Protein AF-0000000071012711 (afdb_homodimer)

pLDDT: mean 97.61, std 2.28, range [84.75, 98.94]

Radius of gyration: 25.26 Å; Cα contacts (8 Å, |Δi|>4): 1251; chains: 2; bounding box: 57×66×53 Å

Solvent-accessible surface area (backbone atoms only — not comparable to full-atom values):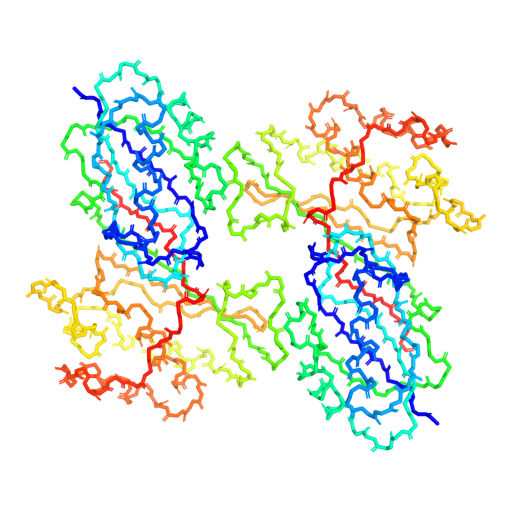 24617 Å² total; per-residue (Å²): 108,48,36,34,38,34,31,31,28,30,39,18,69,85,23,64,11,28,59,66,53,94,83,52,54,17,53,45,46,47,53,34,51,10,38,24,73,60,71,71,46,88,57,70,73,43,44,47,69,78,47,52,48,26,26,29,25,68,27,40,36,23,28,35,65,38,73,70,92,68,55,41,67,58,47,35,52,41,30,42,65,47,27,59,88,52,41,50,20,45,72,43,46,39,80,49,61,83,84,63,39,42,43,80,49,35,61,28,37,31,36,38,35,32,34,36,51,38,72,49,64,66,32,76,47,56,60,57,31,38,74,32,56,61,73,64,39,58,66,50,23,36,56,30,34,58,65,61,53,39,75,42,55,42,37,18,35,32,43,93,81,45,80,69,91,61,53,65,38,47,34,74,40,54,46,61,46,75,59,89,55,30,36,37,38,36,36,29,22,55,58,78,58,49,57,25,68,35,22,50,51,20,37,33,49,36,22,16,59,64,76,32,49,48,62,52,53,43,48,30,45,72,60,52,32,46,87,54,48,80,38,68,38,72,38,28,14,34,28,36,57,33,65,37,61,76,133,109,50,36,33,37,33,30,31,28,28,38,18,69,86,23,63,14,29,59,66,55,94,81,52,54,16,52,44,44,47,52,35,51,10,38,24,74,60,71,72,45,89,57,71,73,42,44,49,68,76,47,52,49,26,25,28,26,70,27,40,36,24,27,39,64,39,73,69,91,68,56,40,66,58,48,35,51,40,29,42,65,48,28,60,87,51,40,49,19,46,72,44,46,39,79,49,62,83,83,63,37,41,42,80,49,36,61,27,37,31,35,38,36,33,34,36,52,39,71,48,65,66,32,77,48,57,60,57,31,38,75,33,56,61,73,63,38,58,66,49,22,34,56,31,33,59,65,61,53,38,76,41,54,42,38,18,35,32,44,91,82,44,80,70,92,60,53,65,38,46,34,74,41,55,45,62,47,74,59,89,55,30,37,38,37,36,37,30,20,54,58,77,58,48,56,25,68,34,22,50,50,21,36,33,50,36,22,16,59,63,76,31,50,48,63,53,53,45,48,30,45,72,59,52,32,46,88,55,48,81,37,68,39,72,38,28,13,35,27,37,56,34,66,38,61,77,133

Structure (mmCIF, N/CA/C/O backbone):
data_AF-0000000071012711-model_v1
#
loop_
_entity.id
_entity.type
_entity.pdbx_description
1 polymer 'tRNA pseudouridine synthase A'
#
loop_
_atom_site.group_PDB
_atom_site.id
_atom_site.type_symbol
_atom_site.label_atom_id
_atom_site.label_alt_id
_atom_site.label_comp_id
_atom_site.label_asym_id
_atom_site.label_entity_id
_atom_site.label_seq_id
_atom_site.pdbx_PDB_ins_code
_atom_site.Cartn_x
_atom_site.Cartn_y
_atom_site.Cartn_z
_atom_site.occupancy
_atom_site.B_iso_or_equiv
_atom_site.auth_seq_id
_atom_site.auth_comp_id
_atom_site.auth_asym_id
_atom_site.auth_atom_id
_atom_site.pdbx_PDB_model_num
ATOM 1 N N . MET A 1 1 ? -19.141 -33.594 -6.684 1 94 1 MET A N 1
ATOM 2 C CA . MET A 1 1 ? -18.359 -32.469 -6.191 1 94 1 MET A CA 1
ATOM 3 C C . MET A 1 1 ? -18.328 -31.344 -7.207 1 94 1 MET A C 1
ATOM 5 O O . MET A 1 1 ? -18.312 -31.578 -8.414 1 94 1 MET A O 1
ATOM 9 N N . THR A 1 2 ? -18.609 -30.219 -6.785 1 98.12 2 THR A N 1
ATOM 10 C CA . THR A 1 2 ? -18.547 -29.031 -7.629 1 98.12 2 THR A CA 1
ATOM 11 C C . THR A 1 2 ? -17.172 -28.375 -7.535 1 98.12 2 THR A C 1
ATOM 13 O O . THR A 1 2 ? -16.641 -28.188 -6.438 1 98.12 2 THR A O 1
ATOM 16 N N . ARG A 1 3 ? -16.578 -28.141 -8.742 1 98.69 3 ARG A N 1
ATOM 17 C CA . ARG A 1 3 ? -15.297 -27.453 -8.75 1 98.69 3 ARG A CA 1
ATOM 18 C C . ARG A 1 3 ? -15.484 -25.938 -8.781 1 98.69 3 ARG A C 1
ATOM 20 O O . ARG A 1 3 ? -16.156 -25.422 -9.672 1 98.69 3 ARG A O 1
ATOM 27 N N . PHE A 1 4 ? -14.914 -25.25 -7.832 1 98.88 4 PHE A N 1
ATOM 28 C CA . PHE A 1 4 ? -14.961 -23.797 -7.727 1 98.88 4 PHE A CA 1
ATOM 29 C C . PHE A 1 4 ? -13.594 -23.188 -8.023 1 98.88 4 PHE A C 1
ATOM 31 O O . PHE A 1 4 ? -12.578 -23.625 -7.465 1 98.88 4 PHE A O 1
ATOM 38 N N . ALA A 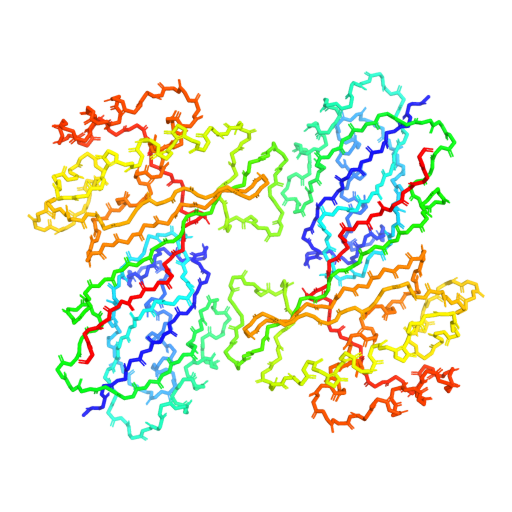1 5 ? -13.523 -22.219 -8.961 1 98.88 5 ALA A N 1
ATOM 39 C CA . ALA A 1 5 ? -12.344 -21.375 -9.133 1 98.88 5 ALA A CA 1
ATOM 40 C C . ALA A 1 5 ? -12.398 -20.172 -8.203 1 98.88 5 ALA A C 1
ATOM 42 O O . ALA A 1 5 ? -13.438 -19.516 -8.078 1 98.88 5 ALA A O 1
ATOM 43 N N . LEU A 1 6 ? -11.352 -19.891 -7.605 1 98.88 6 LEU A N 1
ATOM 44 C CA . LEU A 1 6 ? -11.203 -18.766 -6.699 1 98.88 6 LEU A CA 1
ATOM 45 C C . LEU A 1 6 ? -10.164 -17.781 -7.23 1 98.88 6 LEU A C 1
ATOM 47 O O . LEU A 1 6 ? -9.164 -18.188 -7.82 1 98.88 6 LEU A O 1
ATOM 51 N N . THR A 1 7 ? -10.391 -16.5 -7.098 1 98.88 7 THR A N 1
ATOM 52 C CA . THR A 1 7 ? -9.367 -15.477 -7.188 1 98.88 7 THR A CA 1
ATOM 53 C C . THR A 1 7 ? -8.961 -14.992 -5.797 1 98.88 7 THR A C 1
ATOM 55 O O . THR A 1 7 ? -9.789 -14.477 -5.047 1 98.88 7 THR A O 1
ATOM 58 N N . VAL A 1 8 ? -7.715 -15.117 -5.488 1 98.88 8 VAL A N 1
ATOM 59 C CA . VAL A 1 8 ? -7.262 -14.922 -4.113 1 98.88 8 VAL A CA 1
ATOM 60 C C . VAL A 1 8 ? -6.301 -13.742 -4.043 1 98.88 8 VAL A C 1
ATOM 62 O O . VAL A 1 8 ? -5.367 -13.641 -4.844 1 98.88 8 VAL A O 1
ATOM 65 N N . GLU A 1 9 ? -6.539 -12.852 -3.143 1 98.94 9 GLU A N 1
ATOM 66 C CA . GLU A 1 9 ? -5.609 -11.805 -2.746 1 98.94 9 GLU A CA 1
ATOM 67 C C . GLU A 1 9 ? -5.02 -12.078 -1.366 1 98.94 9 GLU A C 1
ATOM 69 O O . GLU A 1 9 ? -5.723 -12.539 -0.466 1 98.94 9 GLU A O 1
ATOM 74 N N . TYR A 1 10 ? -3.723 -11.797 -1.211 1 98.88 10 TYR A N 1
ATOM 75 C CA . TYR A 1 10 ? -3.176 -11.969 0.131 1 98.88 10 TYR A CA 1
ATOM 76 C C . TYR A 1 10 ? -1.944 -11.094 0.331 1 98.88 10 TYR A C 1
ATOM 78 O O . TYR A 1 10 ? -1.261 -10.742 -0.634 1 98.88 10 TYR A O 1
ATOM 86 N N . ASP A 1 11 ? -1.763 -10.695 1.56 1 98.81 11 ASP A N 1
ATOM 87 C CA . ASP A 1 11 ? -0.5 -10.188 2.092 1 98.81 11 ASP A CA 1
ATOM 88 C C . ASP A 1 11 ? 0.422 -11.336 2.496 1 98.81 11 ASP A C 1
ATOM 90 O O . ASP A 1 11 ? 0.126 -12.078 3.436 1 98.81 11 ASP A O 1
ATOM 94 N N . GLY A 1 12 ? 1.509 -11.445 1.834 1 98.69 12 GLY A N 1
ATOM 95 C CA . GLY A 1 12 ? 2.354 -12.617 2.025 1 98.69 12 GLY A CA 1
ATOM 96 C C . GLY A 1 12 ? 3.242 -12.516 3.252 1 98.69 12 GLY A C 1
ATOM 97 O O . GLY A 1 12 ? 3.855 -13.5 3.664 1 98.69 12 GLY A O 1
ATOM 98 N N . ARG A 1 13 ? 3.297 -11.414 3.975 1 98.38 13 ARG A N 1
ATOM 99 C CA . ARG A 1 13 ? 4.277 -11.109 5.012 1 98.38 13 ARG A CA 1
ATOM 100 C C . ARG A 1 13 ? 4.172 -12.102 6.168 1 98.38 13 ARG A C 1
ATOM 102 O O . ARG A 1 13 ? 5.188 -12.594 6.66 1 98.38 13 ARG A O 1
ATOM 109 N N . PRO A 1 14 ? 3.045 -12.523 6.586 1 98 14 PRO A N 1
ATOM 110 C CA . PRO A 1 14 ? 2.996 -13.422 7.738 1 98 14 PRO A CA 1
ATOM 111 C C . PRO A 1 14 ? 3.121 -14.898 7.34 1 98 14 PRO A C 1
ATOM 113 O O . PRO A 1 14 ? 3.062 -15.781 8.203 1 98 14 PRO A O 1
ATOM 116 N N . PHE A 1 15 ? 3.332 -15.211 6.082 1 98.44 15 PHE A N 1
ATOM 117 C CA . PHE A 1 15 ? 3.248 -16.594 5.621 1 98.44 15 PHE A CA 1
ATOM 118 C C . PHE A 1 15 ? 4.605 -17.094 5.137 1 98.44 15 PHE A C 1
ATOM 120 O O . PHE A 1 15 ? 5.395 -16.312 4.586 1 98.44 15 PHE A O 1
ATOM 127 N N . ALA A 1 16 ? 4.805 -18.359 5.27 1 97.88 16 ALA A N 1
ATOM 128 C CA . ALA A 1 16 ? 5.973 -19.031 4.711 1 97.88 16 ALA A CA 1
ATOM 129 C C . ALA A 1 16 ? 5.719 -19.469 3.271 1 97.88 16 ALA A C 1
ATOM 131 O O . ALA A 1 16 ? 6.133 -20.562 2.861 1 97.88 16 ALA A O 1
ATOM 132 N N . GLY A 1 17 ? 4.941 -18.688 2.576 1 97.56 17 GLY A N 1
ATOM 133 C CA . GLY A 1 17 ? 4.617 -18.969 1.186 1 97.56 17 GLY A CA 1
ATOM 134 C C . GLY A 1 17 ? 3.201 -19.484 0.995 1 97.56 17 GLY A C 1
ATOM 135 O O . GLY A 1 17 ? 2.389 -19.438 1.921 1 97.56 17 GLY A O 1
ATOM 136 N N . TRP A 1 18 ? 2.916 -19.844 -0.207 1 97.94 18 TRP A N 1
ATOM 137 C CA . TRP A 1 18 ? 1.598 -20.375 -0.544 1 97.94 18 TRP A CA 1
ATOM 138 C C . TRP A 1 18 ? 1.422 -21.797 -0.001 1 97.94 18 TRP A C 1
ATOM 140 O O . TRP A 1 18 ? 0.418 -22.094 0.649 1 97.94 18 TRP A O 1
ATOM 150 N N . GLN A 1 19 ? 2.379 -22.641 -0.232 1 96.06 19 GLN A N 1
ATOM 151 C CA . GLN A 1 19 ? 2.264 -24.094 -0.059 1 96.06 19 GLN A CA 1
ATOM 152 C C . GLN A 1 19 ? 2.139 -24.469 1.416 1 96.06 19 GLN A C 1
ATOM 154 O O . GLN A 1 19 ? 2.904 -23.969 2.25 1 96.06 19 GLN A O 1
ATOM 159 N N . ARG A 1 20 ? 1.191 -25.297 1.635 1 96.25 20 ARG A N 1
ATOM 160 C CA . ARG A 1 20 ? 0.99 -25.797 2.994 1 96.25 20 ARG A CA 1
ATOM 161 C C . ARG A 1 20 ? 2.246 -26.469 3.521 1 96.25 20 ARG A C 1
ATOM 163 O O . ARG A 1 20 ? 2.869 -27.266 2.816 1 96.25 20 ARG A O 1
ATOM 170 N N . GLN A 1 21 ? 2.582 -26.141 4.707 1 90.88 21 GLN A N 1
ATOM 171 C CA . GLN A 1 21 ? 3.705 -26.75 5.414 1 90.88 21 GLN A CA 1
ATOM 172 C C . GLN A 1 21 ? 3.258 -27.344 6.746 1 90.88 21 GLN A C 1
ATOM 174 O O . GLN A 1 21 ? 2.137 -27.094 7.195 1 90.88 21 GLN A O 1
ATOM 179 N N . SER A 1 22 ? 4.102 -28.109 7.375 1 90.5 22 SER A N 1
ATOM 180 C CA . SER A 1 22 ? 3.736 -28.828 8.586 1 90.5 22 SER A CA 1
ATOM 181 C C . SER A 1 22 ? 3.668 -27.906 9.789 1 90.5 22 SER A C 1
ATOM 183 O O . SER A 1 22 ? 2.781 -28.031 10.641 1 90.5 22 SER A O 1
ATOM 185 N N . VAL A 1 23 ? 4.469 -26.906 9.844 1 91.25 23 VAL A N 1
ATOM 186 C CA . VAL A 1 23 ? 4.586 -26.141 11.078 1 91.25 23 VAL A CA 1
ATOM 187 C C . VAL A 1 23 ? 4.336 -24.656 10.797 1 91.25 23 VAL A C 1
ATOM 189 O O . VAL A 1 23 ? 3.641 -23.984 11.562 1 91.25 23 VAL A O 1
ATOM 192 N N . SER A 1 24 ? 4.664 -24.203 9.703 1 95.31 24 SER A N 1
ATOM 193 C CA . SER A 1 24 ? 4.633 -22.766 9.422 1 95.31 24 SER A CA 1
ATOM 194 C C . SER A 1 24 ? 3.328 -22.375 8.734 1 95.31 24 SER A C 1
ATOM 196 O O . SER A 1 24 ? 2.787 -23.141 7.93 1 95.31 24 SER A O 1
ATOM 198 N N . PRO A 1 25 ? 2.826 -21.172 9.031 1 97.94 25 PRO A N 1
ATOM 199 C CA . PRO A 1 25 ? 1.618 -20.703 8.344 1 97.94 25 PRO A CA 1
ATOM 200 C C . PRO A 1 25 ? 1.814 -20.547 6.836 1 97.94 25 PRO A C 1
ATOM 202 O O . PRO A 1 25 ? 2.891 -20.141 6.387 1 97.94 25 PRO A O 1
ATOM 205 N N . SER A 1 26 ? 0.836 -20.906 6.078 1 98.56 26 SER A N 1
ATOM 206 C CA . SER A 1 26 ? 0.828 -20.766 4.625 1 98.56 26 SER A CA 1
ATOM 207 C C . SER A 1 26 ? -0.532 -20.297 4.125 1 98.56 26 SER A C 1
ATOM 209 O O . SER A 1 26 ? -1.54 -20.438 4.82 1 98.56 26 SER A O 1
ATOM 211 N N . VAL A 1 27 ? -0.588 -19.703 3 1 98.81 27 VAL A N 1
ATOM 212 C CA . VAL A 1 27 ? -1.832 -19.188 2.424 1 98.81 27 VAL A CA 1
ATOM 213 C C . VAL A 1 27 ? -2.781 -20.359 2.148 1 98.81 27 VAL A C 1
ATOM 215 O O . VAL A 1 27 ? -3.967 -20.297 2.479 1 98.81 27 VAL A O 1
ATOM 218 N N . GLN A 1 28 ? -2.211 -21.406 1.569 1 98.75 28 GLN A N 1
ATOM 219 C CA . GLN A 1 28 ? -2.998 -22.594 1.263 1 98.75 28 GLN A CA 1
ATOM 220 C C . GLN A 1 28 ? -3.672 -23.141 2.516 1 98.75 28 GLN A C 1
ATOM 222 O O . GLN A 1 28 ? -4.879 -23.406 2.518 1 98.75 28 GLN A O 1
ATOM 227 N N . ALA A 1 29 ? -2.893 -23.344 3.551 1 98.56 29 ALA A N 1
ATOM 228 C CA . ALA A 1 29 ? -3.42 -23.891 4.801 1 98.56 29 ALA A CA 1
ATOM 229 C C . ALA A 1 29 ? -4.52 -22.984 5.367 1 98.56 29 ALA A C 1
ATOM 231 O O . ALA A 1 29 ? -5.516 -23.484 5.898 1 98.56 29 ALA A O 1
ATOM 232 N N . ALA A 1 30 ? -4.332 -21.703 5.273 1 98.69 30 ALA A N 1
ATOM 233 C CA . ALA A 1 30 ? -5.336 -20.766 5.766 1 98.69 30 ALA A CA 1
ATOM 234 C C . ALA A 1 30 ? -6.66 -20.938 5.027 1 98.69 30 ALA A C 1
ATOM 236 O O . ALA A 1 30 ? -7.723 -20.984 5.652 1 98.69 30 ALA A O 1
ATOM 237 N N . ILE A 1 31 ? -6.598 -21.031 3.721 1 98.88 31 ILE A N 1
ATOM 238 C CA . ILE A 1 31 ? -7.801 -21.172 2.904 1 98.88 31 ILE A CA 1
ATOM 239 C C . ILE A 1 31 ? -8.477 -22.516 3.199 1 98.88 31 ILE A C 1
ATOM 241 O O . ILE A 1 31 ? -9.695 -22.578 3.363 1 98.88 31 ILE A O 1
ATOM 245 N N . GLU A 1 32 ? -7.676 -23.562 3.264 1 98.75 32 GLU A N 1
ATOM 246 C CA . GLU A 1 32 ? -8.219 -24.906 3.527 1 98.75 32 GLU A CA 1
ATOM 247 C C . GLU A 1 32 ? -8.891 -24.953 4.898 1 98.75 32 GLU A C 1
ATOM 249 O O . GLU A 1 32 ? -9.961 -25.531 5.047 1 98.75 32 GLU A O 1
ATOM 254 N N . ALA A 1 33 ? -8.234 -24.375 5.891 1 98.5 33 ALA A N 1
ATOM 255 C CA . ALA A 1 33 ? -8.828 -24.312 7.223 1 98.5 33 ALA A CA 1
ATOM 256 C C . ALA A 1 33 ? -10.141 -23.531 7.207 1 98.5 33 ALA A C 1
ATOM 258 O O . ALA A 1 33 ? -11.109 -23.938 7.867 1 98.5 33 ALA A O 1
ATOM 259 N N . ALA A 1 34 ? -10.164 -22.453 6.5 1 98.81 34 ALA A N 1
ATOM 260 C CA . ALA A 1 34 ? -11.383 -21.656 6.398 1 98.81 34 ALA A CA 1
ATOM 261 C C . ALA A 1 34 ? -12.5 -22.438 5.723 1 98.81 34 ALA A C 1
ATOM 263 O O . ALA A 1 34 ? -13.664 -22.359 6.137 1 98.81 34 ALA A O 1
ATOM 264 N N . ILE A 1 35 ? -12.164 -23.172 4.688 1 98.75 35 ILE A N 1
ATOM 265 C CA . ILE A 1 35 ? -13.156 -23.969 3.977 1 98.75 35 ILE A CA 1
ATOM 266 C C . ILE A 1 35 ? -13.703 -25.062 4.898 1 98.75 35 ILE A C 1
ATOM 268 O O . ILE A 1 35 ? -14.906 -25.297 4.938 1 98.75 35 ILE A O 1
ATOM 272 N N . LEU A 1 36 ? -12.789 -25.688 5.621 1 98.75 36 LEU A N 1
ATOM 273 C CA . LEU A 1 36 ? -13.219 -26.688 6.582 1 98.75 36 LEU A CA 1
ATOM 274 C C . LEU A 1 36 ? -14.203 -26.094 7.586 1 98.75 36 LEU A C 1
ATOM 276 O O . LEU A 1 36 ? -15.258 -26.688 7.852 1 98.75 36 LEU A O 1
ATOM 280 N N . ALA A 1 37 ? -13.898 -24.984 8.078 1 98.56 37 ALA A N 1
ATOM 281 C CA . ALA A 1 37 ? -14.758 -24.312 9.047 1 98.56 37 ALA A CA 1
ATOM 282 C C . ALA A 1 37 ? -16.094 -23.938 8.43 1 98.56 37 ALA A C 1
ATOM 284 O O . ALA A 1 37 ? -17.141 -24 9.094 1 98.56 37 ALA A O 1
ATOM 285 N N . ALA A 1 38 ? -16.094 -23.562 7.184 1 97.88 38 ALA A N 1
ATOM 286 C CA . ALA A 1 38 ? -17.281 -23.031 6.516 1 97.88 38 ALA A CA 1
ATOM 287 C C . ALA A 1 38 ? -18.172 -24.172 6.02 1 97.88 38 ALA A C 1
ATOM 289 O O . ALA A 1 38 ? -19.391 -24.031 5.977 1 97.88 38 ALA A O 1
ATOM 290 N N . THR A 1 39 ? -17.578 -25.281 5.629 1 97.44 39 THR A N 1
ATOM 291 C CA . THR A 1 39 ? -18.344 -26.297 4.914 1 97.44 39 THR A CA 1
ATOM 292 C C . THR A 1 39 ? -18.312 -27.625 5.66 1 97.44 39 THR A C 1
ATOM 294 O O . THR A 1 39 ? -19.125 -28.516 5.379 1 97.44 39 THR A O 1
ATOM 297 N N . GLY A 1 40 ? -17.312 -27.766 6.551 1 98 40 GLY A N 1
ATOM 298 C CA . GLY A 1 40 ? -17.109 -29.031 7.238 1 98 40 GLY A CA 1
ATOM 299 C C . GLY A 1 40 ? -16.312 -30.031 6.422 1 98 40 GLY A C 1
ATOM 300 O O . GLY A 1 40 ? -16.156 -31.188 6.836 1 98 40 GLY A O 1
ATOM 301 N N . GLU A 1 41 ? -15.797 -29.625 5.289 1 98.19 41 GLU A N 1
ATOM 302 C CA . GLU A 1 41 ? -15.117 -30.531 4.379 1 98.19 41 GLU A CA 1
ATOM 303 C C . GLU A 1 41 ? -13.609 -30.312 4.402 1 98.19 41 GLU A C 1
ATOM 305 O O . GLU A 1 41 ? -13.141 -29.156 4.359 1 98.19 41 GLU A O 1
ATOM 310 N N . GLU A 1 42 ? -12.883 -31.375 4.539 1 98.06 42 GLU A N 1
ATOM 311 C CA . GLU A 1 42 ? -11.438 -31.297 4.312 1 98.06 42 GLU A CA 1
ATOM 312 C C . GLU A 1 42 ? -11.109 -31.359 2.822 1 98.06 42 GLU A C 1
ATOM 314 O O . GLU A 1 42 ? -11.438 -32.344 2.145 1 98.06 42 GLU A O 1
ATOM 319 N N . VAL A 1 43 ? -10.539 -30.375 2.355 1 97.94 43 VAL A N 1
ATOM 320 C CA . VAL A 1 43 ? -10.289 -30.266 0.921 1 97.94 43 VAL A CA 1
ATOM 321 C C . VAL A 1 43 ? -8.836 -29.875 0.67 1 97.94 43 VAL A C 1
ATOM 323 O O . VAL A 1 43 ? -8.133 -29.469 1.593 1 97.94 43 VAL A O 1
ATOM 326 N N . ALA A 1 44 ? -8.375 -30.141 -0.515 1 97.62 44 ALA A N 1
ATOM 327 C CA . ALA A 1 44 ? -7.102 -29.609 -0.993 1 97.62 44 ALA A CA 1
ATOM 328 C C . ALA A 1 44 ? -7.32 -28.469 -1.98 1 97.62 44 ALA A C 1
ATOM 330 O O . ALA A 1 44 ? -8.102 -28.594 -2.928 1 97.62 44 ALA A O 1
ATOM 331 N N . VAL A 1 45 ? -6.672 -27.344 -1.743 1 98.56 45 VAL A N 1
ATOM 332 C CA . VAL A 1 45 ? -6.742 -26.203 -2.648 1 98.56 45 VAL A CA 1
ATOM 333 C C . VAL A 1 45 ? -5.535 -26.219 -3.586 1 98.56 45 VAL A C 1
ATOM 335 O O . VAL A 1 45 ? -4.398 -26.406 -3.141 1 98.56 45 VAL A O 1
ATOM 338 N N . HIS A 1 46 ? -5.773 -26.047 -4.848 1 98.44 46 HIS A N 1
ATOM 339 C CA . HIS A 1 46 ? -4.73 -26 -5.867 1 98.44 46 HIS A CA 1
ATOM 340 C C . HIS A 1 46 ? -4.613 -24.594 -6.461 1 98.44 46 HIS A C 1
ATOM 342 O O . HIS A 1 46 ? -5.625 -23.938 -6.727 1 98.44 46 HIS A O 1
ATOM 348 N N . SER A 1 47 ? -3.443 -24.125 -6.66 1 98.56 47 SER A N 1
ATOM 349 C CA . SER A 1 47 ? -3.262 -22.766 -7.141 1 98.56 47 SER A CA 1
ATOM 350 C C . SER A 1 47 ? -2.535 -22.734 -8.484 1 98.56 47 SER A C 1
ATOM 352 O O . SER A 1 47 ? -1.911 -23.734 -8.875 1 98.56 47 SER A O 1
ATOM 354 N N . ALA A 1 48 ? -2.693 -21.594 -9.156 1 98.25 48 ALA A N 1
ATOM 355 C CA . ALA A 1 48 ? -2.029 -21.375 -10.438 1 98.25 48 ALA A CA 1
ATOM 356 C C . ALA A 1 48 ? -0.517 -21.266 -10.266 1 98.25 48 ALA A C 1
ATOM 358 O O . ALA A 1 48 ? 0.242 -21.5 -11.203 1 98.25 48 ALA A O 1
ATOM 359 N N . GLY A 1 49 ? -0.073 -20.875 -9.117 1 95.38 49 GLY A N 1
ATOM 360 C CA . GLY A 1 49 ? 1.335 -20.703 -8.789 1 95.38 49 GLY A CA 1
ATOM 361 C C . GLY A 1 49 ? 1.628 -20.844 -7.309 1 95.38 49 GLY A C 1
ATOM 362 O O . GLY A 1 49 ? 0.723 -20.719 -6.48 1 95.38 49 GLY A O 1
ATOM 363 N N . ARG A 1 50 ? 2.838 -21.109 -6.969 1 94.19 50 ARG A N 1
ATOM 364 C CA . ARG A 1 50 ? 3.303 -21.172 -5.586 1 94.19 50 ARG A CA 1
ATOM 365 C C . ARG A 1 50 ? 4.277 -20.047 -5.281 1 94.19 50 ARG A C 1
ATOM 367 O O . ARG A 1 50 ? 5.375 -20 -5.836 1 94.19 50 ARG A O 1
ATOM 374 N N . THR A 1 51 ? 3.865 -19.141 -4.465 1 97.25 51 THR A N 1
ATOM 375 C CA . THR A 1 51 ? 4.707 -18 -4.129 1 97.25 51 THR A CA 1
ATOM 376 C C . THR A 1 51 ? 5.594 -18.328 -2.926 1 97.25 51 THR A C 1
ATOM 378 O O . THR A 1 51 ? 5.207 -19.109 -2.053 1 97.25 51 THR A O 1
ATOM 381 N N . ASP A 1 52 ? 6.73 -17.625 -2.863 1 96.25 52 ASP A N 1
ATOM 382 C CA . ASP A 1 52 ? 7.676 -17.766 -1.759 1 96.25 52 ASP A CA 1
ATOM 383 C C . ASP A 1 52 ? 7.16 -17.062 -0.507 1 96.25 52 ASP A C 1
ATOM 385 O O . ASP A 1 52 ? 6.168 -16.328 -0.563 1 96.25 52 ASP A O 1
ATOM 389 N N . ALA A 1 53 ? 7.883 -17.391 0.582 1 97.56 53 ALA A N 1
ATOM 390 C CA . ALA A 1 53 ? 7.629 -16.656 1.819 1 97.56 53 ALA A CA 1
ATOM 391 C C . ALA A 1 53 ? 7.73 -15.156 1.595 1 97.56 53 ALA A C 1
ATOM 393 O O . ALA A 1 53 ? 8.68 -14.68 0.968 1 97.56 53 ALA A O 1
ATOM 394 N N . GLY A 1 54 ? 6.719 -14.445 2.064 1 98.38 54 GLY A N 1
ATOM 395 C CA . GLY A 1 54 ? 6.758 -12.992 2.025 1 98.38 54 GLY A CA 1
ATOM 396 C C . GLY A 1 54 ? 6.195 -12.414 0.741 1 98.38 54 GLY A C 1
ATOM 397 O O . GLY A 1 54 ? 5.973 -11.203 0.644 1 98.38 54 GLY A O 1
ATOM 398 N N . VAL A 1 55 ? 5.969 -13.258 -0.279 1 98.88 55 VAL A N 1
ATOM 399 C CA . VAL A 1 55 ? 5.484 -12.781 -1.569 1 98.88 55 VAL A CA 1
ATOM 400 C C . VAL A 1 55 ? 3.965 -12.633 -1.527 1 98.88 55 VAL A C 1
ATOM 402 O O . VAL A 1 55 ? 3.27 -13.453 -0.927 1 98.88 55 VAL A O 1
ATOM 405 N N . HIS A 1 56 ? 3.473 -11.609 -2.17 1 98.94 56 HIS A N 1
ATOM 406 C CA . HIS A 1 56 ? 2.066 -11.234 -2.131 1 98.94 56 HIS A CA 1
ATOM 407 C C . HIS A 1 56 ? 1.337 -11.688 -3.391 1 98.94 56 HIS A C 1
ATOM 409 O O . HIS A 1 56 ? 1.952 -12.25 -4.301 1 98.94 56 HIS A O 1
ATOM 415 N N . ALA A 1 57 ? 0.037 -11.461 -3.377 1 98.88 57 ALA A N 1
ATOM 416 C CA . ALA A 1 57 ? -0.75 -11.641 -4.594 1 98.88 57 ALA A CA 1
ATOM 417 C C . ALA A 1 57 ? -1.959 -10.711 -4.609 1 98.88 57 ALA A C 1
ATOM 419 O O . ALA A 1 57 ? -2.588 -10.484 -3.572 1 98.88 57 ALA A O 1
ATOM 420 N N . THR A 1 58 ? -2.27 -10.25 -5.789 1 98.69 58 THR A N 1
ATOM 421 C CA . THR A 1 58 ? -3.508 -9.5 -5.961 1 98.69 58 THR A CA 1
ATOM 422 C C . THR A 1 58 ? -4.566 -10.344 -6.66 1 98.69 58 THR A C 1
ATOM 424 O O . THR A 1 58 ? -5.758 -10.039 -6.594 1 98.69 58 THR A O 1
ATOM 427 N N . ALA A 1 59 ? -4.125 -11.398 -7.348 1 98.69 59 ALA A N 1
ATOM 428 C CA . ALA A 1 59 ? -5.086 -12.18 -8.125 1 98.69 59 ALA A CA 1
ATOM 429 C C . ALA A 1 59 ? -4.57 -13.594 -8.367 1 98.69 59 ALA A C 1
ATOM 431 O O . ALA A 1 59 ? -4.551 -14.07 -9.5 1 98.69 59 ALA A O 1
ATOM 432 N N . MET A 1 60 ? -4.195 -14.312 -7.355 1 98.88 60 MET A N 1
ATOM 433 C CA . MET A 1 60 ? -3.838 -15.719 -7.473 1 98.88 60 MET A CA 1
ATOM 434 C C . MET A 1 60 ? -5.066 -16.578 -7.781 1 98.88 60 MET A C 1
ATOM 436 O O . MET A 1 60 ? -6.074 -16.484 -7.078 1 98.88 60 MET A O 1
ATOM 440 N N . ARG A 1 61 ? -5.004 -17.344 -8.828 1 98.88 61 ARG A N 1
ATOM 441 C CA . ARG A 1 61 ? -6.098 -18.266 -9.141 1 98.88 61 ARG A CA 1
ATOM 442 C C . ARG A 1 61 ? -5.902 -19.594 -8.438 1 98.88 61 ARG A C 1
ATOM 444 O O . ARG A 1 61 ? -4.789 -20.125 -8.406 1 98.88 61 ARG A O 1
ATOM 451 N N . ALA A 1 62 ? -6.93 -20.078 -7.902 1 98.88 62 ALA A N 1
ATOM 452 C CA . ALA A 1 62 ? -6.934 -21.375 -7.238 1 98.88 62 ALA A CA 1
ATOM 453 C C . ALA A 1 62 ? -8.258 -22.109 -7.469 1 98.88 62 ALA A C 1
ATOM 455 O O . ALA A 1 62 ? -9.195 -21.531 -8.023 1 98.88 62 ALA A O 1
ATOM 456 N N . HIS A 1 63 ? -8.281 -23.406 -7.148 1 98.81 63 HIS A N 1
ATOM 457 C CA . HIS A 1 63 ? -9.562 -24.109 -7.219 1 98.81 63 HIS A CA 1
ATOM 458 C C . HIS A 1 63 ? -9.695 -25.141 -6.094 1 98.81 63 HIS A C 1
ATOM 460 O O . HIS A 1 63 ? -8.695 -25.516 -5.48 1 98.81 63 HIS A O 1
ATOM 466 N N . VAL A 1 64 ? -10.867 -25.484 -5.828 1 98.75 64 VAL A N 1
ATOM 467 C CA . VAL A 1 64 ? -11.219 -26.484 -4.824 1 98.75 64 VAL A CA 1
ATOM 468 C C . VAL A 1 64 ? -12.484 -27.219 -5.258 1 98.75 64 VAL A C 1
ATOM 470 O O . VAL A 1 64 ? -13.305 -26.688 -6 1 98.75 64 VAL A O 1
ATOM 473 N N . ASP A 1 65 ? -12.578 -28.438 -4.844 1 98.62 65 ASP A N 1
ATOM 474 C CA . ASP A 1 65 ? -13.781 -29.234 -5.059 1 98.62 65 ASP A CA 1
ATOM 475 C C . ASP A 1 65 ? -14.602 -29.359 -3.777 1 98.62 65 ASP A C 1
ATOM 477 O O . ASP A 1 65 ? -14.086 -29.781 -2.74 1 98.62 65 ASP A O 1
ATOM 481 N N . ILE A 1 66 ? -15.852 -28.953 -3.875 1 98.38 66 ILE A N 1
ATOM 482 C CA . ILE A 1 66 ? -16.734 -28.953 -2.717 1 98.38 66 ILE A CA 1
ATOM 483 C C . ILE A 1 66 ? -17.953 -29.844 -2.998 1 98.38 66 ILE A C 1
ATOM 485 O O . ILE A 1 66 ? -18.562 -29.75 -4.066 1 98.38 66 ILE A O 1
ATOM 489 N N . ALA A 1 67 ? -18.297 -30.734 -2.053 1 97.81 67 ALA A N 1
ATOM 490 C CA . ALA A 1 67 ? -19.422 -31.656 -2.201 1 97.81 67 ALA A CA 1
ATOM 491 C C . ALA A 1 67 ? -20.75 -30.953 -1.921 1 97.81 67 ALA A C 1
ATOM 493 O O . ALA A 1 67 ? -21.75 -31.203 -2.607 1 97.81 67 ALA A O 1
ATOM 494 N N . ARG A 1 68 ? -20.703 -30.125 -0.942 1 95.56 68 ARG A N 1
ATOM 495 C CA . ARG A 1 68 ? -21.906 -29.422 -0.517 1 95.56 68 ARG A CA 1
ATOM 496 C C . ARG A 1 68 ? -22.453 -28.547 -1.64 1 95.56 68 ARG A C 1
ATOM 498 O O . ARG A 1 68 ? -21.688 -27.906 -2.357 1 95.56 68 ARG A O 1
ATOM 505 N N . ASP A 1 69 ? -23.766 -28.625 -1.747 1 96.88 69 ASP A N 1
ATOM 506 C CA . ASP A 1 69 ? -24.406 -27.703 -2.67 1 96.88 69 ASP A CA 1
ATOM 507 C C . ASP A 1 69 ? -24.391 -26.281 -2.117 1 96.88 69 ASP A C 1
ATOM 509 O O . ASP A 1 69 ? -25.094 -25.969 -1.152 1 96.88 69 ASP A O 1
ATOM 513 N N . ILE A 1 70 ? -23.609 -25.453 -2.699 1 97.62 70 ILE A N 1
ATOM 514 C CA . ILE A 1 70 ? -23.453 -24.078 -2.227 1 97.62 70 ILE A CA 1
ATOM 515 C C . ILE A 1 70 ? -23.188 -23.156 -3.412 1 97.62 70 ILE A C 1
ATOM 517 O O . ILE A 1 70 ? -22.422 -23.5 -4.32 1 97.62 70 ILE A O 1
ATOM 521 N N . ALA A 1 71 ? -23.859 -22.031 -3.41 1 98.31 71 ALA A N 1
ATOM 522 C CA . ALA A 1 71 ? -23.656 -21.047 -4.461 1 98.31 71 ALA A CA 1
ATOM 523 C C . ALA A 1 71 ? -22.281 -20.391 -4.328 1 98.31 71 ALA A C 1
ATOM 525 O O . ALA A 1 71 ? -21.781 -20.188 -3.217 1 98.31 71 ALA A O 1
ATOM 526 N N . PRO A 1 72 ? -21.641 -20.062 -5.488 1 98.62 72 PRO A N 1
ATOM 527 C CA . PRO A 1 72 ? -20.297 -19.453 -5.457 1 98.62 72 PRO A CA 1
ATOM 528 C C . PRO A 1 72 ? -20.219 -18.25 -4.531 1 98.62 72 PRO A C 1
ATOM 530 O O . PRO A 1 72 ? -19.281 -18.141 -3.734 1 98.62 72 PRO A O 1
ATOM 533 N N . PHE A 1 73 ? -21.203 -17.438 -4.621 1 98.12 73 PHE A N 1
ATOM 534 C CA . PHE A 1 73 ? -21.203 -16.219 -3.811 1 98.12 73 PHE A CA 1
ATOM 535 C C . PHE A 1 73 ? -21.203 -16.562 -2.326 1 98.12 73 PHE A C 1
ATOM 537 O O . PHE A 1 73 ? -20.438 -16 -1.552 1 98.12 73 PHE A O 1
ATOM 544 N N . ARG A 1 74 ? -22.031 -17.391 -1.931 1 98.38 74 ARG A N 1
ATOM 545 C CA . ARG A 1 74 ? -22.125 -17.797 -0.534 1 98.38 74 ARG A CA 1
ATOM 546 C C . ARG A 1 74 ? -20.828 -18.453 -0.065 1 98.38 74 ARG A C 1
ATOM 548 O O . ARG A 1 74 ? -20.391 -18.234 1.069 1 98.38 74 ARG A O 1
ATOM 555 N N . LEU A 1 75 ? -20.281 -19.281 -0.932 1 98.62 75 LEU A N 1
ATOM 556 C CA . LEU A 1 75 ? -19.031 -19.953 -0.589 1 98.62 75 LEU A CA 1
ATOM 557 C C . LEU A 1 75 ? -17.938 -18.922 -0.325 1 98.62 75 LEU A C 1
ATOM 559 O O . LEU A 1 75 ? -17.234 -19 0.695 1 98.62 75 LEU A O 1
ATOM 563 N N . SER A 1 76 ? -17.766 -17.953 -1.235 1 98.62 76 SER A N 1
ATOM 564 C CA . SER A 1 76 ? -16.734 -16.938 -1.066 1 98.62 76 SER A CA 1
ATOM 565 C C . SER A 1 76 ? -16.938 -16.141 0.217 1 98.62 76 SER A C 1
ATOM 567 O O . SER A 1 76 ? -15.992 -15.875 0.952 1 98.62 76 SER A O 1
ATOM 569 N N . GLU A 1 77 ? -18.203 -15.812 0.521 1 98.31 77 GLU A N 1
ATOM 570 C CA . GLU A 1 77 ? -18.5 -15.062 1.736 1 98.31 77 GLU A CA 1
ATOM 571 C C . GLU A 1 77 ? -18.188 -15.883 2.984 1 98.31 77 GLU A C 1
ATOM 573 O O . GLU A 1 77 ? -17.609 -15.359 3.945 1 98.31 77 GLU A O 1
ATOM 578 N N . ALA A 1 78 ? -18.562 -17.094 2.932 1 98.62 78 ALA A N 1
ATOM 579 C CA . ALA A 1 78 ? -18.312 -17.984 4.07 1 98.62 78 ALA A CA 1
ATOM 580 C C . ALA A 1 78 ? -16.812 -18.156 4.316 1 98.62 78 ALA A C 1
ATOM 582 O O . ALA A 1 78 ? -16.359 -18.109 5.457 1 98.62 78 ALA A O 1
ATOM 583 N N . ILE A 1 79 ? -16.078 -18.391 3.229 1 98.88 79 ILE A N 1
ATOM 584 C CA . ILE A 1 79 ? -14.633 -18.562 3.355 1 98.88 79 ILE A CA 1
ATOM 585 C C . ILE A 1 79 ? -14.016 -17.281 3.934 1 98.88 79 ILE A C 1
ATOM 587 O O . ILE A 1 79 ? -13.227 -17.344 4.875 1 98.88 79 ILE A O 1
ATOM 591 N N . ASN A 1 80 ? -14.391 -16.141 3.404 1 98.81 80 ASN A N 1
ATOM 592 C CA . ASN A 1 80 ? -13.844 -14.859 3.857 1 98.81 80 ASN A CA 1
ATOM 593 C C . ASN A 1 80 ? -14.148 -14.609 5.332 1 98.81 80 ASN A C 1
ATOM 595 O O . ASN A 1 80 ? -13.328 -14.047 6.055 1 98.81 80 ASN A O 1
ATOM 599 N N . ALA A 1 81 ? -15.289 -14.992 5.75 1 98.62 81 ALA A N 1
ATOM 600 C CA . ALA A 1 81 ? -15.664 -14.836 7.152 1 98.62 81 ALA A CA 1
ATOM 601 C C . ALA A 1 81 ? -14.742 -15.656 8.062 1 98.62 81 ALA A C 1
ATOM 603 O O . ALA A 1 81 ? -14.414 -15.227 9.164 1 98.62 81 ALA A O 1
ATOM 604 N N . LYS A 1 82 ? -14.328 -16.781 7.57 1 98.75 82 LYS A N 1
ATOM 605 C CA . LYS A 1 82 ? -13.531 -17.703 8.383 1 98.75 82 LYS A CA 1
ATOM 606 C C . LYS A 1 82 ? -12.039 -17.406 8.242 1 98.75 82 LYS A C 1
ATOM 608 O O . LYS A 1 82 ? -11.234 -17.891 9.039 1 98.75 82 LYS A O 1
ATOM 613 N N . LEU A 1 83 ? -11.656 -16.641 7.285 1 98.62 83 LEU A N 1
ATOM 614 C CA . LEU A 1 83 ? -10.25 -16.328 7.035 1 98.62 83 LEU A CA 1
ATOM 615 C C . LEU A 1 83 ? -9.742 -15.289 8.023 1 98.62 83 LEU A C 1
ATOM 617 O O . LEU A 1 83 ? -8.539 -15.227 8.305 1 98.62 83 LEU A O 1
ATOM 621 N N . ARG A 1 84 ? -10.633 -14.562 8.555 1 93.94 84 ARG A N 1
ATOM 622 C CA . ARG A 1 84 ? -10.227 -13.523 9.5 1 93.94 84 ARG A CA 1
ATOM 623 C C . ARG A 1 84 ? -9.617 -14.133 10.758 1 93.94 84 ARG A C 1
ATOM 625 O O . ARG A 1 84 ? -10.148 -15.109 11.297 1 93.94 84 ARG A O 1
ATOM 632 N N . PRO A 1 85 ? -8.406 -13.672 11.172 1 96.12 85 PRO A N 1
ATOM 633 C CA . PRO A 1 85 ? -7.789 -12.391 10.82 1 96.12 85 PRO A CA 1
ATOM 634 C C . PRO A 1 85 ? -6.656 -12.531 9.805 1 96.12 85 PRO A C 1
ATOM 636 O O . PRO A 1 85 ? -5.871 -11.602 9.617 1 96.12 85 PRO A O 1
ATOM 639 N N . ALA A 1 86 ? -6.504 -13.727 9.219 1 98 86 ALA A N 1
ATOM 640 C CA . ALA A 1 86 ? -5.441 -13.891 8.227 1 98 86 ALA A CA 1
ATOM 641 C C . ALA A 1 86 ? -5.609 -12.914 7.07 1 98 86 ALA A C 1
ATOM 643 O O . ALA A 1 86 ? -6.73 -12.68 6.605 1 98 86 ALA A O 1
ATOM 644 N N . PRO A 1 87 ? -4.562 -12.297 6.613 1 98.75 87 PRO A N 1
ATOM 645 C CA . PRO A 1 87 ? -4.66 -11.328 5.52 1 98.75 87 PRO A CA 1
ATOM 646 C C . PRO A 1 87 ? -4.77 -11.992 4.148 1 98.75 87 PRO A C 1
ATOM 648 O O . PRO A 1 87 ? -3.904 -11.797 3.291 1 98.75 87 PRO A O 1
ATOM 651 N N . VAL A 1 88 ? -5.742 -12.75 3.982 1 98.94 88 VAL A N 1
ATOM 652 C CA . VAL A 1 88 ? -6.129 -13.453 2.764 1 98.94 88 VAL A CA 1
ATOM 653 C C . VAL A 1 88 ? -7.59 -13.164 2.441 1 98.94 88 VAL A C 1
ATOM 655 O O . VAL A 1 88 ? -8.43 -13.102 3.342 1 98.94 88 VAL A O 1
ATOM 658 N N . ALA A 1 89 ? -7.875 -13.008 1.169 1 98.94 89 ALA A N 1
ATOM 659 C CA . ALA A 1 89 ? -9.258 -12.742 0.783 1 98.94 89 ALA A CA 1
ATOM 660 C C . ALA A 1 89 ? -9.602 -13.43 -0.536 1 98.94 89 ALA A C 1
ATOM 662 O O . ALA A 1 89 ? -8.797 -13.438 -1.467 1 98.94 89 ALA A O 1
ATOM 663 N N . ILE A 1 90 ? -10.766 -14.008 -0.588 1 98.94 90 ILE A N 1
ATOM 664 C CA . ILE A 1 90 ? -11.336 -14.492 -1.84 1 98.94 90 ILE A CA 1
ATOM 665 C C . ILE A 1 90 ? -12.086 -13.359 -2.539 1 98.94 90 ILE A C 1
ATOM 667 O O . ILE A 1 90 ? -13.125 -12.906 -2.062 1 98.94 90 ILE A O 1
ATOM 671 N N . LEU A 1 91 ? -11.602 -12.961 -3.646 1 98.69 91 LEU A N 1
ATOM 672 C CA . LEU A 1 91 ? -12.18 -11.836 -4.379 1 98.69 91 LEU A CA 1
ATOM 673 C C . LEU A 1 91 ? -13.336 -12.305 -5.262 1 98.69 91 LEU A C 1
ATOM 675 O O . LEU A 1 91 ? -14.312 -11.578 -5.445 1 98.69 91 LEU A O 1
ATOM 679 N N . GLU A 1 92 ? -13.133 -13.43 -5.883 1 98.5 92 GLU A N 1
ATOM 680 C CA . GLU A 1 92 ? -14.102 -14.023 -6.793 1 98.5 92 GLU A CA 1
ATOM 681 C C . GLU A 1 92 ? -14.195 -15.531 -6.602 1 98.5 92 GLU A C 1
ATOM 683 O O . GLU A 1 92 ? -13.203 -16.172 -6.246 1 98.5 92 GLU A O 1
ATOM 688 N N . CYS A 1 93 ? -15.328 -16.031 -6.785 1 98.81 93 CYS A N 1
ATOM 689 C CA . CYS A 1 93 ? -15.617 -17.469 -6.762 1 98.81 93 CYS A CA 1
ATOM 690 C C . CYS A 1 93 ? -16.609 -17.844 -7.852 1 98.81 93 CYS A C 1
ATOM 692 O O . CYS A 1 93 ? -17.656 -17.219 -7.988 1 98.81 93 CYS A O 1
ATOM 694 N N . MET A 1 94 ? -16.25 -18.812 -8.664 1 98.69 94 MET A N 1
ATOM 695 C CA . MET A 1 94 ? -17.156 -19.234 -9.727 1 98.69 94 MET A CA 1
ATOM 696 C C . MET A 1 94 ? -17.062 -20.734 -9.953 1 98.69 94 MET A C 1
ATOM 698 O O . MET A 1 94 ? -16.016 -21.344 -9.688 1 98.69 94 MET A O 1
ATOM 702 N N . ILE A 1 95 ? -18.109 -21.328 -10.469 1 98.75 95 ILE A N 1
ATOM 703 C CA . ILE A 1 95 ? -18.094 -22.734 -10.852 1 98.75 95 ILE A CA 1
ATOM 704 C C . ILE A 1 95 ? -17.391 -22.875 -12.203 1 98.75 95 ILE A C 1
ATOM 706 O O . ILE A 1 95 ? -17.609 -22.078 -13.117 1 98.75 95 ILE A O 1
ATOM 710 N N . VAL A 1 96 ? -16.547 -23.875 -12.32 1 98.5 96 VAL A N 1
ATOM 711 C CA . VAL A 1 96 ? -15.828 -24.156 -13.562 1 98.5 96 VAL A CA 1
ATOM 712 C C . VAL A 1 96 ? -15.984 -25.641 -13.93 1 98.5 96 VAL A C 1
ATOM 714 O O . VAL A 1 96 ? -16.422 -26.438 -13.102 1 98.5 96 VAL A O 1
ATOM 717 N N . PRO A 1 97 ? -15.703 -25.984 -15.18 1 97.94 97 PRO A N 1
ATOM 718 C CA . PRO A 1 97 ? -15.781 -27.391 -15.578 1 97.94 97 PRO A CA 1
ATOM 719 C C . PRO A 1 97 ? -14.867 -28.297 -14.75 1 97.94 97 PRO A C 1
ATOM 721 O O . PRO A 1 97 ? -13.797 -27.859 -14.312 1 97.94 97 PRO A O 1
ATOM 724 N N . ASP A 1 98 ? -15.211 -29.547 -14.648 1 96.62 98 ASP A N 1
ATOM 725 C CA . ASP A 1 98 ? -14.5 -30.5 -13.812 1 96.62 98 ASP A CA 1
ATOM 726 C C . ASP A 1 98 ? -13.078 -30.719 -14.32 1 96.62 98 ASP A C 1
ATOM 728 O O . ASP A 1 98 ? -12.195 -31.125 -13.562 1 96.62 98 ASP A O 1
ATOM 732 N N . ASP A 1 99 ? -12.883 -30.469 -15.562 1 96.94 99 ASP A N 1
ATOM 733 C CA . ASP A 1 99 ? -11.562 -30.75 -16.141 1 96.94 99 ASP A CA 1
ATOM 734 C C . ASP A 1 99 ? -10.68 -29.5 -16.094 1 96.94 99 ASP A C 1
ATOM 736 O O . ASP A 1 99 ? -9.516 -29.547 -16.5 1 96.94 99 ASP A O 1
ATOM 740 N N . TRP A 1 100 ? -11.266 -28.391 -15.672 1 98 100 TRP A N 1
ATOM 741 C CA . TRP A 1 100 ? -10.477 -27.188 -15.469 1 98 100 TRP A CA 1
ATOM 742 C C . TRP A 1 100 ? -9.57 -27.328 -14.25 1 98 100 TRP A C 1
ATOM 744 O O . TRP A 1 100 ? -10 -27.828 -13.211 1 98 100 TRP A O 1
ATOM 754 N N . HIS A 1 101 ? -8.312 -26.922 -14.352 1 98.44 101 HIS A N 1
ATOM 755 C CA . HIS A 1 101 ? -7.344 -26.984 -13.266 1 98.44 101 HIS A CA 1
ATOM 756 C C . HIS A 1 101 ? -6.555 -25.688 -13.156 1 98.44 101 HIS A C 1
ATOM 758 O O . HIS A 1 101 ? -5.973 -25.219 -14.141 1 98.44 101 HIS A O 1
ATOM 764 N N . ALA A 1 102 ? -6.539 -25.109 -11.93 1 98.56 102 ALA A N 1
ATOM 765 C CA . ALA A 1 102 ? -5.938 -23.797 -11.734 1 98.56 102 ALA A CA 1
ATOM 766 C C . ALA A 1 102 ? -4.5 -23.766 -12.25 1 98.56 102 ALA A C 1
ATOM 768 O O . ALA A 1 102 ? -4.059 -22.766 -12.82 1 98.56 102 ALA A O 1
ATOM 769 N N . ARG A 1 103 ? -3.762 -24.797 -12.07 1 97.56 103 ARG A N 1
ATOM 770 C CA . ARG A 1 103 ? -2.35 -24.859 -12.438 1 97.56 103 ARG A CA 1
ATOM 771 C C . ARG A 1 103 ? -2.176 -25.328 -13.875 1 97.56 103 ARG A C 1
ATOM 773 O O . ARG A 1 103 ? -1.521 -24.656 -14.68 1 97.56 103 ARG A O 1
ATOM 780 N N . PHE A 1 104 ? -2.842 -26.406 -14.227 1 97.12 104 PHE A N 1
ATOM 781 C CA . PHE A 1 104 ? -2.52 -27.125 -15.461 1 97.12 104 PHE A CA 1
ATOM 782 C C . PHE A 1 104 ? -3.246 -26.5 -16.641 1 97.12 104 PHE A C 1
ATOM 784 O O . PHE A 1 104 ? -2.781 -26.594 -17.781 1 97.12 104 PHE A O 1
ATOM 791 N N . SER A 1 105 ? -4.387 -25.891 -16.391 1 98.25 105 SER A N 1
ATOM 792 C CA . SER A 1 105 ? -5.117 -25.219 -17.453 1 98.25 105 SER A CA 1
ATOM 793 C C . SER A 1 105 ? -4.578 -23.812 -17.688 1 98.25 105 SER A C 1
ATOM 795 O O . SER A 1 105 ? -4.941 -23.156 -18.672 1 98.25 105 SER A O 1
ATOM 797 N N . CYS A 1 106 ? -3.721 -23.344 -16.75 1 98.31 106 CYS A N 1
ATOM 798 C CA . CYS A 1 106 ? -3.186 -22 -16.844 1 98.31 106 CYS A CA 1
ATOM 799 C C . CYS A 1 106 ? -2.168 -21.875 -17.969 1 98.31 106 CYS A C 1
ATOM 801 O O . CYS A 1 106 ? -1.272 -22.719 -18.094 1 98.31 106 CYS A O 1
ATOM 803 N N . ILE A 1 107 ? -2.264 -20.812 -18.781 1 98.31 107 ILE A N 1
ATOM 804 C CA . ILE A 1 107 ? -1.372 -20.688 -19.922 1 98.31 107 ILE A CA 1
ATOM 805 C C . ILE A 1 107 ? -0.508 -19.438 -19.766 1 98.31 107 ILE A C 1
ATOM 807 O O . ILE A 1 107 ? 0.32 -19.125 -20.625 1 98.31 107 ILE A O 1
ATOM 811 N N . GLY A 1 108 ? -0.677 -18.719 -18.766 1 98.38 108 GLY A N 1
ATOM 812 C CA . GLY A 1 108 ? 0.115 -17.531 -18.5 1 98.38 108 GLY A CA 1
ATOM 813 C C . GLY A 1 108 ? 0.075 -17.094 -17.047 1 98.38 108 GLY A C 1
ATOM 814 O O . GLY A 1 108 ? -0.979 -17.141 -16.406 1 98.38 108 GLY A O 1
ATOM 815 N N . ARG A 1 109 ? 1.179 -16.719 -16.516 1 98.62 109 ARG A N 1
ATOM 816 C CA . ARG A 1 109 ? 1.31 -16.141 -15.188 1 98.62 109 ARG A CA 1
ATOM 817 C C . ARG A 1 109 ? 2.006 -14.789 -15.25 1 98.62 109 ARG A C 1
ATOM 819 O O . ARG A 1 109 ? 2.928 -14.594 -16.047 1 98.62 109 ARG A O 1
ATOM 826 N N . SER A 1 110 ? 1.547 -13.859 -14.414 1 98.81 110 SER A N 1
ATOM 827 C CA . SER A 1 110 ? 2.084 -12.5 -14.43 1 98.81 110 SER A CA 1
ATOM 828 C C . SER A 1 110 ? 2.439 -12.031 -13.016 1 98.81 110 SER A C 1
ATOM 830 O O . SER A 1 110 ? 1.705 -12.305 -12.062 1 98.81 110 SER A O 1
ATOM 832 N N . TYR A 1 111 ? 3.533 -11.32 -12.992 1 98.88 111 TYR A N 1
ATOM 833 C CA . TYR A 1 111 ? 4.039 -10.773 -11.742 1 98.88 111 TYR A CA 1
ATOM 834 C C . TYR A 1 111 ? 4.363 -9.289 -11.883 1 98.88 111 TYR A C 1
ATOM 836 O O . TYR A 1 111 ? 4.648 -8.82 -12.984 1 98.88 111 TYR A O 1
ATOM 844 N N . GLU A 1 112 ? 4.258 -8.625 -10.82 1 98.94 112 GLU A N 1
ATOM 845 C CA . GLU A 1 112 ? 4.82 -7.293 -10.648 1 98.94 112 GLU A CA 1
ATOM 846 C C . GLU A 1 112 ? 5.793 -7.25 -9.469 1 98.94 112 GLU A C 1
ATOM 848 O O . GLU A 1 112 ? 5.492 -7.758 -8.391 1 98.94 112 GLU A O 1
ATOM 853 N N . TYR A 1 113 ? 6.961 -6.742 -9.703 1 98.94 113 TYR A N 1
ATOM 854 C CA . TYR A 1 113 ? 7.91 -6.457 -8.625 1 98.94 113 TYR A CA 1
ATOM 855 C C . TYR A 1 113 ? 8.039 -4.957 -8.398 1 98.94 113 TYR A C 1
ATOM 857 O O . TYR A 1 113 ? 8.469 -4.223 -9.289 1 98.94 113 TYR A O 1
ATOM 865 N N . ARG A 1 114 ? 7.762 -4.5 -7.172 1 98.94 114 ARG A N 1
ATOM 866 C CA . ARG A 1 114 ? 7.727 -3.08 -6.84 1 98.94 114 ARG A CA 1
ATOM 867 C C . ARG A 1 114 ? 9.008 -2.65 -6.129 1 98.94 114 ARG A C 1
ATOM 869 O O . ARG A 1 114 ? 9.414 -3.279 -5.148 1 98.94 114 ARG A O 1
ATOM 876 N N . ILE A 1 115 ? 9.594 -1.56 -6.66 1 98.81 115 ILE A N 1
ATOM 877 C CA . ILE A 1 115 ? 10.82 -1.01 -6.094 1 98.81 115 ILE A CA 1
ATOM 878 C C . ILE A 1 115 ? 10.633 0.473 -5.789 1 98.81 115 ILE A C 1
ATOM 880 O O . ILE A 1 115 ? 10.062 1.211 -6.594 1 98.81 115 ILE A O 1
ATOM 884 N N . VAL A 1 116 ? 11.023 0.904 -4.652 1 98.62 116 VAL A N 1
ATOM 885 C CA . VAL A 1 116 ? 11.031 2.316 -4.289 1 98.62 116 VAL A CA 1
ATOM 886 C C . VAL A 1 116 ? 12.477 2.807 -4.164 1 98.62 116 VAL A C 1
ATOM 888 O O . VAL A 1 116 ? 13.281 2.215 -3.438 1 98.62 116 VAL A O 1
ATOM 891 N N . LEU A 1 117 ? 12.758 3.879 -4.918 1 98.12 117 LEU A N 1
ATOM 892 C CA . LEU A 1 117 ? 14.109 4.426 -4.977 1 98.12 117 LEU A CA 1
ATOM 893 C C . LEU A 1 117 ? 14.258 5.609 -4.027 1 98.12 117 LEU A C 1
ATOM 895 O O . LEU A 1 117 ? 14.039 6.758 -4.422 1 98.12 117 LEU A O 1
ATOM 899 N N . ARG A 1 118 ? 14.734 5.297 -2.768 1 97.56 118 ARG A N 1
ATOM 900 C CA . ARG A 1 118 ? 14.992 6.379 -1.82 1 97.56 118 ARG A CA 1
ATOM 901 C C . ARG A 1 118 ? 15.82 5.883 -0.641 1 97.56 118 ARG A C 1
ATOM 903 O O . ARG A 1 118 ? 15.844 4.688 -0.343 1 97.56 118 ARG A O 1
ATOM 910 N N . ARG A 1 119 ? 16.453 6.754 0.041 1 97.12 119 ARG A N 1
ATOM 911 C CA . ARG A 1 119 ? 17.297 6.418 1.188 1 97.12 119 ARG A CA 1
ATOM 912 C C . ARG A 1 119 ? 16.453 6.156 2.428 1 97.12 119 ARG A C 1
ATOM 914 O O . ARG A 1 119 ? 16.703 5.211 3.178 1 97.12 119 ARG A O 1
ATOM 921 N N . ALA A 1 120 ? 15.43 7.012 2.648 1 98.25 120 ALA A N 1
ATOM 922 C CA . ALA A 1 120 ? 14.594 6.93 3.846 1 98.25 120 ALA A CA 1
ATOM 923 C C . ALA A 1 120 ? 13.852 5.598 3.906 1 98.25 120 ALA A C 1
ATOM 925 O O . ALA A 1 120 ? 13.375 5.098 2.883 1 98.25 120 ALA A O 1
ATOM 926 N N . PRO A 1 121 ? 13.711 5.043 5.066 1 98.19 121 PRO A N 1
ATOM 927 C CA . PRO A 1 121 ? 12.984 3.779 5.203 1 98.19 121 PRO A CA 1
ATOM 928 C C . PRO A 1 121 ? 11.531 3.877 4.73 1 98.19 121 PRO A C 1
ATOM 930 O O . PRO A 1 121 ? 10.938 4.957 4.773 1 98.19 121 PRO A O 1
ATOM 933 N N . LEU A 1 122 ? 11.055 2.76 4.262 1 98.44 122 LEU A N 1
ATOM 934 C CA . LEU A 1 122 ? 9.633 2.699 3.961 1 98.44 122 LEU A CA 1
ATOM 935 C C . LEU A 1 122 ? 8.805 2.66 5.242 1 98.44 122 LEU A C 1
ATOM 937 O O . LEU A 1 122 ? 9.25 2.115 6.258 1 98.44 122 LEU A O 1
ATOM 941 N N . THR A 1 123 ? 7.629 3.193 5.16 1 98.62 123 THR A N 1
ATOM 942 C CA . THR A 1 123 ? 6.762 3.227 6.332 1 98.62 123 THR A CA 1
ATOM 943 C C . THR A 1 123 ? 5.504 2.395 6.098 1 98.62 123 THR A C 1
ATOM 945 O O . THR A 1 123 ? 5.516 1.177 6.285 1 98.62 123 THR A O 1
ATOM 948 N N . TRP A 1 124 ? 4.52 2.994 5.391 1 97.69 124 TRP A N 1
ATOM 949 C CA . TRP A 1 124 ? 3.268 2.281 5.156 1 97.69 124 TRP A CA 1
ATOM 950 C C . TRP A 1 124 ? 3.438 1.224 4.07 1 97.69 124 TRP A C 1
ATOM 952 O O . TRP A 1 124 ? 2.602 0.328 3.932 1 97.69 124 TRP A O 1
ATOM 962 N N . GLU A 1 125 ? 4.52 1.199 3.383 1 97.75 125 GLU A N 1
ATOM 963 C CA . GLU A 1 125 ? 4.785 0.224 2.33 1 97.75 125 GLU A CA 1
ATOM 964 C C . GLU A 1 125 ? 5.867 -0.765 2.752 1 97.75 125 GLU A C 1
ATOM 966 O O . GLU A 1 125 ? 6.371 -1.531 1.93 1 97.75 125 GLU A O 1
ATOM 971 N N . ARG A 1 126 ? 6.27 -0.678 3.979 1 97.75 126 ARG A N 1
ATOM 972 C CA . ARG A 1 126 ? 7.25 -1.652 4.453 1 97.75 126 ARG A CA 1
ATOM 973 C C . ARG A 1 126 ? 6.773 -3.078 4.191 1 97.75 126 ARG A C 1
ATOM 975 O O . ARG A 1 126 ? 5.652 -3.439 4.559 1 97.75 126 ARG A O 1
ATOM 982 N N . GLY A 1 127 ? 7.633 -3.844 3.48 1 98 127 GLY A N 1
ATOM 983 C CA . GLY A 1 127 ? 7.293 -5.219 3.15 1 98 127 GLY A CA 1
ATOM 984 C C . GLY A 1 127 ? 6.473 -5.34 1.881 1 98 127 GLY A C 1
ATOM 985 O O . GLY A 1 127 ? 6.156 -6.449 1.442 1 98 127 GLY A O 1
ATOM 986 N N . LEU A 1 128 ? 6.121 -4.211 1.274 1 98.69 128 LEU A N 1
ATOM 987 C CA . LEU A 1 128 ? 5.273 -4.234 0.085 1 98.69 128 LEU A CA 1
ATOM 988 C C . LEU A 1 128 ? 6.039 -3.732 -1.135 1 98.69 128 LEU A C 1
ATOM 990 O O . LEU A 1 128 ? 5.492 -3.691 -2.24 1 98.69 128 LEU A O 1
ATOM 994 N N . ALA A 1 129 ? 7.223 -3.316 -0.949 1 98.75 129 ALA A N 1
ATOM 995 C CA . ALA A 1 129 ? 8.156 -2.879 -1.981 1 98.75 129 ALA A CA 1
ATOM 996 C C . ALA A 1 129 ? 9.602 -3.096 -1.538 1 98.75 129 ALA A C 1
ATOM 998 O O . ALA A 1 129 ? 9.883 -3.186 -0.341 1 98.75 129 ALA A O 1
ATOM 999 N N . TRP A 1 130 ? 10.445 -3.24 -2.496 1 98.69 130 TRP A N 1
ATOM 1000 C CA . TRP A 1 130 ? 11.875 -3.289 -2.232 1 98.69 130 TRP A CA 1
ATOM 1001 C C . TRP A 1 130 ? 12.484 -1.889 -2.242 1 98.69 130 TRP A C 1
ATOM 1003 O O . TRP A 1 130 ? 12.438 -1.191 -3.258 1 98.69 130 TRP A O 1
ATOM 1013 N N . ARG A 1 131 ? 12.953 -1.433 -1.115 1 98.62 131 ARG A N 1
ATOM 1014 C CA . ARG A 1 131 ? 13.617 -0.137 -1.027 1 98.62 131 ARG A CA 1
ATOM 1015 C C . ARG A 1 131 ? 15.047 -0.223 -1.539 1 98.62 131 ARG A C 1
ATOM 1017 O O . ARG A 1 131 ? 15.836 -1.037 -1.056 1 98.62 131 ARG A O 1
ATOM 1024 N N . VAL A 1 132 ? 15.383 0.573 -2.455 1 98.06 132 VAL A N 1
ATOM 1025 C CA . VAL A 1 132 ? 16.734 0.68 -2.98 1 98.06 132 VAL A CA 1
ATOM 1026 C C . VAL A 1 132 ? 17.266 2.094 -2.756 1 98.06 132 VAL A C 1
ATOM 1028 O O . VAL A 1 132 ? 16.859 3.035 -3.438 1 98.06 132 VAL A O 1
ATOM 1031 N N . PRO A 1 133 ? 18.156 2.215 -1.811 1 95.88 133 PRO A N 1
ATOM 1032 C CA . PRO A 1 133 ? 18.609 3.555 -1.438 1 95.88 133 PRO A CA 1
ATOM 1033 C C . PRO A 1 133 ? 19.391 4.242 -2.551 1 95.88 133 PRO A C 1
ATOM 1035 O O . PRO A 1 133 ? 19.375 5.469 -2.662 1 95.88 133 PRO A O 1
ATOM 1038 N N . LYS A 1 134 ? 20.062 3.312 -3.326 1 87.62 134 LYS A N 1
ATOM 1039 C CA . LYS A 1 134 ? 20.859 3.857 -4.414 1 87.62 134 LYS A CA 1
ATOM 1040 C C . LYS A 1 134 ? 20.062 3.922 -5.711 1 87.62 134 LYS A C 1
ATOM 1042 O O . LYS A 1 134 ? 19.016 3.271 -5.84 1 87.62 134 LYS A O 1
ATOM 1047 N N . GLY A 1 135 ? 20.016 4.996 -6.434 1 93.25 135 GLY A N 1
ATOM 1048 C CA . GLY A 1 135 ? 19.344 5.152 -7.711 1 93.25 135 GLY A CA 1
ATOM 1049 C C . GLY A 1 135 ? 19.531 3.973 -8.641 1 93.25 135 GLY A C 1
ATOM 1050 O O . GLY A 1 135 ? 20.453 3.172 -8.453 1 93.25 135 GLY A O 1
ATOM 1051 N N . LEU A 1 136 ? 18.594 3.621 -9.484 1 98.12 136 LEU A N 1
ATOM 1052 C CA . LEU A 1 136 ? 18.656 2.605 -10.531 1 98.12 136 LEU A CA 1
ATOM 1053 C C . LEU A 1 136 ? 18.453 3.23 -11.906 1 98.12 136 LEU A C 1
ATOM 1055 O O . LEU A 1 136 ? 17.562 4.062 -12.086 1 98.12 136 LEU A O 1
ATOM 1059 N N . ASP A 1 137 ? 19.328 2.883 -12.789 1 98.31 137 ASP A N 1
ATOM 1060 C CA . ASP A 1 137 ? 19.156 3.289 -14.18 1 98.31 137 ASP A CA 1
ATOM 1061 C C . ASP A 1 137 ? 18.109 2.412 -14.883 1 98.31 137 ASP A C 1
ATOM 1063 O O . ASP A 1 137 ? 18.438 1.318 -15.352 1 98.31 137 ASP A O 1
ATOM 1067 N N . ALA A 1 138 ? 16.922 2.93 -15.016 1 98.5 138 ALA A N 1
ATOM 1068 C CA . ALA A 1 138 ? 15.805 2.152 -15.547 1 98.5 138 ALA A CA 1
ATOM 1069 C C . ALA A 1 138 ? 16.062 1.74 -17 1 98.5 138 ALA A C 1
ATOM 1071 O O . ALA A 1 138 ? 15.672 0.653 -17.422 1 98.5 138 ALA A O 1
ATOM 1072 N N . GLU A 1 139 ? 16.641 2.596 -17.75 1 98.25 139 GLU A N 1
ATOM 1073 C CA . GLU A 1 139 ? 16.953 2.289 -19.141 1 98.25 139 GLU A CA 1
ATOM 1074 C C . GLU A 1 139 ? 17.938 1.135 -19.25 1 98.25 139 GLU A C 1
ATOM 1076 O O . GLU A 1 139 ? 17.766 0.241 -20.078 1 98.25 139 GLU A O 1
ATOM 1081 N N . ALA A 1 140 ? 18.984 1.205 -18.438 1 98.62 140 ALA A N 1
ATOM 1082 C CA . ALA A 1 140 ? 19.953 0.105 -18.406 1 98.62 140 ALA A CA 1
ATOM 1083 C C . ALA A 1 140 ? 19.266 -1.206 -18.031 1 98.62 140 ALA A C 1
ATOM 1085 O O . ALA A 1 140 ? 19.562 -2.256 -18.594 1 98.62 140 ALA A O 1
ATOM 1086 N N . MET A 1 141 ? 18.422 -1.123 -17.062 1 98.81 141 MET A N 1
ATOM 1087 C CA . MET A 1 141 ? 17.688 -2.307 -16.641 1 98.81 141 MET A CA 1
ATOM 1088 C C . MET A 1 141 ? 16.828 -2.852 -17.781 1 98.81 141 MET A C 1
ATOM 1090 O O . MET A 1 141 ? 16.766 -4.066 -17.984 1 98.81 141 MET A O 1
ATOM 1094 N N . ALA A 1 142 ? 16.156 -1.906 -18.484 1 98.75 142 ALA A N 1
ATOM 1095 C CA . ALA A 1 142 ? 15.312 -2.311 -19.609 1 98.75 142 ALA A CA 1
ATOM 1096 C C . ALA A 1 142 ? 16.141 -3.014 -20.688 1 98.75 142 ALA A C 1
ATOM 1098 O O . ALA A 1 142 ? 15.695 -4 -21.266 1 98.75 142 ALA A O 1
ATOM 1099 N N . GLU A 1 143 ? 17.281 -2.492 -20.938 1 98.31 143 GLU A N 1
ATOM 1100 C CA . GLU A 1 143 ? 18.188 -3.133 -21.875 1 98.31 143 GLU A CA 1
ATOM 1101 C C . GLU A 1 143 ? 18.547 -4.543 -21.422 1 98.31 143 GLU A C 1
ATOM 1103 O O . GLU A 1 143 ? 18.547 -5.477 -22.234 1 98.31 143 GLU A O 1
ATOM 1108 N N . GLY A 1 144 ? 18.922 -4.648 -20.188 1 98.56 144 GLY A N 1
ATOM 1109 C CA . GLY A 1 144 ? 19.188 -5.965 -19.625 1 98.56 144 GLY A CA 1
ATOM 1110 C C . GLY A 1 144 ? 18 -6.91 -19.719 1 98.56 144 GLY A C 1
ATOM 1111 O O . GLY A 1 144 ? 18.156 -8.078 -20.078 1 98.56 144 GLY A O 1
ATOM 1112 N N . ALA A 1 145 ? 16.828 -6.402 -19.391 1 98.81 145 ALA A N 1
ATOM 1113 C CA . ALA A 1 145 ? 15.609 -7.203 -19.406 1 98.81 145 ALA A CA 1
ATOM 1114 C C . ALA A 1 145 ? 15.367 -7.797 -20.797 1 98.81 145 ALA A C 1
ATOM 1116 O O . ALA A 1 145 ? 14.961 -8.953 -20.922 1 98.81 145 ALA A O 1
ATOM 1117 N N . ALA A 1 146 ? 15.648 -7.035 -21.797 1 98.31 146 ALA A N 1
ATOM 1118 C CA . ALA A 1 146 ? 15.453 -7.465 -23.188 1 98.31 146 ALA A CA 1
ATOM 1119 C C . ALA A 1 146 ? 16.281 -8.703 -23.5 1 98.31 146 ALA A C 1
ATOM 1121 O O . ALA A 1 146 ? 15.875 -9.539 -24.312 1 98.31 146 ALA A O 1
ATOM 1122 N N . ARG A 1 147 ? 17.375 -8.852 -22.781 1 97.75 147 ARG A N 1
ATOM 1123 C CA . ARG A 1 147 ? 18.281 -9.977 -23.016 1 97.75 147 ARG A CA 1
ATOM 1124 C C . ARG A 1 147 ? 17.672 -11.273 -22.5 1 97.75 147 ARG A C 1
ATOM 1126 O O . ARG A 1 147 ? 18.109 -12.367 -22.875 1 97.75 147 ARG A O 1
ATOM 1133 N N . LEU A 1 148 ? 16.734 -11.164 -21.625 1 98.56 148 LEU A N 1
ATOM 1134 C CA . LEU A 1 148 ? 16.203 -12.336 -20.953 1 98.56 148 LEU A CA 1
ATOM 1135 C C . LEU A 1 148 ? 14.914 -12.82 -21.625 1 98.56 148 LEU A C 1
ATOM 1137 O O . LEU A 1 148 ? 14.445 -13.93 -21.359 1 98.56 148 LEU A O 1
ATOM 1141 N N . ILE A 1 149 ? 14.312 -12.016 -22.469 1 98.69 149 ILE A N 1
ATOM 1142 C CA . ILE A 1 149 ? 13.055 -12.352 -23.141 1 98.69 149 ILE A CA 1
ATOM 1143 C C . ILE A 1 149 ? 13.266 -13.508 -24.109 1 98.69 149 ILE A C 1
ATOM 1145 O O . ILE A 1 149 ? 14.273 -13.547 -24.828 1 98.69 149 ILE A O 1
ATOM 1149 N N . GLY A 1 150 ? 12.352 -14.414 -24.172 1 98.56 150 GLY A N 1
ATOM 1150 C CA . GLY A 1 150 ? 12.43 -15.562 -25.078 1 98.56 150 GLY A CA 1
ATOM 1151 C C . GLY A 1 150 ? 12.648 -16.875 -24.344 1 98.56 150 GLY A C 1
ATOM 1152 O O . GLY A 1 150 ? 12.406 -16.969 -23.141 1 98.56 150 GLY A O 1
ATOM 1153 N N . ARG A 1 151 ? 12.891 -17.938 -25.109 1 98.56 151 ARG A N 1
ATOM 1154 C CA . ARG A 1 151 ? 13.086 -19.281 -24.562 1 98.56 151 ARG A CA 1
ATOM 1155 C C . ARG A 1 151 ? 14.555 -19.516 -24.203 1 98.56 151 ARG A C 1
ATOM 1157 O O . ARG A 1 151 ? 15.43 -19.422 -25.062 1 98.56 151 ARG A O 1
ATOM 1164 N N . HIS A 1 152 ? 14.836 -19.734 -22.938 1 98.62 152 HIS A N 1
ATOM 1165 C CA . HIS A 1 152 ? 16.203 -19.938 -22.453 1 98.62 152 HIS A CA 1
ATOM 1166 C C . HIS A 1 152 ? 16.25 -21.016 -21.391 1 98.62 152 HIS A C 1
ATOM 1168 O O . HIS A 1 152 ? 15.219 -21.453 -20.891 1 98.62 152 HIS A O 1
ATOM 1174 N N . ASP A 1 153 ? 17.406 -21.562 -21.188 1 98.56 153 ASP A N 1
ATOM 1175 C CA . ASP A 1 153 ? 17.734 -22.281 -19.969 1 98.56 153 ASP A CA 1
ATOM 1176 C C . ASP A 1 153 ? 17.969 -21.312 -18.812 1 98.56 153 ASP A C 1
ATOM 1178 O O . ASP A 1 153 ? 18.984 -20.609 -18.781 1 98.56 153 ASP A O 1
ATOM 1182 N N . PHE A 1 154 ? 17.094 -21.281 -17.797 1 98.62 154 PHE A N 1
ATOM 1183 C CA . PHE A 1 154 ? 17.156 -20.297 -16.719 1 98.62 154 PHE A CA 1
ATOM 1184 C C . PHE A 1 154 ? 17.797 -20.906 -15.477 1 98.62 154 PHE A C 1
ATOM 1186 O O . PHE A 1 154 ? 17.484 -20.5 -14.352 1 98.62 154 PHE A O 1
ATOM 1193 N N . THR A 1 155 ? 18.625 -21.891 -15.609 1 98.06 155 THR A N 1
ATOM 1194 C CA . THR A 1 155 ? 19.297 -22.562 -14.5 1 98.06 155 THR A CA 1
ATOM 1195 C C . THR A 1 155 ? 19.938 -21.531 -13.57 1 98.06 155 THR A C 1
ATOM 1197 O O . THR A 1 155 ? 19.844 -21.641 -12.352 1 98.06 155 THR A O 1
ATOM 1200 N N . THR A 1 156 ? 20.641 -20.531 -14.117 1 98 156 THR A N 1
ATOM 1201 C CA . THR A 1 156 ? 21.297 -19.5 -13.312 1 98 156 THR A CA 1
ATOM 1202 C C . THR A 1 156 ? 20.297 -18.797 -12.398 1 98 156 THR A C 1
ATOM 1204 O O . THR A 1 156 ? 20.656 -18.391 -11.289 1 98 156 THR A O 1
ATOM 1207 N N . PHE A 1 157 ? 19.078 -18.703 -12.797 1 97.69 157 PHE A N 1
ATOM 1208 C CA . PHE A 1 157 ? 18.062 -17.922 -12.086 1 97.69 157 PHE A CA 1
ATOM 1209 C C . PHE A 1 157 ? 17.125 -18.844 -11.312 1 97.69 157 PHE A C 1
ATOM 1211 O O . PHE A 1 157 ? 16.078 -18.406 -10.852 1 97.69 157 PHE A O 1
ATOM 1218 N N . ARG A 1 158 ? 17.422 -20 -11.188 1 95.12 158 ARG A N 1
ATOM 1219 C CA . ARG A 1 158 ? 16.625 -21.047 -10.57 1 95.12 158 ARG A CA 1
ATOM 1220 C C . ARG A 1 158 ? 17.156 -21.406 -9.188 1 95.12 158 ARG A C 1
ATOM 1222 O O . ARG A 1 158 ? 18.359 -21.531 -8.992 1 95.12 158 ARG A O 1
ATOM 1229 N N . SER A 1 159 ? 16.219 -21.5 -8.258 1 93.12 159 SER A N 1
ATOM 1230 C CA . SER A 1 159 ? 16.641 -21.938 -6.926 1 93.12 159 SER A CA 1
ATOM 1231 C C . SER A 1 159 ? 17.234 -23.344 -6.969 1 93.12 159 SER A C 1
ATOM 1233 O O . SER A 1 159 ? 16.766 -24.203 -7.734 1 93.12 159 SER A O 1
ATOM 1235 N N . ALA A 1 160 ? 18.156 -23.609 -6.047 1 87.12 160 ALA A N 1
ATOM 1236 C CA . ALA A 1 160 ? 18.75 -24.938 -5.93 1 87.12 160 ALA A CA 1
ATOM 1237 C C . ALA A 1 160 ? 17.703 -25.969 -5.488 1 87.12 160 ALA A C 1
ATOM 1239 O O . ALA A 1 160 ? 17.875 -27.172 -5.73 1 87.12 160 ALA A O 1
ATOM 1240 N N . HIS A 1 161 ? 16.672 -25.5 -4.883 1 86.12 161 HIS A N 1
ATOM 1241 C CA . HIS A 1 161 ? 15.664 -26.375 -4.328 1 86.12 161 HIS A CA 1
ATOM 1242 C C . HIS A 1 161 ? 14.484 -26.531 -5.285 1 86.12 161 HIS A C 1
ATOM 1244 O O . HIS A 1 161 ? 13.477 -27.156 -4.941 1 86.12 161 HIS A O 1
ATOM 1250 N N . CYS A 1 162 ? 14.664 -25.922 -6.414 1 89.56 162 CYS A N 1
ATOM 1251 C CA . CYS A 1 162 ? 13.586 -25.969 -7.395 1 89.56 162 CYS A CA 1
ATOM 1252 C C . CYS A 1 162 ? 13.273 -27.406 -7.789 1 89.56 162 CYS A C 1
ATOM 1254 O O . CYS A 1 162 ? 14.18 -28.203 -8.062 1 89.56 162 CYS A O 1
ATOM 1256 N N . GLN A 1 163 ? 12.031 -27.766 -7.957 1 85.5 163 GLN A N 1
ATOM 1257 C CA . GLN A 1 163 ? 11.602 -29.141 -8.203 1 85.5 163 GLN A CA 1
ATOM 1258 C C . GLN A 1 163 ? 11.18 -29.328 -9.656 1 85.5 163 GLN A C 1
ATOM 1260 O O . GLN A 1 163 ? 10.781 -30.422 -10.055 1 85.5 163 GLN A O 1
ATOM 1265 N N . ALA A 1 164 ? 11.195 -28.328 -10.438 1 90.44 164 ALA A N 1
ATOM 1266 C CA . ALA A 1 164 ? 10.789 -28.438 -11.836 1 90.44 164 ALA A CA 1
ATOM 1267 C C . ALA A 1 164 ? 11.688 -29.406 -12.594 1 90.44 164 ALA A C 1
ATOM 1269 O O . ALA A 1 164 ? 12.883 -29.516 -12.312 1 90.44 164 ALA A O 1
ATOM 1270 N N . ASN A 1 165 ? 11.195 -30 -13.594 1 91.31 165 ASN A N 1
ATOM 1271 C CA . ASN A 1 165 ? 11.898 -31.031 -14.352 1 91.31 165 ASN A CA 1
ATOM 1272 C C . ASN A 1 165 ? 12.883 -30.406 -15.336 1 91.31 165 ASN A C 1
ATOM 1274 O O . ASN A 1 165 ? 13.852 -31.062 -15.742 1 91.31 165 ASN A O 1
ATOM 1278 N N . SER A 1 166 ? 12.555 -29.234 -15.797 1 95.62 166 SER A N 1
ATOM 1279 C CA . SER A 1 166 ? 13.375 -28.578 -16.812 1 95.62 166 SER A CA 1
ATOM 1280 C C . SER A 1 166 ? 13.586 -27.109 -16.469 1 95.62 166 SER A C 1
ATOM 1282 O O . SER A 1 166 ? 12.664 -26.422 -16.016 1 95.62 166 SER A O 1
ATOM 1284 N N . PRO A 1 167 ? 14.766 -26.656 -16.719 1 97 167 PRO A N 1
ATOM 1285 C CA . PRO A 1 167 ? 15.039 -25.234 -16.484 1 97 167 PRO A CA 1
ATOM 1286 C C . PRO A 1 167 ? 14.656 -24.359 -17.672 1 97 167 PRO A C 1
ATOM 1288 O O . PRO A 1 167 ? 14.828 -23.125 -17.625 1 97 167 PRO A O 1
ATOM 1291 N N . LEU A 1 168 ? 14.211 -25.016 -18.734 1 98 168 LEU A N 1
ATOM 1292 C CA . LEU A 1 168 ? 13.828 -24.266 -19.922 1 98 168 LEU A CA 1
ATOM 1293 C C . LEU A 1 168 ? 12.5 -23.562 -19.703 1 98 168 LEU A C 1
ATOM 1295 O O . LEU A 1 168 ? 11.516 -24.188 -19.297 1 98 168 LEU A O 1
ATOM 1299 N N . ARG A 1 169 ? 12.508 -22.281 -19.906 1 97.94 169 ARG A N 1
ATOM 1300 C CA . ARG A 1 169 ? 11.297 -21.469 -19.859 1 97.94 169 ARG A CA 1
ATOM 1301 C C . ARG A 1 169 ? 11.297 -20.438 -20.984 1 97.94 169 ARG A C 1
ATOM 1303 O O . ARG A 1 169 ? 12.352 -20.047 -21.484 1 97.94 169 ARG A O 1
ATOM 1310 N N . THR A 1 170 ? 10.102 -20.062 -21.375 1 98.5 170 THR A N 1
ATOM 1311 C CA . THR A 1 170 ? 9.922 -18.938 -22.266 1 98.5 170 THR A CA 1
ATOM 1312 C C . THR A 1 170 ? 9.383 -17.719 -21.516 1 98.5 170 THR A C 1
ATOM 1314 O O . THR A 1 170 ? 8.25 -17.75 -21.016 1 98.5 170 THR A O 1
ATOM 1317 N N . LEU A 1 171 ? 10.188 -16.719 -21.406 1 98.75 171 LEU A N 1
ATOM 1318 C CA . LEU A 1 171 ? 9.766 -15.453 -20.812 1 98.75 171 LEU A CA 1
ATOM 1319 C C . LEU A 1 171 ? 9.102 -14.562 -21.859 1 98.75 171 LEU A C 1
ATOM 1321 O O . LEU A 1 171 ? 9.727 -14.172 -22.844 1 98.75 171 LEU A O 1
ATOM 1325 N N . ASP A 1 172 ? 7.852 -14.203 -21.672 1 98.69 172 ASP A N 1
ATOM 1326 C CA . ASP A 1 172 ? 7.066 -13.469 -22.656 1 98.69 172 ASP A CA 1
ATOM 1327 C C . ASP A 1 172 ? 7.199 -11.961 -22.453 1 98.69 172 ASP A C 1
ATOM 1329 O O . ASP A 1 172 ? 7.109 -11.188 -23.406 1 98.69 172 ASP A O 1
ATOM 1333 N N . ARG A 1 173 ? 7.285 -11.586 -21.234 1 98.69 173 ARG A N 1
ATOM 1334 C CA . ARG A 1 173 ? 7.344 -10.172 -20.875 1 98.69 173 ARG A CA 1
ATOM 1335 C C . ARG A 1 173 ? 8.312 -9.945 -19.719 1 98.69 173 ARG A C 1
ATOM 1337 O O . ARG A 1 173 ? 8.336 -10.719 -18.766 1 98.69 173 ARG A O 1
ATOM 1344 N N . LEU A 1 174 ? 9.086 -8.945 -19.797 1 98.88 174 LEU A N 1
ATOM 1345 C CA . LEU A 1 174 ? 9.906 -8.398 -18.719 1 98.88 174 LEU A CA 1
ATOM 1346 C C . LEU A 1 174 ? 10.117 -6.902 -18.891 1 98.88 174 LEU A C 1
ATOM 1348 O O . LEU A 1 174 ? 11.109 -6.477 -19.5 1 98.88 174 LEU A O 1
ATOM 1352 N N . ASP A 1 175 ? 9.25 -6.109 -18.344 1 98.81 175 ASP A N 1
ATOM 1353 C CA . ASP A 1 175 ? 9.227 -4.664 -18.562 1 98.81 175 ASP A CA 1
ATOM 1354 C C . ASP A 1 175 ? 9.664 -3.918 -17.297 1 98.81 175 ASP A C 1
ATOM 1356 O O . ASP A 1 175 ? 9.273 -4.289 -16.188 1 98.81 175 ASP A O 1
ATOM 1360 N N . VAL A 1 176 ? 10.453 -2.961 -17.516 1 98.81 176 VAL A N 1
ATOM 1361 C CA . VAL A 1 176 ? 10.836 -2.039 -16.453 1 98.81 176 VAL A CA 1
ATOM 1362 C C . VAL A 1 176 ? 10.148 -0.692 -16.656 1 98.81 176 VAL A C 1
ATOM 1364 O O . VAL A 1 176 ? 10.352 -0.034 -17.688 1 98.81 176 VAL A O 1
ATOM 1367 N N . VAL A 1 177 ? 9.328 -0.271 -15.742 1 98.62 177 VAL A N 1
ATOM 1368 C CA . VAL A 1 177 ? 8.578 0.974 -15.852 1 98.62 177 VAL A CA 1
ATOM 1369 C C . VAL A 1 177 ? 8.906 1.882 -14.664 1 98.62 177 VAL A C 1
ATOM 1371 O O . VAL A 1 177 ? 8.742 1.485 -13.508 1 98.62 177 VAL A O 1
ATOM 1374 N N . ARG A 1 178 ? 9.305 3.049 -14.984 1 98.06 178 ARG A N 1
ATOM 1375 C CA . ARG A 1 178 ? 9.633 4 -13.922 1 98.06 178 ARG A CA 1
ATOM 1376 C C . ARG A 1 178 ? 8.578 5.098 -13.828 1 98.06 178 ARG A C 1
ATOM 1378 O O . ARG A 1 178 ? 8.125 5.617 -14.852 1 98.06 178 ARG A O 1
ATOM 1385 N N . THR A 1 179 ? 8.141 5.391 -12.695 1 96.75 179 THR A N 1
ATOM 1386 C CA . THR A 1 179 ? 7.297 6.531 -12.359 1 96.75 179 THR A CA 1
ATOM 1387 C C . THR A 1 179 ? 7.855 7.285 -11.156 1 96.75 179 THR A C 1
ATOM 1389 O O . THR A 1 179 ? 7.617 6.895 -10.016 1 96.75 179 THR A O 1
ATOM 1392 N N . GLY A 1 180 ? 8.539 8.391 -11.391 1 95.44 180 GLY A N 1
ATOM 1393 C CA . GLY A 1 180 ? 9.195 9.102 -10.305 1 95.44 180 GLY A CA 1
ATOM 1394 C C . GLY A 1 180 ? 10.227 8.258 -9.578 1 95.44 180 GLY A C 1
ATOM 1395 O O . GLY A 1 180 ? 11.141 7.719 -10.195 1 95.44 180 GLY A O 1
ATOM 1396 N N . ASP A 1 181 ? 10.055 8.109 -8.32 1 96.44 181 ASP A N 1
ATOM 1397 C CA . ASP A 1 181 ? 10.992 7.355 -7.492 1 96.44 181 ASP A CA 1
ATOM 1398 C C . ASP A 1 181 ? 10.547 5.906 -7.34 1 96.44 181 ASP A C 1
ATOM 1400 O O . ASP A 1 181 ? 10.977 5.211 -6.418 1 96.44 181 ASP A O 1
ATOM 1404 N N . ARG A 1 182 ? 9.742 5.508 -8.234 1 98 182 ARG A N 1
ATOM 1405 C CA . ARG A 1 182 ? 9.234 4.141 -8.188 1 98 182 ARG A CA 1
ATOM 1406 C C . ARG A 1 182 ? 9.531 3.398 -9.484 1 98 182 ARG A C 1
ATOM 1408 O O . ARG A 1 182 ? 9.477 3.986 -10.57 1 98 182 ARG A O 1
ATOM 1415 N N . LEU A 1 183 ? 9.844 2.164 -9.32 1 98.44 183 LEU A N 1
ATOM 1416 C CA . LEU A 1 183 ? 10.031 1.273 -10.461 1 98.44 183 LEU A CA 1
ATOM 1417 C C . LEU A 1 183 ? 9.18 0.016 -10.312 1 98.44 183 LEU A C 1
ATOM 1419 O O . LEU A 1 183 ? 9.094 -0.553 -9.227 1 98.44 183 LEU A O 1
ATOM 1423 N N . SER A 1 184 ? 8.555 -0.371 -11.352 1 98.81 184 SER A N 1
ATOM 1424 C CA . SER A 1 184 ? 7.879 -1.661 -11.438 1 98.81 184 SER A CA 1
ATOM 1425 C C . SER A 1 184 ? 8.508 -2.547 -12.508 1 98.81 184 SER A C 1
ATOM 1427 O O . SER A 1 184 ? 8.766 -2.088 -13.625 1 98.81 184 SER A O 1
ATOM 1429 N N . VAL A 1 185 ? 8.773 -3.76 -12.172 1 98.94 185 VAL A N 1
ATOM 1430 C CA . VAL A 1 185 ? 9.172 -4.766 -13.148 1 98.94 185 VAL A CA 1
ATOM 1431 C C . VAL A 1 185 ? 8.039 -5.754 -13.375 1 98.94 185 VAL A C 1
ATOM 1433 O O . VAL A 1 185 ? 7.598 -6.426 -12.438 1 98.94 185 VAL A O 1
ATOM 1436 N N . PHE A 1 186 ? 7.543 -5.789 -14.555 1 98.94 186 PHE A N 1
ATOM 1437 C CA . PHE A 1 186 ? 6.48 -6.723 -14.906 1 98.94 186 PHE A CA 1
ATOM 1438 C C . PHE A 1 186 ? 7.043 -7.934 -15.633 1 98.94 186 PHE A C 1
ATOM 1440 O O . PHE A 1 186 ? 7.836 -7.789 -16.562 1 98.94 186 PHE A O 1
ATOM 1447 N N . ALA A 1 187 ? 6.688 -9.109 -15.219 1 98.88 187 ALA A N 1
ATOM 1448 C CA . ALA A 1 187 ? 7.121 -10.352 -15.844 1 98.88 187 ALA A CA 1
ATOM 1449 C C . ALA A 1 187 ? 5.93 -11.258 -16.156 1 98.88 187 ALA A C 1
ATOM 1451 O O . ALA A 1 187 ? 5.008 -11.375 -15.336 1 98.88 187 ALA A O 1
ATOM 1452 N N . SER A 1 188 ? 5.883 -11.812 -17.297 1 98.81 188 SER A N 1
ATOM 1453 C CA . SER A 1 188 ? 4.859 -12.789 -17.672 1 98.81 188 SER A CA 1
ATOM 1454 C C . SER A 1 188 ? 5.465 -13.969 -18.406 1 98.81 188 SER A C 1
ATOM 1456 O O . SER A 1 188 ? 6.395 -13.805 -19.203 1 98.81 188 SER A O 1
ATOM 1458 N N . ALA A 1 189 ? 4.98 -15.102 -18.203 1 98.62 189 ALA A N 1
ATOM 1459 C CA . ALA A 1 189 ? 5.371 -16.359 -18.844 1 98.62 189 ALA A CA 1
ATOM 1460 C C . ALA A 1 189 ? 4.32 -17.438 -18.609 1 98.62 189 ALA A C 1
ATOM 1462 O O . ALA A 1 189 ? 3.398 -17.25 -17.812 1 98.62 189 ALA A O 1
ATOM 1463 N N . ARG A 1 190 ? 4.484 -18.5 -19.344 1 97.25 190 ARG A N 1
ATOM 1464 C CA . ARG A 1 190 ? 3.635 -19.656 -19.078 1 97.25 190 ARG A CA 1
ATOM 1465 C C . ARG A 1 190 ? 3.896 -20.219 -17.688 1 97.25 190 ARG A C 1
ATOM 1467 O O . ARG A 1 190 ? 2.965 -20.641 -17 1 97.25 190 ARG A O 1
ATOM 1474 N N . SER A 1 191 ? 5.07 -20.297 -17.359 1 96.81 191 SER A N 1
ATOM 1475 C CA . SER A 1 191 ? 5.477 -20.75 -16.031 1 96.81 191 SER A CA 1
ATOM 1476 C C . SER A 1 191 ? 6.848 -20.203 -15.656 1 96.81 191 SER A C 1
ATOM 1478 O O . SER A 1 191 ? 7.617 -19.781 -16.531 1 96.81 191 SER A O 1
ATOM 1480 N N . PHE A 1 192 ? 7.078 -20.125 -14.445 1 97.88 192 PHE A N 1
ATOM 1481 C CA . PHE A 1 192 ? 8.359 -19.688 -13.891 1 97.88 192 PHE A CA 1
ATOM 1482 C C . PHE A 1 192 ? 8.977 -20.781 -13.031 1 97.88 192 PHE A C 1
ATOM 1484 O O . PHE A 1 192 ? 8.258 -21.625 -12.461 1 97.88 192 PHE A O 1
ATOM 1491 N N . LEU A 1 193 ? 10.25 -20.766 -12.977 1 97.69 193 LEU A N 1
ATOM 1492 C CA . LEU A 1 193 ? 10.961 -21.609 -12.016 1 97.69 193 LEU A CA 1
ATOM 1493 C C . LEU A 1 193 ? 10.93 -20.984 -10.625 1 97.69 193 LEU A C 1
ATOM 1495 O O . LEU A 1 193 ? 10.633 -19.797 -10.484 1 97.69 193 LEU A O 1
ATOM 1499 N N . HIS A 1 194 ? 11.211 -21.859 -9.578 1 96.94 194 HIS A N 1
ATOM 1500 C CA . HIS A 1 194 ? 11.352 -21.359 -8.211 1 96.94 194 HIS A CA 1
ATOM 1501 C C . HIS A 1 194 ? 12.383 -20.234 -8.133 1 96.94 194 HIS A C 1
ATOM 1503 O O . HIS A 1 194 ? 13.516 -20.406 -8.578 1 96.94 194 HIS A O 1
ATOM 1509 N N . HIS A 1 195 ? 12.039 -19 -7.652 1 97.56 195 HIS A N 1
ATOM 1510 C CA . HIS A 1 195 ? 12.859 -17.812 -7.418 1 97.56 195 HIS A CA 1
ATOM 1511 C C . HIS A 1 195 ? 13.172 -17.094 -8.719 1 97.56 195 HIS A C 1
ATOM 1513 O O . HIS A 1 195 ? 13.852 -16.062 -8.719 1 97.56 195 HIS A O 1
ATOM 1519 N N . GLN A 1 196 ? 12.68 -17.531 -9.781 1 98.44 196 GLN A N 1
ATOM 1520 C CA . GLN A 1 196 ? 13.125 -17.016 -11.07 1 98.44 196 GLN A CA 1
ATOM 1521 C C . GLN A 1 196 ? 12.891 -15.516 -11.18 1 98.44 196 GLN A C 1
ATOM 1523 O O . GLN A 1 196 ? 13.797 -14.766 -11.547 1 98.44 196 GLN A O 1
ATOM 1528 N N . VAL A 1 197 ? 11.68 -15.023 -10.844 1 98.75 197 VAL A N 1
ATOM 1529 C CA . VAL A 1 197 ? 11.359 -13.609 -10.977 1 98.75 197 VAL A CA 1
ATOM 1530 C C . VAL A 1 197 ? 12.258 -12.781 -10.07 1 98.75 197 VAL A C 1
ATOM 1532 O O . VAL A 1 197 ? 12.844 -11.789 -10.5 1 98.75 197 VAL A O 1
ATOM 1535 N N . ARG A 1 198 ? 12.43 -13.18 -8.859 1 98.75 198 ARG A N 1
ATOM 1536 C CA . ARG A 1 198 ? 13.25 -12.453 -7.898 1 98.75 198 ARG A CA 1
ATOM 1537 C C . ARG A 1 198 ? 14.711 -12.43 -8.336 1 98.75 198 ARG A C 1
ATOM 1539 O O . ARG A 1 198 ? 15.391 -11.414 -8.203 1 98.75 198 ARG A O 1
ATOM 1546 N N . SER A 1 199 ? 15.156 -13.578 -8.844 1 98.62 199 SER A N 1
ATOM 1547 C CA . SER A 1 199 ? 16.531 -13.656 -9.336 1 98.62 199 SER A CA 1
ATOM 1548 C C . SER A 1 199 ? 16.75 -12.719 -10.516 1 98.62 199 SER A C 1
ATOM 1550 O O . SER A 1 199 ? 17.75 -12.008 -10.57 1 98.62 199 SER A O 1
ATOM 1552 N N . MET A 1 200 ? 15.781 -12.727 -11.398 1 98.81 200 MET A N 1
ATOM 1553 C CA . MET A 1 200 ? 15.883 -11.836 -12.555 1 98.81 200 MET A CA 1
ATOM 1554 C C . MET A 1 200 ? 15.875 -10.375 -12.117 1 98.81 200 MET A C 1
ATOM 1556 O O . MET A 1 200 ? 16.719 -9.594 -12.555 1 98.81 200 MET A O 1
ATOM 1560 N N . VAL A 1 201 ? 15.008 -10.031 -11.219 1 98.81 201 VAL A N 1
ATOM 1561 C CA . VAL A 1 201 ? 14.875 -8.648 -10.75 1 98.81 201 VAL A CA 1
ATOM 1562 C C . VAL A 1 201 ? 16.141 -8.234 -10 1 98.81 201 VAL A C 1
ATOM 1564 O O . VAL A 1 201 ? 16.641 -7.121 -10.18 1 98.81 201 VAL A O 1
ATOM 1567 N N . GLY A 1 202 ? 16.609 -9.117 -9.156 1 98.69 202 GLY A N 1
ATOM 1568 C CA . GLY A 1 202 ? 17.844 -8.836 -8.445 1 98.69 202 GLY A CA 1
ATOM 1569 C C . GLY A 1 202 ? 19 -8.531 -9.367 1 98.69 202 GLY A C 1
ATOM 1570 O O . GLY A 1 202 ? 19.75 -7.57 -9.141 1 98.69 202 GLY A O 1
ATOM 1571 N N . CYS A 1 203 ? 19.203 -9.336 -10.383 1 98.75 203 CYS A N 1
ATOM 1572 C CA . CYS A 1 203 ? 20.281 -9.117 -11.328 1 98.75 203 CYS A CA 1
ATOM 1573 C C . CYS A 1 203 ? 20.047 -7.855 -12.148 1 98.75 203 CYS A C 1
ATOM 1575 O O . CYS A 1 203 ? 21 -7.133 -12.469 1 98.75 203 CYS A O 1
ATOM 1577 N N . LEU A 1 204 ? 18.828 -7.609 -12.516 1 98.81 204 LEU A N 1
ATOM 1578 C CA . LEU A 1 204 ? 18.5 -6.363 -13.203 1 98.81 204 LEU A CA 1
ATOM 1579 C C . LEU A 1 204 ? 18.859 -5.16 -12.336 1 98.81 204 LEU A C 1
ATOM 1581 O O . LEU A 1 204 ? 19.281 -4.121 -12.844 1 98.81 204 LEU A O 1
ATOM 1585 N N . ALA A 1 205 ? 18.641 -5.277 -11.023 1 98.69 205 ALA A N 1
ATOM 1586 C CA . ALA A 1 205 ? 19.016 -4.195 -10.117 1 98.69 205 ALA A CA 1
ATOM 1587 C C . ALA A 1 205 ? 20.516 -3.945 -10.156 1 98.69 205 ALA A C 1
ATOM 1589 O O . ALA A 1 205 ? 20.969 -2.797 -10.086 1 98.69 205 ALA A O 1
ATOM 1590 N N . LEU A 1 206 ? 21.312 -5.02 -10.25 1 98.56 206 LEU A N 1
ATOM 1591 C CA . LEU A 1 206 ? 22.75 -4.859 -10.398 1 98.56 206 LEU A CA 1
ATOM 1592 C C . LEU A 1 206 ? 23.094 -4.094 -11.672 1 98.56 206 LEU A C 1
ATOM 1594 O O . LEU A 1 206 ? 23.984 -3.246 -11.672 1 98.56 206 LEU A O 1
ATOM 1598 N N . VAL A 1 207 ? 22.375 -4.414 -12.75 1 98.69 207 VAL A N 1
ATOM 1599 C CA . VAL A 1 207 ? 22.562 -3.693 -14.008 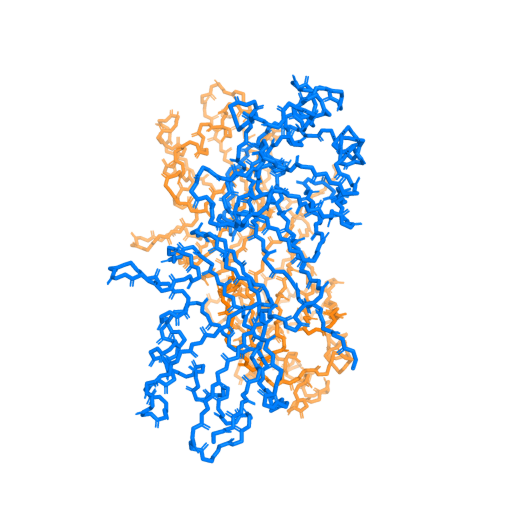1 98.69 207 VAL A CA 1
ATOM 1600 C C . VAL A 1 207 ? 22.188 -2.223 -13.812 1 98.69 207 VAL A C 1
ATOM 1602 O O . VAL A 1 207 ? 22.922 -1.332 -14.242 1 98.69 207 VAL A O 1
ATOM 1605 N N . GLY A 1 208 ? 21.062 -2.002 -13.203 1 98.62 208 GLY A N 1
ATOM 1606 C CA . GLY A 1 208 ? 20.625 -0.639 -12.93 1 98.62 208 GLY A CA 1
ATOM 1607 C C . GLY A 1 208 ? 21.625 0.142 -12.094 1 98.62 208 GLY A C 1
ATOM 1608 O O . GLY A 1 208 ? 21.719 1.365 -12.211 1 98.62 208 GLY A O 1
ATOM 1609 N N . GLN A 1 209 ? 22.359 -0.51 -11.242 1 98 209 GLN A N 1
ATOM 1610 C CA . GLN A 1 209 ? 23.375 0.102 -10.398 1 98 209 GLN A CA 1
ATOM 1611 C C . GLN A 1 209 ? 24.703 0.258 -11.148 1 98 209 GLN A C 1
ATOM 1613 O O . GLN A 1 209 ? 25.656 0.811 -10.617 1 98 209 GLN A O 1
ATOM 1618 N N . ARG A 1 210 ? 24.766 -0.295 -12.344 1 97.19 210 ARG A N 1
ATOM 1619 C CA . ARG A 1 210 ? 25.922 -0.27 -13.219 1 97.19 210 ARG A CA 1
ATOM 1620 C C . ARG A 1 210 ? 27.047 -1.138 -12.656 1 97.19 210 ARG A C 1
ATOM 1622 O O . ARG A 1 210 ? 28.219 -0.933 -12.977 1 97.19 210 ARG A O 1
ATOM 1629 N N . LYS A 1 211 ? 26.719 -1.982 -11.812 1 97.69 211 LYS A N 1
ATOM 1630 C CA . LYS A 1 211 ? 27.656 -3.002 -11.344 1 97.69 211 LYS A CA 1
ATOM 1631 C C . LYS A 1 211 ? 27.797 -4.129 -12.359 1 97.69 211 LYS A C 1
ATOM 1633 O O . LYS A 1 211 ? 28.844 -4.777 -12.438 1 97.69 211 LYS A O 1
ATOM 1638 N N . TRP A 1 212 ? 26.703 -4.418 -13.008 1 97.88 212 TRP A N 1
ATOM 1639 C CA . TRP A 1 212 ? 26.656 -5.312 -14.164 1 97.88 212 TRP A CA 1
ATOM 1640 C C . TRP A 1 212 ? 26.281 -4.543 -15.43 1 97.88 212 TRP A C 1
ATOM 1642 O O . TRP A 1 212 ? 25.578 -3.539 -15.367 1 97.88 212 TRP A O 1
ATOM 1652 N N . SER A 1 213 ? 26.828 -4.938 -16.578 1 97.81 213 SER A N 1
ATOM 1653 C CA . SER A 1 213 ? 26.297 -4.531 -17.875 1 97.81 213 SER A CA 1
ATOM 1654 C C . SER A 1 213 ? 25.219 -5.496 -18.344 1 97.81 213 SER A C 1
ATOM 1656 O O . SER A 1 213 ? 25.031 -6.562 -17.766 1 97.81 213 SER A O 1
ATOM 1658 N N . ALA A 1 214 ? 24.5 -5.047 -19.359 1 97.69 214 ALA A N 1
ATOM 1659 C CA . ALA A 1 214 ? 23.547 -5.961 -20 1 97.69 214 ALA A CA 1
ATOM 1660 C C . ALA A 1 214 ? 24.266 -7.227 -20.484 1 97.69 214 ALA A C 1
ATOM 1662 O O . ALA A 1 214 ? 23.688 -8.32 -20.453 1 97.69 214 ALA A O 1
ATOM 1663 N N . ASP A 1 215 ? 25.484 -7.121 -20.875 1 97.88 215 ASP A N 1
ATOM 1664 C CA . ASP A 1 215 ? 26.266 -8.258 -21.344 1 97.88 215 ASP A CA 1
ATOM 1665 C C . ASP A 1 215 ? 26.609 -9.203 -20.203 1 97.88 215 ASP A C 1
ATOM 1667 O O . ASP A 1 215 ? 26.609 -10.422 -20.375 1 97.88 215 ASP A O 1
ATOM 1671 N N . ASP A 1 216 ? 26.938 -8.586 -19.078 1 98.06 216 ASP A N 1
ATOM 1672 C CA . ASP A 1 216 ? 27.188 -9.414 -17.891 1 98.06 216 ASP A CA 1
ATOM 1673 C C . ASP A 1 216 ? 25.969 -10.273 -17.562 1 98.06 216 ASP A C 1
ATOM 1675 O O . ASP A 1 216 ? 26.109 -11.445 -17.203 1 98.06 216 ASP A O 1
ATOM 1679 N N . LEU A 1 217 ? 24.797 -9.656 -17.641 1 98.44 217 LEU A N 1
ATOM 1680 C CA . LEU A 1 217 ? 23.547 -10.375 -17.391 1 98.44 217 LEU A CA 1
ATOM 1681 C C . LEU A 1 217 ? 23.359 -11.5 -18.406 1 98.44 217 LEU A C 1
ATOM 1683 O O . LEU A 1 217 ? 23 -12.617 -18.047 1 98.44 217 LEU A O 1
ATOM 1687 N N . ALA A 1 218 ? 23.609 -11.211 -19.672 1 98.06 218 ALA A N 1
ATOM 1688 C CA . ALA A 1 218 ? 23.5 -12.211 -20.734 1 98.06 218 ALA A CA 1
ATOM 1689 C C . ALA A 1 218 ? 24.484 -13.367 -20.484 1 98.06 218 ALA A C 1
ATOM 1691 O O . ALA A 1 218 ? 24.141 -14.523 -20.734 1 98.06 218 ALA A O 1
ATOM 1692 N N . ASP A 1 219 ? 25.641 -13 -20.047 1 98.25 219 ASP A N 1
ATOM 1693 C CA . ASP A 1 219 ? 26.641 -14.008 -19.734 1 98.25 219 ASP A CA 1
ATOM 1694 C C . ASP A 1 219 ? 26.188 -14.914 -18.594 1 98.25 219 ASP A C 1
ATOM 1696 O O . ASP A 1 219 ? 26.406 -16.125 -18.641 1 98.25 219 ASP A O 1
ATOM 1700 N N . ALA A 1 220 ? 25.656 -14.281 -17.609 1 98.25 220 ALA A N 1
ATOM 1701 C CA . ALA A 1 220 ? 25.125 -15.062 -16.5 1 98.25 220 ALA A CA 1
ATOM 1702 C C . ALA A 1 220 ? 24.062 -16.047 -16.969 1 98.25 220 ALA A C 1
ATOM 1704 O O . ALA A 1 220 ? 24.062 -17.203 -16.562 1 98.25 220 ALA A O 1
ATOM 1705 N N . LEU A 1 221 ? 23.125 -15.578 -17.781 1 98.25 221 LEU A N 1
ATOM 1706 C CA . LEU A 1 221 ? 22.094 -16.438 -18.359 1 98.25 221 LEU A CA 1
ATOM 1707 C C . LEU A 1 221 ? 22.719 -17.594 -19.141 1 98.25 221 LEU A C 1
ATOM 1709 O O . LEU A 1 221 ? 22.344 -18.75 -18.969 1 98.25 221 LEU A O 1
ATOM 1713 N N . ALA A 1 222 ? 23.734 -17.312 -19.953 1 98.12 222 ALA A N 1
ATOM 1714 C CA . ALA A 1 222 ? 24.375 -18.281 -20.844 1 98.12 222 ALA A CA 1
ATOM 1715 C C . ALA A 1 222 ? 25.172 -19.312 -20.062 1 98.12 222 ALA A C 1
ATOM 1717 O O . ALA A 1 222 ? 25.391 -20.422 -20.531 1 98.12 222 ALA A O 1
ATOM 1718 N N . ALA A 1 223 ? 25.516 -18.953 -18.875 1 98.19 223 ALA A N 1
ATOM 1719 C CA . ALA A 1 223 ? 26.359 -19.828 -18.062 1 98.19 223 ALA A CA 1
ATOM 1720 C C . ALA A 1 223 ? 25.578 -21.062 -17.609 1 98.19 223 ALA A C 1
ATOM 1722 O O . ALA A 1 223 ? 26.172 -22.094 -17.297 1 98.19 223 ALA A O 1
ATOM 1723 N N . LYS A 1 224 ? 24.219 -20.922 -17.438 1 97.88 224 LYS A N 1
ATOM 1724 C CA . LYS A 1 224 ? 23.391 -22.031 -16.953 1 97.88 224 LYS A CA 1
ATOM 1725 C C . LYS A 1 224 ? 23.969 -22.641 -15.688 1 97.88 224 LYS A C 1
ATOM 1727 O O . LYS A 1 224 ? 24.078 -23.875 -15.578 1 97.88 224 LYS A O 1
ATOM 1732 N N . ASN A 1 225 ? 24.328 -21.766 -14.82 1 97.19 225 ASN A N 1
ATOM 1733 C CA . ASN A 1 225 ? 25 -22.109 -13.57 1 97.19 225 ASN A CA 1
ATOM 1734 C C . ASN A 1 225 ? 24.547 -21.203 -12.43 1 97.19 225 ASN A C 1
ATOM 1736 O O . ASN A 1 225 ? 24.859 -20.016 -12.406 1 97.19 225 ASN A O 1
ATOM 1740 N N . ARG A 1 226 ? 23.891 -21.781 -11.461 1 96 226 ARG A N 1
ATOM 1741 C CA . ARG A 1 226 ? 23.297 -21.047 -10.359 1 96 226 ARG A CA 1
ATOM 1742 C C . ARG A 1 226 ? 24.359 -20.219 -9.625 1 96 226 ARG A C 1
ATOM 1744 O O . ARG A 1 226 ? 24.062 -19.141 -9.117 1 96 226 ARG A O 1
ATOM 1751 N N . THR A 1 227 ? 25.547 -20.641 -9.594 1 95.56 227 THR A N 1
ATOM 1752 C CA . THR A 1 227 ? 26.609 -19.953 -8.867 1 95.56 227 THR A CA 1
ATOM 1753 C C . THR A 1 227 ? 26.953 -18.625 -9.523 1 95.56 227 THR A C 1
ATOM 1755 O O . THR A 1 227 ? 27.625 -17.781 -8.93 1 95.56 227 THR A O 1
ATOM 1758 N N . ARG A 1 228 ? 26.453 -18.422 -10.711 1 96.44 228 ARG A N 1
ATOM 1759 C CA . ARG A 1 228 ? 26.703 -17.188 -11.43 1 96.44 228 ARG A CA 1
ATOM 1760 C C . ARG A 1 228 ? 25.625 -16.156 -11.148 1 96.44 228 ARG A C 1
ATOM 1762 O O . ARG A 1 228 ? 25.672 -15.031 -11.664 1 96.44 228 ARG A O 1
ATOM 1769 N N . LEU A 1 229 ? 24.672 -16.516 -10.336 1 95.94 229 LEU A N 1
ATOM 1770 C CA . LEU A 1 229 ? 23.641 -15.57 -9.961 1 95.94 229 LEU A CA 1
ATOM 1771 C C . LEU A 1 229 ? 24.234 -14.391 -9.188 1 95.94 229 LEU A C 1
ATOM 1773 O O . LEU A 1 229 ? 25.016 -14.586 -8.258 1 95.94 229 LEU A O 1
ATOM 1777 N N . GLY A 1 230 ? 23.922 -13.234 -9.586 1 95.62 230 GLY A N 1
ATOM 1778 C CA . GLY A 1 230 ? 24.406 -12.039 -8.922 1 95.62 230 GLY A CA 1
ATOM 1779 C C . GLY A 1 230 ? 23.688 -11.734 -7.625 1 95.62 230 GLY A C 1
ATOM 1780 O O . GLY A 1 230 ? 24.312 -11.602 -6.57 1 95.62 230 GLY A O 1
ATOM 1781 N N . LEU A 1 231 ? 22.406 -11.594 -7.66 1 96.75 231 LEU A N 1
ATOM 1782 C CA . LEU A 1 231 ? 21.578 -11.188 -6.527 1 96.75 231 LEU A CA 1
ATOM 1783 C C . LEU A 1 231 ? 20.172 -11.75 -6.66 1 96.75 231 LEU A C 1
ATOM 1785 O O . LEU A 1 231 ? 19.578 -11.703 -7.738 1 96.75 231 LEU A O 1
ATOM 1789 N N . ASN A 1 232 ? 19.609 -12.352 -5.664 1 97.94 232 ASN A N 1
ATOM 1790 C CA . ASN A 1 232 ? 18.203 -12.719 -5.547 1 97.94 232 ASN A CA 1
ATOM 1791 C C . ASN A 1 232 ? 17.422 -11.656 -4.785 1 97.94 232 ASN A C 1
ATOM 1793 O O . ASN A 1 232 ? 17.609 -11.469 -3.584 1 97.94 232 ASN A O 1
ATOM 1797 N N . ALA A 1 233 ? 16.562 -10.953 -5.453 1 98.56 233 ALA A N 1
ATOM 1798 C CA . ALA A 1 233 ? 15.852 -9.836 -4.855 1 98.56 233 ALA A CA 1
ATOM 1799 C C . ALA A 1 233 ? 14.984 -10.297 -3.684 1 98.56 233 ALA A C 1
ATOM 1801 O O . ALA A 1 233 ? 14.547 -11.453 -3.65 1 98.56 233 ALA A O 1
ATOM 1802 N N . PRO A 1 234 ? 14.758 -9.406 -2.689 1 98.44 234 PRO A N 1
ATOM 1803 C CA . PRO A 1 234 ? 13.883 -9.773 -1.574 1 98.44 234 PRO A CA 1
ATOM 1804 C C . PRO A 1 234 ? 12.445 -10.039 -2.016 1 98.44 234 PRO A C 1
ATOM 1806 O O . PRO A 1 234 ? 12.039 -9.602 -3.096 1 98.44 234 PRO A O 1
ATOM 1809 N N . PRO A 1 235 ? 11.695 -10.781 -1.197 1 98.38 235 PRO A N 1
ATOM 1810 C CA . PRO A 1 235 ? 10.312 -11.086 -1.567 1 98.38 235 PRO A CA 1
ATOM 1811 C C . PRO A 1 235 ? 9.383 -9.883 -1.422 1 98.38 235 PRO A C 1
ATOM 1813 O O . PRO A 1 235 ? 8.281 -9.883 -1.972 1 98.38 235 PRO A O 1
ATOM 1816 N N . ASP A 1 236 ? 9.742 -8.797 -0.706 1 96.19 236 ASP A N 1
ATOM 1817 C CA . ASP A 1 236 ? 8.922 -7.672 -0.263 1 96.19 236 ASP A CA 1
ATOM 1818 C C . ASP A 1 236 ? 8.18 -7.035 -1.436 1 96.19 236 ASP A C 1
ATOM 1820 O O . ASP A 1 236 ? 7.027 -6.617 -1.294 1 96.19 236 ASP A O 1
ATOM 1824 N N . GLY A 1 237 ? 8.766 -7.031 -2.543 1 97.81 237 GLY A N 1
ATOM 1825 C CA . GLY A 1 237 ? 8.211 -6.262 -3.643 1 97.81 237 GLY A CA 1
ATOM 1826 C C . GLY A 1 237 ? 7.48 -7.117 -4.66 1 97.81 237 GLY A C 1
ATOM 1827 O O . GLY A 1 237 ? 6.918 -6.598 -5.625 1 97.81 237 GLY A O 1
ATOM 1828 N N . LEU A 1 238 ? 7.414 -8.398 -4.422 1 98.88 238 LEU A N 1
ATOM 1829 C CA . LEU A 1 238 ? 6.91 -9.273 -5.473 1 98.88 238 LEU A CA 1
ATOM 1830 C C . LEU A 1 238 ? 5.434 -9.594 -5.258 1 98.88 238 LEU A C 1
ATOM 1832 O O . LEU A 1 238 ? 5.035 -10 -4.164 1 98.88 238 LEU A O 1
ATOM 1836 N N . PHE A 1 239 ? 4.609 -9.336 -6.305 1 98.94 239 PHE A N 1
ATOM 1837 C CA . PHE A 1 239 ? 3.182 -9.625 -6.32 1 98.94 239 PHE A CA 1
ATOM 1838 C C . PHE A 1 239 ? 2.824 -10.531 -7.492 1 98.94 239 PHE A C 1
ATOM 1840 O O . PHE A 1 239 ? 3.156 -10.234 -8.641 1 98.94 239 PHE A O 1
ATOM 1847 N N . PHE A 1 240 ? 2.201 -11.688 -7.23 1 98.88 240 PHE A N 1
ATOM 1848 C CA . PHE A 1 240 ? 1.489 -12.414 -8.281 1 98.88 240 PHE A CA 1
ATOM 1849 C C . PHE A 1 240 ? 0.238 -11.648 -8.703 1 98.88 240 PHE A C 1
ATOM 1851 O O . PHE A 1 240 ? -0.67 -11.438 -7.895 1 98.88 240 PHE A O 1
ATOM 1858 N N . ILE A 1 241 ? 0.114 -11.266 -10.016 1 98.69 241 ILE A N 1
ATOM 1859 C CA . ILE A 1 241 ? -0.935 -10.297 -10.305 1 98.69 241 ILE A CA 1
ATOM 1860 C C . ILE A 1 241 ? -1.928 -10.891 -11.305 1 98.69 241 ILE A C 1
ATOM 1862 O O . ILE A 1 241 ? -2.951 -10.273 -11.617 1 98.69 241 ILE A O 1
ATOM 1866 N N . GLY A 1 242 ? -1.579 -12.086 -11.797 1 98.06 242 GLY A N 1
ATOM 1867 C CA . GLY A 1 242 ? -2.588 -12.594 -12.719 1 98.06 242 GLY A CA 1
ATOM 1868 C C . GLY A 1 242 ? -2.256 -13.961 -13.273 1 98.06 242 GLY A C 1
ATOM 1869 O O . GLY A 1 242 ? -1.082 -14.312 -13.414 1 98.06 242 GLY A O 1
ATOM 1870 N N . ALA A 1 243 ? -3.211 -14.711 -13.617 1 98.56 243 ALA A N 1
ATOM 1871 C CA . ALA A 1 243 ? -3.166 -15.977 -14.344 1 98.56 243 ALA A CA 1
ATOM 1872 C C . ALA A 1 243 ? -4.113 -15.953 -15.539 1 98.56 243 ALA A C 1
ATOM 1874 O O . ALA A 1 243 ? -5.23 -15.438 -15.445 1 98.56 243 ALA A O 1
ATOM 1875 N N . THR A 1 244 ? -3.613 -16.469 -16.625 1 98.19 244 THR A N 1
ATOM 1876 C CA . THR A 1 244 ? -4.422 -16.469 -17.844 1 98.19 244 THR A CA 1
ATOM 1877 C C . THR A 1 244 ? -4.82 -17.891 -18.234 1 98.19 244 THR A C 1
ATOM 1879 O O . THR A 1 244 ? -4.02 -18.812 -18.109 1 98.19 244 THR A O 1
ATOM 1882 N N . TYR A 1 245 ? -6.008 -18.047 -18.688 1 98.06 245 TYR A N 1
ATOM 1883 C CA . TYR A 1 245 ? -6.547 -19.344 -19.109 1 98.06 245 TYR A CA 1
ATOM 1884 C C . TYR A 1 245 ? -7.109 -19.266 -20.531 1 98.06 245 TYR A C 1
ATOM 1886 O O . TYR A 1 245 ? -7.473 -18.188 -21 1 98.06 245 TYR A O 1
ATOM 1894 N N . PRO A 1 246 ? -7.156 -20.484 -21.156 1 94.75 246 PRO A N 1
ATOM 1895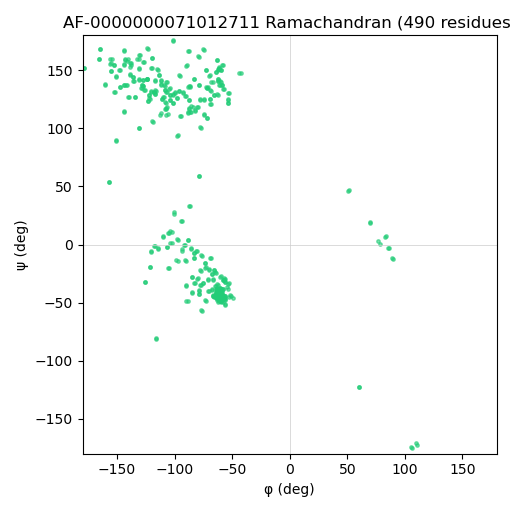 C CA . PRO A 1 246 ? -7.762 -20.5 -22.5 1 94.75 246 PRO A CA 1
ATOM 1896 C C . PRO A 1 246 ? -9.234 -20.109 -22.469 1 94.75 246 PRO A C 1
ATOM 1898 O O . PRO A 1 246 ? -9.922 -20.312 -21.469 1 94.75 246 PRO A O 1
ATOM 1901 N N . ASP A 1 247 ? -9.852 -19.469 -23.469 1 84.75 247 ASP A N 1
ATOM 1902 C CA . ASP A 1 247 ? -11.25 -19.094 -23.594 1 84.75 247 ASP A CA 1
ATOM 1903 C C . ASP A 1 247 ? -12.164 -20.312 -23.531 1 84.75 247 ASP A C 1
ATOM 1905 O O . ASP A 1 247 ? -11.773 -21.406 -23.953 1 84.75 247 ASP A O 1
ATOM 1909 N N . MET B 1 1 ? 20.75 28.469 17.188 1 93.94 1 MET B N 1
ATOM 1910 C CA . MET B 1 1 ? 19.969 27.281 16.797 1 93.94 1 MET B CA 1
ATOM 1911 C C . MET B 1 1 ? 19.609 27.328 15.32 1 93.94 1 MET B C 1
ATOM 1913 O O . MET B 1 1 ? 19.359 28.391 14.766 1 93.94 1 MET B O 1
ATOM 1917 N N . THR B 1 2 ? 19.875 26.312 14.672 1 98.12 2 THR B N 1
ATOM 1918 C CA . THR B 1 2 ? 19.516 26.172 13.266 1 98.12 2 THR B CA 1
ATOM 1919 C C . THR B 1 2 ? 18.141 25.547 13.109 1 98.12 2 THR B C 1
ATOM 1921 O O . THR B 1 2 ? 17.828 24.547 13.766 1 98.12 2 THR B O 1
ATOM 1924 N N . ARG B 1 3 ? 17.281 26.25 12.312 1 98.62 3 ARG B N 1
ATOM 1925 C CA . ARG B 1 3 ? 15.969 25.672 12.055 1 98.62 3 ARG B CA 1
ATOM 1926 C C . ARG B 1 3 ? 15.992 24.734 10.852 1 98.62 3 ARG B C 1
ATOM 1928 O O . ARG B 1 3 ? 16.406 25.141 9.758 1 98.62 3 ARG B O 1
ATOM 1935 N N . PHE B 1 4 ? 15.57 23.516 11.031 1 98.88 4 PHE B N 1
ATOM 1936 C CA . PHE B 1 4 ? 15.484 22.5 9.984 1 98.88 4 PHE B CA 1
ATOM 1937 C C . PHE B 1 4 ? 14.039 22.203 9.633 1 98.88 4 PHE B C 1
ATOM 1939 O O . PHE B 1 4 ? 13.219 21.969 10.523 1 98.88 4 PHE B O 1
ATOM 1946 N N . ALA B 1 5 ? 13.68 22.281 8.336 1 98.88 5 ALA B N 1
ATOM 1947 C CA . ALA B 1 5 ? 12.406 21.75 7.848 1 98.88 5 ALA B CA 1
ATOM 1948 C C . ALA B 1 5 ? 12.539 20.281 7.492 1 98.88 5 ALA B C 1
ATOM 1950 O O . ALA B 1 5 ? 13.508 19.859 6.855 1 98.88 5 ALA B O 1
ATOM 1951 N N . LEU B 1 6 ? 11.609 19.547 7.871 1 98.88 6 LEU B N 1
ATOM 1952 C CA . LEU B 1 6 ? 11.547 18.109 7.598 1 98.88 6 LEU B CA 1
ATOM 1953 C C . LEU B 1 6 ? 10.328 17.781 6.742 1 98.88 6 LEU B C 1
ATOM 1955 O O . LEU B 1 6 ? 9.273 18.391 6.895 1 98.88 6 LEU B O 1
ATOM 1959 N N . THR B 1 7 ? 10.453 16.875 5.812 1 98.88 7 THR B N 1
ATOM 1960 C CA . THR B 1 7 ? 9.336 16.172 5.191 1 98.88 7 THR B CA 1
ATOM 1961 C C . THR B 1 7 ? 9.188 14.773 5.773 1 98.88 7 THR B C 1
ATOM 1963 O O . THR B 1 7 ? 10.102 13.953 5.668 1 98.88 7 THR B O 1
ATOM 1966 N N . VAL B 1 8 ? 8.055 14.492 6.324 1 98.94 8 VAL B N 1
ATOM 1967 C CA . VAL B 1 8 ? 7.891 13.281 7.125 1 98.94 8 VAL B CA 1
ATOM 1968 C C . VAL B 1 8 ? 6.852 12.367 6.477 1 98.94 8 VAL B C 1
ATOM 1970 O O . VAL B 1 8 ? 5.766 12.82 6.109 1 98.94 8 VAL B O 1
ATOM 1973 N N . GLU B 1 9 ? 7.195 11.141 6.301 1 98.94 9 GLU B N 1
ATOM 1974 C CA . GLU B 1 9 ? 6.27 10.062 5.949 1 98.94 9 GLU B CA 1
ATOM 1975 C C . GLU B 1 9 ? 6.016 9.141 7.137 1 98.94 9 GLU B C 1
ATOM 1977 O O . GLU B 1 9 ? 6.938 8.828 7.895 1 98.94 9 GLU B O 1
ATOM 1982 N N . TYR B 1 10 ? 4.754 8.719 7.301 1 98.88 10 TYR B N 1
ATOM 1983 C CA . TYR B 1 10 ? 4.523 7.754 8.375 1 98.88 10 TYR B CA 1
ATOM 1984 C C . TYR B 1 10 ? 3.281 6.918 8.094 1 98.88 10 TYR B C 1
ATOM 1986 O O . TYR B 1 10 ? 2.377 7.355 7.379 1 98.88 10 TYR B O 1
ATOM 1994 N N . ASP B 1 11 ? 3.328 5.699 8.586 1 98.81 11 ASP B N 1
ATOM 1995 C CA . ASP B 1 11 ? 2.164 4.848 8.797 1 98.81 11 ASP B CA 1
ATOM 1996 C C . ASP B 1 11 ? 1.468 5.188 10.117 1 98.81 11 ASP B C 1
ATOM 1998 O O . ASP B 1 11 ? 2.031 4.98 11.195 1 98.81 11 ASP B O 1
ATOM 2002 N N . GLY B 1 12 ? 0.28 5.664 10.031 1 98.69 12 GLY B N 1
ATOM 2003 C CA . GLY B 1 12 ? -0.384 6.188 11.211 1 98.69 12 GLY B CA 1
ATOM 2004 C C . GLY B 1 12 ? -0.997 5.102 12.078 1 98.69 12 GLY B C 1
ATOM 2005 O O . GLY B 1 12 ? -1.407 5.367 13.211 1 98.69 12 GLY B O 1
ATOM 2006 N N . ARG B 1 13 ? -0.999 3.832 11.695 1 98.38 13 ARG B N 1
ATOM 2007 C CA . ARG B 1 13 ? -1.76 2.752 12.32 1 98.38 13 ARG B CA 1
ATOM 2008 C C . ARG B 1 13 ? -1.316 2.525 13.758 1 98.38 13 ARG B C 1
ATOM 2010 O O . ARG B 1 13 ? -2.15 2.363 14.648 1 98.38 13 ARG B O 1
ATOM 2017 N N . PRO B 1 14 ? -0.087 2.6 14.102 1 98 14 PRO B N 1
ATOM 2018 C CA . PRO B 1 14 ? 0.291 2.314 15.484 1 98 14 PRO B CA 1
ATOM 2019 C C . PRO B 1 14 ? 0.229 3.553 16.375 1 98 14 PRO B C 1
ATOM 2021 O O . PRO B 1 14 ? 0.547 3.475 17.562 1 98 14 PRO B O 1
ATOM 2024 N N . PHE B 1 15 ? -0.201 4.691 15.891 1 98.44 15 PHE B N 1
ATOM 2025 C CA . PHE B 1 15 ? -0.082 5.941 16.625 1 98.44 15 PHE B CA 1
ATOM 2026 C C . PHE B 1 15 ? -1.457 6.488 17 1 98.44 15 PHE B C 1
ATOM 2028 O O . PHE B 1 15 ? -2.414 6.328 16.234 1 98.44 15 PHE B O 1
ATOM 2035 N N . ALA B 1 16 ? -1.504 7.184 18.078 1 97.88 16 ALA B N 1
ATOM 2036 C CA . ALA B 1 16 ? -2.689 7.93 18.5 1 97.88 16 ALA B CA 1
ATOM 2037 C C . ALA B 1 16 ? -2.705 9.328 17.875 1 97.88 16 ALA B C 1
ATOM 2039 O O . ALA B 1 16 ? -3.08 10.297 18.547 1 97.88 16 ALA B O 1
ATOM 2040 N N . GLY B 1 17 ? -2.186 9.422 16.688 1 97.56 17 GLY B N 1
ATOM 2041 C CA . GLY B 1 17 ? -2.137 10.688 15.969 1 97.56 17 GLY B CA 1
ATOM 2042 C C . GLY B 1 17 ? -0.751 11.305 15.945 1 97.56 17 GLY B C 1
ATOM 2043 O O . GLY B 1 17 ? 0.231 10.656 16.312 1 97.56 17 GLY B O 1
ATOM 2044 N N . TRP B 1 18 ? -0.688 12.477 15.422 1 97.94 18 TRP B N 1
ATOM 2045 C CA . TRP B 1 18 ? 0.575 13.203 15.336 1 97.94 18 TRP B CA 1
ATOM 2046 C C . TRP B 1 18 ? 1.002 13.727 16.703 1 97.94 18 TRP B C 1
ATOM 2048 O O . TRP B 1 18 ? 2.145 13.523 17.125 1 97.94 18 TRP B O 1
ATOM 2058 N N . GLN B 1 19 ? 0.104 14.359 17.422 1 96.06 19 GLN B N 1
ATOM 2059 C CA . GLN B 1 19 ? 0.4 15.172 18.594 1 96.06 19 GLN B CA 1
ATOM 2060 C C . GLN B 1 19 ? 0.869 14.305 19.766 1 96.06 19 GLN B C 1
ATOM 2062 O O . GLN B 1 19 ? 0.252 13.281 20.062 1 96.06 19 GLN B O 1
ATOM 2067 N N . ARG B 1 20 ? 1.923 14.773 20.328 1 96.31 20 ARG B N 1
ATOM 2068 C CA . ARG B 1 20 ? 2.455 14.078 21.5 1 96.31 20 ARG B CA 1
ATOM 2069 C C . ARG B 1 20 ? 1.412 14 22.609 1 96.31 20 ARG B C 1
ATOM 2071 O O . ARG B 1 20 ? 0.737 14.984 22.906 1 96.31 20 ARG B O 1
ATOM 2078 N N . GLN B 1 21 ? 1.307 12.852 23.156 1 91.06 21 GLN B N 1
ATOM 2079 C CA . GLN B 1 21 ? 0.424 12.594 24.281 1 91.06 21 GLN B CA 1
ATOM 2080 C C . GLN B 1 21 ? 1.199 12.023 25.469 1 91.06 21 GLN B C 1
ATOM 2082 O O . GLN B 1 21 ? 2.361 11.633 25.328 1 91.06 21 GLN B O 1
ATOM 2087 N N . SER B 1 22 ? 0.586 11.953 26.625 1 90.69 22 SER B N 1
ATOM 2088 C CA . SER B 1 22 ? 1.269 11.539 27.844 1 90.69 22 SER B CA 1
ATOM 2089 C C . SER B 1 22 ? 1.501 10.031 27.859 1 90.69 22 SER B C 1
ATOM 2091 O O . SER B 1 22 ? 2.555 9.562 28.297 1 90.69 22 SER B O 1
ATOM 2093 N N . VAL B 1 23 ? 0.646 9.266 27.312 1 91.44 23 VAL B N 1
ATOM 2094 C CA . VAL B 1 23 ? 0.719 7.82 27.516 1 91.44 23 VAL B CA 1
ATOM 2095 C C . VAL B 1 23 ? 0.76 7.102 26.172 1 91.44 23 VAL B C 1
ATOM 2097 O O . VAL B 1 23 ? 1.534 6.16 25.984 1 91.44 23 VAL B O 1
ATOM 2100 N N . SER B 1 24 ? 0.158 7.609 25.219 1 95.38 24 SER B N 1
ATOM 2101 C CA . SER B 1 24 ? -0.007 6.902 23.953 1 95.38 24 SER B CA 1
ATOM 2102 C C . SER B 1 24 ? 1.076 7.297 22.953 1 95.38 24 SER B C 1
ATOM 2104 O O . SER B 1 24 ? 1.505 8.453 22.922 1 95.38 24 SER B O 1
ATOM 2106 N N . PRO B 1 25 ? 1.511 6.348 22.125 1 97.94 25 PRO B N 1
ATOM 2107 C CA . PRO B 1 25 ? 2.492 6.688 21.094 1 97.94 25 PRO B CA 1
ATOM 2108 C C . PRO B 1 25 ? 1.966 7.711 20.078 1 97.94 25 PRO B C 1
ATOM 2110 O O . PRO B 1 25 ? 0.786 7.68 19.734 1 97.94 25 PRO B O 1
ATOM 2113 N N . SER B 1 26 ? 2.785 8.625 19.672 1 98.56 26 SER B N 1
ATOM 2114 C CA . SER B 1 26 ? 2.469 9.633 18.672 1 98.56 26 SER B CA 1
ATOM 2115 C C . SER B 1 26 ? 3.637 9.836 17.703 1 98.56 26 SER B C 1
ATOM 2117 O O . SER B 1 26 ? 4.777 9.508 18.031 1 98.56 26 SER B O 1
ATOM 2119 N N . VAL B 1 27 ? 3.389 10.312 16.547 1 98.81 27 VAL B N 1
ATOM 2120 C CA . VAL B 1 27 ? 4.426 10.547 15.547 1 98.81 27 VAL B CA 1
ATOM 2121 C C . VAL B 1 27 ? 5.406 11.602 16.047 1 98.81 27 VAL B C 1
ATOM 2123 O O . VAL B 1 27 ? 6.621 11.422 15.953 1 98.81 27 VAL B O 1
ATOM 2126 N N . GLN B 1 28 ? 4.832 12.656 16.609 1 98.81 28 GLN B N 1
ATOM 2127 C CA . GLN B 1 28 ? 5.648 13.734 17.156 1 98.81 28 GLN B CA 1
ATOM 2128 C C . GLN B 1 28 ? 6.625 13.211 18.203 1 98.81 28 GLN B C 1
ATOM 2130 O O . GLN B 1 28 ? 7.824 13.492 18.141 1 98.81 28 GLN B O 1
ATOM 2135 N N . ALA B 1 29 ? 6.113 12.469 19.156 1 98.56 29 ALA B N 1
ATOM 2136 C CA . ALA B 1 29 ? 6.945 11.93 20.219 1 98.56 29 ALA B CA 1
ATOM 2137 C C . ALA B 1 29 ? 8.047 11.031 19.672 1 98.56 29 ALA B C 1
ATOM 2139 O O . ALA B 1 29 ? 9.18 11.047 20.156 1 98.56 29 ALA B O 1
ATOM 2140 N N . ALA B 1 30 ? 7.711 10.25 18.672 1 98.69 30 ALA B N 1
ATOM 2141 C CA . ALA B 1 30 ? 8.695 9.375 18.062 1 98.69 30 ALA B CA 1
ATOM 2142 C C . ALA B 1 30 ? 9.844 10.172 17.453 1 98.69 30 ALA B C 1
ATOM 2144 O O . ALA B 1 30 ? 11.016 9.836 17.641 1 98.69 30 ALA B O 1
ATOM 2145 N N . ILE B 1 31 ? 9.523 11.227 16.734 1 98.88 31 ILE B N 1
ATOM 2146 C CA . ILE B 1 31 ? 10.531 12.047 16.078 1 98.88 31 ILE B CA 1
ATOM 2147 C C . ILE B 1 31 ? 11.383 12.758 17.125 1 98.88 31 ILE B C 1
ATOM 2149 O O . ILE B 1 31 ? 12.609 12.789 17.016 1 98.88 31 ILE B O 1
ATOM 2153 N N . GLU B 1 32 ? 10.719 13.305 18.141 1 98.75 32 GLU B N 1
ATOM 2154 C CA . GLU B 1 32 ? 11.438 14.016 19.188 1 98.75 32 GLU B CA 1
ATOM 2155 C C . GLU B 1 32 ? 12.383 13.086 19.953 1 98.75 32 GLU B C 1
ATOM 2157 O O . GLU B 1 32 ? 13.516 13.453 20.25 1 98.75 32 GLU B O 1
ATOM 2162 N N . ALA B 1 33 ? 11.906 11.891 20.25 1 98.5 33 ALA B N 1
ATOM 2163 C CA . ALA B 1 33 ? 12.75 10.898 20.906 1 98.5 33 ALA B CA 1
ATOM 2164 C C . ALA B 1 33 ? 13.953 10.539 20.031 1 98.5 33 ALA B C 1
ATOM 2166 O O . ALA B 1 33 ? 15.07 10.391 20.531 1 98.5 33 ALA B O 1
ATOM 2167 N N . ALA B 1 34 ? 13.719 10.383 18.766 1 98.81 34 ALA B N 1
ATOM 2168 C CA . ALA B 1 34 ? 14.797 10.07 17.844 1 98.81 34 ALA B CA 1
ATOM 2169 C C . ALA B 1 34 ? 15.82 11.195 17.781 1 98.81 34 ALA B C 1
ATOM 2171 O O . ALA B 1 34 ? 17.031 10.945 17.734 1 98.81 34 ALA B O 1
ATOM 2172 N N . ILE B 1 35 ? 15.352 12.414 17.766 1 98.75 35 ILE B N 1
ATOM 2173 C CA . ILE B 1 35 ? 16.25 13.57 17.734 1 98.75 35 ILE B CA 1
ATOM 2174 C C . ILE B 1 35 ? 17.078 13.625 19.016 1 98.75 35 ILE B C 1
ATOM 2176 O O . ILE B 1 35 ? 18.281 13.875 18.969 1 98.75 35 ILE B O 1
ATOM 2180 N N . LEU B 1 36 ? 16.391 13.391 20.125 1 98.75 36 LEU B N 1
ATOM 2181 C CA . LEU B 1 36 ? 17.109 13.352 21.391 1 98.75 36 LEU B CA 1
ATOM 2182 C C . LEU B 1 36 ? 18.234 12.312 21.359 1 98.75 36 LEU B C 1
ATOM 2184 O O . LEU B 1 36 ? 19.359 12.594 21.734 1 98.75 36 LEU B O 1
ATOM 2188 N N . ALA B 1 37 ? 17.922 11.188 20.875 1 98.56 37 ALA B N 1
ATOM 2189 C CA . ALA B 1 37 ? 18.891 10.109 20.797 1 98.56 37 ALA B CA 1
ATOM 2190 C C . ALA B 1 37 ? 20.031 10.469 19.844 1 98.56 37 ALA B C 1
ATOM 2192 O O . ALA B 1 37 ? 21.188 10.109 20.078 1 98.56 37 ALA B O 1
ATOM 2193 N N . ALA B 1 38 ? 19.734 11.172 18.781 1 97.88 38 ALA B N 1
ATOM 2194 C CA . ALA B 1 38 ? 20.703 11.461 17.719 1 97.88 38 ALA B CA 1
ATOM 2195 C C . ALA B 1 38 ? 21.578 12.648 18.094 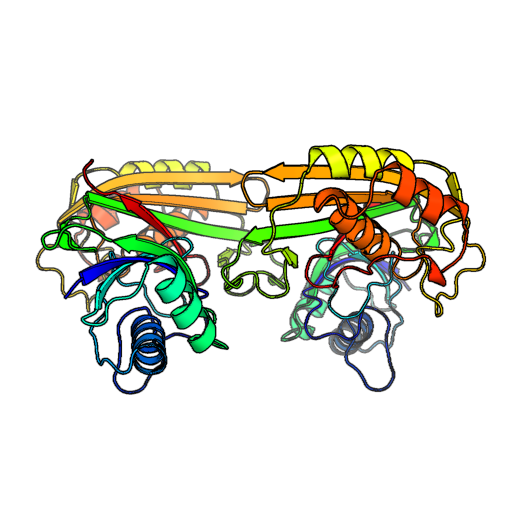1 97.88 38 ALA B C 1
ATOM 2197 O O . ALA B 1 38 ? 22.75 12.711 17.703 1 97.88 38 ALA B O 1
ATOM 2198 N N . THR B 1 39 ? 21.031 13.602 18.812 1 97.38 39 THR B N 1
ATOM 2199 C CA . THR B 1 39 ? 21.734 14.875 18.984 1 97.38 39 THR B CA 1
ATOM 2200 C C . THR B 1 39 ? 21.984 15.164 20.453 1 97.38 39 THR B C 1
ATOM 2202 O O . THR B 1 39 ? 22.797 16.031 20.797 1 97.38 39 THR B O 1
ATOM 2205 N N . GLY B 1 40 ? 21.203 14.477 21.328 1 98 40 GLY B N 1
ATOM 2206 C CA . GLY B 1 40 ? 21.281 14.75 22.75 1 98 40 GLY B CA 1
ATOM 2207 C C . GLY B 1 40 ? 20.438 15.938 23.172 1 98 40 GLY B C 1
ATOM 2208 O O . GLY B 1 40 ? 20.469 16.344 24.344 1 98 40 GLY B O 1
ATOM 2209 N N . GLU B 1 41 ? 19.641 16.484 22.266 1 98.12 41 GLU B N 1
ATOM 2210 C CA . GLU B 1 41 ? 18.875 17.688 22.547 1 98.12 41 GLU B CA 1
ATOM 2211 C C . GLU B 1 41 ? 17.391 17.375 22.703 1 98.12 41 GLU B C 1
ATOM 2213 O O . GLU B 1 41 ? 16.828 16.625 21.906 1 98.12 41 GLU B O 1
ATOM 2218 N N . GLU B 1 42 ? 16.812 17.875 23.75 1 98.06 42 GLU B N 1
ATOM 2219 C CA . GLU B 1 42 ? 15.359 17.859 23.859 1 98.06 42 GLU B CA 1
ATOM 2220 C C . GLU B 1 42 ? 14.734 19 23.047 1 98.06 42 GLU B C 1
ATOM 2222 O O . GLU B 1 42 ? 15.008 20.172 23.297 1 98.06 42 GLU B O 1
ATOM 2227 N N . VAL B 1 43 ? 13.984 18.672 22.141 1 97.94 43 VAL B N 1
ATOM 2228 C CA . VAL B 1 43 ? 13.438 19.672 21.234 1 97.94 43 VAL B CA 1
ATOM 2229 C C . VAL B 1 43 ? 11.93 19.453 21.078 1 97.94 43 VAL B C 1
ATOM 2231 O O . VAL B 1 43 ? 11.398 18.422 21.484 1 97.94 43 VAL B O 1
ATOM 2234 N N . ALA B 1 44 ? 11.258 20.469 20.656 1 97.62 44 ALA B N 1
ATOM 2235 C CA . ALA B 1 44 ? 9.859 20.359 20.219 1 97.62 44 ALA B CA 1
ATOM 2236 C C . ALA B 1 44 ? 9.75 20.406 18.703 1 97.62 44 ALA B C 1
ATOM 2238 O O . ALA B 1 44 ? 10.32 21.281 18.047 1 97.62 44 ALA B O 1
ATOM 2239 N N . VAL B 1 45 ? 9.062 19.438 18.141 1 98.56 45 VAL B N 1
ATOM 2240 C CA . VAL B 1 45 ? 8.82 19.391 16.703 1 98.56 45 VAL B CA 1
ATOM 2241 C C . VAL B 1 45 ? 7.445 20 16.391 1 98.56 45 VAL B C 1
ATOM 2243 O O . VAL B 1 45 ? 6.457 19.672 17.047 1 98.56 45 VAL B O 1
ATOM 2246 N N . HIS B 1 46 ? 7.398 20.859 15.43 1 98.44 46 HIS B N 1
ATOM 2247 C CA . HIS B 1 46 ? 6.16 21.484 14.977 1 98.44 46 HIS B CA 1
ATOM 2248 C C . HIS B 1 46 ? 5.781 21.031 13.578 1 98.44 46 HIS B C 1
ATOM 2250 O O . HIS B 1 46 ? 6.645 20.891 12.711 1 98.44 46 HIS B O 1
ATOM 2256 N N . SER B 1 47 ? 4.551 20.766 13.352 1 98.56 47 SER B N 1
ATOM 2257 C CA . SER B 1 47 ? 4.137 20.234 12.055 1 98.56 47 SER B CA 1
ATOM 2258 C C . SER B 1 47 ? 3.145 21.156 11.367 1 98.56 47 SER B C 1
ATOM 2260 O O . SER B 1 47 ? 2.553 22.031 12.008 1 98.56 47 SER B O 1
ATOM 2262 N N . ALA B 1 48 ? 3.043 20.953 10.047 1 98.25 48 ALA B N 1
ATOM 2263 C CA . ALA B 1 48 ? 2.105 21.719 9.234 1 98.25 48 ALA B CA 1
ATOM 2264 C C . ALA B 1 48 ? 0.662 21.375 9.578 1 98.25 48 ALA B C 1
ATOM 2266 O O . ALA B 1 48 ? -0.252 22.156 9.336 1 98.25 48 ALA B O 1
ATOM 2267 N N . GLY B 1 49 ? 0.436 20.203 10.094 1 95.44 49 GLY B N 1
ATOM 2268 C CA . GLY B 1 49 ? -0.882 19.719 10.469 1 95.44 49 GLY B CA 1
ATOM 2269 C C . GLY B 1 49 ? -0.839 18.641 11.531 1 95.44 49 GLY B C 1
ATOM 2270 O O . GLY B 1 49 ? 0.209 18.031 11.773 1 95.44 49 GLY B O 1
ATOM 2271 N N . ARG B 1 50 ? -1.926 18.438 12.203 1 94.19 50 ARG B N 1
ATOM 2272 C CA . ARG B 1 50 ? -2.08 17.375 13.195 1 94.19 50 ARG B CA 1
ATOM 2273 C C . ARG B 1 50 ? -3.068 16.328 12.719 1 94.19 50 ARG B C 1
ATOM 2275 O O . ARG B 1 50 ? -4.254 16.609 12.531 1 94.19 50 ARG B O 1
ATOM 2282 N N . THR B 1 51 ? -2.582 15.156 12.477 1 97.25 51 THR B N 1
ATOM 2283 C CA . THR B 1 51 ? -3.439 14.078 12 1 97.25 51 THR B CA 1
ATOM 2284 C C . THR B 1 51 ? -4.012 13.281 13.172 1 97.25 51 THR B C 1
ATOM 2286 O O . THR B 1 51 ? -3.373 13.156 14.219 1 97.25 51 THR B O 1
ATOM 2289 N N . ASP B 1 52 ? -5.18 12.68 12.93 1 96.25 52 ASP B N 1
ATOM 2290 C CA . ASP B 1 52 ? -5.855 11.836 13.906 1 96.25 52 ASP B CA 1
ATOM 2291 C C . ASP B 1 52 ? -5.156 10.484 14.039 1 96.25 52 ASP B C 1
ATOM 2293 O O . ASP B 1 52 ? -4.27 10.156 13.25 1 96.25 52 ASP B O 1
ATOM 2297 N N . ALA B 1 53 ? -5.594 9.805 15.125 1 97.56 53 ALA B N 1
ATOM 2298 C CA . ALA B 1 53 ? -5.156 8.422 15.281 1 97.56 53 ALA B CA 1
ATOM 2299 C C . ALA B 1 53 ? -5.449 7.609 14.023 1 97.56 53 ALA B C 1
ATOM 2301 O O . ALA B 1 53 ? -6.551 7.684 13.477 1 97.56 53 ALA B O 1
ATOM 2302 N N . GLY B 1 54 ? -4.434 6.898 13.555 1 98.38 54 GLY B N 1
ATOM 2303 C CA . GLY B 1 54 ? -4.625 5.988 12.438 1 98.38 54 GLY B CA 1
ATOM 2304 C C . GLY B 1 54 ? -4.406 6.645 11.086 1 98.38 54 GLY B C 1
ATOM 2305 O O . GLY B 1 54 ? -4.328 5.965 10.062 1 98.38 54 GLY B O 1
ATOM 2306 N N . VAL B 1 55 ? -4.324 7.988 11.047 1 98.88 55 VAL B N 1
ATOM 2307 C CA . VAL B 1 55 ? -4.172 8.711 9.781 1 98.88 55 VAL B CA 1
ATOM 2308 C C . VAL B 1 55 ? -2.703 8.734 9.375 1 98.88 55 VAL B C 1
ATOM 2310 O O . VAL B 1 55 ? -1.818 8.875 10.219 1 98.88 55 VAL B O 1
ATOM 2313 N N . HIS B 1 56 ? -2.465 8.609 8.102 1 98.94 56 HIS B N 1
ATOM 2314 C CA . HIS B 1 56 ? -1.127 8.477 7.539 1 98.94 56 HIS B CA 1
ATOM 2315 C C . HIS B 1 56 ? -0.64 9.797 6.949 1 98.94 56 HIS B C 1
ATOM 2317 O O . HIS B 1 56 ? -1.375 10.781 6.941 1 98.94 56 HIS B O 1
ATOM 2323 N N . ALA B 1 57 ? 0.607 9.766 6.504 1 98.88 57 ALA B N 1
ATOM 2324 C CA . ALA B 1 57 ? 1.132 10.883 5.723 1 98.88 57 ALA B CA 1
ATOM 2325 C C . ALA B 1 57 ? 2.211 10.406 4.75 1 98.88 57 ALA B C 1
ATOM 2327 O O . ALA B 1 57 ? 3.014 9.531 5.082 1 98.88 57 ALA B O 1
ATOM 2328 N N . THR B 1 58 ? 2.223 11.047 3.604 1 98.69 58 THR B N 1
ATOM 2329 C CA . THR B 1 58 ? 3.314 10.812 2.664 1 98.69 58 THR B CA 1
ATOM 2330 C C . THR B 1 58 ? 4.277 11.992 2.654 1 98.69 58 THR B C 1
ATOM 2332 O O . THR B 1 58 ? 5.422 11.867 2.211 1 98.69 58 THR B O 1
ATOM 2335 N N . ALA B 1 59 ? 3.811 13.141 3.121 1 98.69 59 ALA B N 1
ATOM 2336 C CA . ALA B 1 59 ? 4.656 14.328 3.033 1 98.69 59 ALA B CA 1
ATOM 2337 C C . ALA B 1 59 ? 4.246 15.375 4.066 1 98.69 59 ALA B C 1
ATOM 2339 O O . ALA B 1 59 ? 4.035 16.547 3.729 1 98.69 59 ALA B O 1
ATOM 2340 N N . MET B 1 60 ? 4.164 15.039 5.316 1 98.88 60 MET B N 1
ATOM 2341 C CA . MET B 1 60 ? 3.93 16 6.387 1 98.88 60 MET B CA 1
ATOM 2342 C C . MET B 1 60 ? 5.145 16.906 6.582 1 98.88 60 MET B C 1
ATOM 2344 O O . MET B 1 60 ? 6.266 16.422 6.734 1 98.88 60 MET B O 1
ATOM 2348 N N . ARG B 1 61 ? 4.938 18.188 6.531 1 98.88 61 ARG B N 1
ATOM 2349 C CA . ARG B 1 61 ? 6.027 19.125 6.801 1 98.88 61 ARG B CA 1
ATOM 2350 C C . ARG B 1 61 ? 6.117 19.438 8.289 1 98.88 61 ARG B C 1
ATOM 2352 O O . ARG B 1 61 ? 5.098 19.641 8.945 1 98.88 61 ARG B O 1
ATOM 2359 N N . ALA B 1 62 ? 7.27 19.438 8.766 1 98.88 62 ALA B N 1
ATOM 2360 C CA . ALA B 1 62 ? 7.547 19.781 10.164 1 98.88 62 ALA B CA 1
ATOM 2361 C C . ALA B 1 62 ? 8.859 20.547 10.289 1 98.88 62 ALA B C 1
ATOM 2363 O O . ALA B 1 62 ? 9.594 20.703 9.312 1 98.88 62 ALA B O 1
ATOM 2364 N N . HIS B 1 63 ? 9.086 21.141 11.477 1 98.81 63 HIS B N 1
ATOM 2365 C CA . HIS B 1 63 ? 10.383 21.781 11.688 1 98.81 63 HIS B CA 1
ATOM 2366 C C . HIS B 1 63 ? 10.852 21.594 13.125 1 98.81 63 HIS B C 1
ATOM 2368 O O . HIS B 1 63 ? 10.047 21.281 14.008 1 98.81 63 HIS B O 1
ATOM 2374 N N . VAL B 1 64 ? 12.086 21.734 13.305 1 98.75 64 VAL B N 1
ATOM 2375 C CA . VAL B 1 64 ? 12.742 21.656 14.609 1 98.75 64 VAL B CA 1
ATOM 2376 C C . VAL B 1 64 ? 13.953 22.594 14.633 1 98.75 64 VAL B C 1
ATOM 2378 O O . VAL B 1 64 ? 14.539 22.875 13.594 1 98.75 64 VAL B O 1
ATOM 2381 N N . ASP B 1 65 ? 14.25 23.078 15.789 1 98.62 65 ASP B N 1
ATOM 2382 C CA . ASP B 1 65 ? 15.453 23.875 16 1 98.62 65 ASP B CA 1
ATOM 2383 C C . ASP B 1 65 ? 16.531 23.062 16.719 1 98.62 65 ASP B C 1
ATOM 2385 O O . ASP B 1 65 ? 16.297 22.5 17.781 1 98.62 65 ASP B O 1
ATOM 2389 N N . ILE B 1 66 ? 17.688 23 16.094 1 98.38 66 ILE B N 1
ATOM 2390 C CA . ILE B 1 66 ? 18.797 22.219 16.609 1 98.38 66 ILE B CA 1
ATOM 2391 C C . ILE B 1 66 ? 20 23.125 16.859 1 98.38 66 ILE B C 1
ATOM 2393 O O . ILE B 1 66 ? 20.359 23.938 16 1 98.38 66 ILE B O 1
ATOM 2397 N N . ALA B 1 67 ? 20.625 23.016 18.047 1 97.81 67 ALA B N 1
ATOM 2398 C CA . ALA B 1 67 ? 21.781 23.828 18.422 1 97.81 67 ALA B CA 1
ATOM 2399 C C . ALA B 1 67 ? 23.062 23.297 17.781 1 97.81 67 ALA B C 1
ATOM 2401 O O . ALA B 1 67 ? 23.906 24.078 17.328 1 97.81 67 ALA B O 1
ATOM 2402 N N . ARG B 1 68 ? 23.141 22.016 17.766 1 95.5 68 ARG B N 1
ATOM 2403 C CA . ARG B 1 68 ? 24.328 21.359 17.234 1 95.5 68 ARG B CA 1
ATOM 2404 C C . ARG B 1 68 ? 24.547 21.703 15.766 1 95.5 68 ARG B C 1
ATOM 2406 O O . ARG B 1 68 ? 23.578 21.75 14.992 1 95.5 68 ARG B O 1
ATOM 2413 N N . ASP B 1 69 ? 25.797 21.953 15.484 1 96.88 69 ASP B N 1
ATOM 2414 C CA . ASP B 1 69 ? 26.141 22.125 14.078 1 96.88 69 ASP B CA 1
ATOM 2415 C C . ASP B 1 69 ? 26.094 20.781 13.336 1 96.88 69 ASP B C 1
ATOM 2417 O O . ASP B 1 69 ? 26.953 19.922 13.555 1 96.88 69 ASP B O 1
ATOM 2421 N N . ILE B 1 70 ? 25.125 20.625 12.516 1 97.62 70 ILE B N 1
ATOM 2422 C CA . ILE B 1 70 ? 24.938 19.359 11.797 1 97.62 70 ILE B CA 1
ATOM 2423 C C . ILE B 1 70 ? 24.344 19.641 10.422 1 97.62 70 ILE B C 1
ATOM 2425 O O . ILE B 1 70 ? 23.438 20.469 10.281 1 97.62 70 ILE B O 1
ATOM 2429 N N . ALA B 1 71 ? 24.891 18.984 9.43 1 98.31 71 ALA B N 1
ATOM 2430 C CA . ALA B 1 71 ? 24.359 19.125 8.078 1 98.31 71 ALA B CA 1
ATOM 2431 C C . ALA B 1 71 ? 22.984 18.469 7.953 1 98.31 71 ALA B C 1
ATOM 2433 O O . ALA B 1 71 ? 22.719 17.438 8.594 1 98.31 71 ALA B O 1
ATOM 2434 N N . PRO B 1 72 ? 22.094 19.047 7.121 1 98.62 72 PRO B N 1
ATOM 2435 C CA . PRO B 1 72 ? 20.734 18.516 6.969 1 98.62 72 PRO B CA 1
ATOM 2436 C C . PRO B 1 72 ? 20.734 17.016 6.641 1 98.62 72 PRO B C 1
ATOM 2438 O O . PRO B 1 72 ? 19.984 16.25 7.246 1 98.62 72 PRO B O 1
ATOM 2441 N N . PHE B 1 73 ? 21.578 16.672 5.75 1 98.12 73 PHE B N 1
ATOM 2442 C CA . PHE B 1 73 ? 21.625 15.266 5.332 1 98.12 73 PHE B CA 1
ATOM 2443 C C . PHE B 1 73 ? 21.984 14.367 6.512 1 98.12 73 PHE B C 1
ATOM 2445 O O . PHE B 1 73 ? 21.328 13.344 6.734 1 98.12 73 PHE B O 1
ATOM 2452 N N . ARG B 1 74 ? 22.938 14.68 7.199 1 98.38 74 ARG B N 1
ATOM 2453 C CA . ARG B 1 74 ? 23.375 13.898 8.352 1 98.38 74 ARG B CA 1
ATOM 2454 C C . ARG B 1 74 ? 22.281 13.836 9.414 1 98.38 74 ARG B C 1
ATOM 2456 O O . ARG B 1 74 ? 22.078 12.797 10.047 1 98.38 74 ARG B O 1
ATOM 2463 N N . LEU B 1 75 ? 21.656 14.977 9.625 1 98.62 75 LEU B N 1
ATOM 2464 C CA . LEU B 1 75 ? 20.578 15.016 10.609 1 98.62 75 LEU B CA 1
ATOM 2465 C C . LEU B 1 75 ? 19.469 14.047 10.227 1 98.62 75 LEU B C 1
ATOM 2467 O O . LEU B 1 75 ? 19.016 13.25 11.062 1 98.62 75 LEU B O 1
ATOM 2471 N N . SER B 1 76 ? 19.016 14.086 8.969 1 98.62 76 SER B N 1
ATOM 2472 C CA . SER B 1 76 ? 17.953 13.203 8.531 1 98.62 76 SER B CA 1
ATOM 2473 C C . SER B 1 76 ? 18.344 11.742 8.68 1 98.62 76 SER B C 1
ATOM 2475 O O . SER B 1 76 ? 17.547 10.922 9.133 1 98.62 76 SER B O 1
ATOM 2477 N N . GLU B 1 77 ? 19.594 11.422 8.336 1 98.31 77 GLU B N 1
ATOM 2478 C CA . GLU B 1 77 ? 20.078 10.055 8.461 1 98.31 77 GLU B CA 1
ATOM 2479 C C . GLU B 1 77 ? 20.109 9.602 9.914 1 98.31 77 GLU B C 1
ATOM 2481 O O . GLU B 1 77 ? 19.703 8.484 10.234 1 98.31 77 GLU B O 1
ATOM 2486 N N . ALA B 1 78 ? 20.578 10.461 10.734 1 98.62 78 ALA B N 1
ATOM 2487 C CA . ALA B 1 78 ? 20.672 10.141 12.156 1 98.62 78 ALA B CA 1
ATOM 2488 C C . ALA B 1 78 ? 19.281 9.922 12.758 1 98.62 78 ALA B C 1
ATOM 2490 O O . ALA B 1 78 ? 19.078 8.977 13.523 1 98.62 78 ALA B O 1
ATOM 2491 N N . ILE B 1 79 ? 18.359 10.836 12.422 1 98.88 79 ILE B N 1
ATOM 2492 C CA . ILE B 1 79 ? 17 10.695 12.93 1 98.88 79 ILE B CA 1
ATOM 2493 C C . ILE B 1 79 ? 16.406 9.375 12.453 1 98.88 79 ILE B C 1
ATOM 2495 O O . ILE B 1 79 ? 15.836 8.625 13.25 1 98.88 79 ILE B O 1
ATOM 2499 N N . ASN B 1 80 ? 16.531 9.07 11.172 1 98.88 80 ASN B N 1
ATOM 2500 C CA . ASN B 1 80 ? 15.977 7.855 10.602 1 98.88 80 ASN B CA 1
ATOM 2501 C C . ASN B 1 80 ? 16.562 6.605 11.258 1 98.88 80 ASN B C 1
ATOM 2503 O O . ASN B 1 80 ? 15.852 5.617 11.453 1 98.88 80 ASN B O 1
ATOM 2507 N N . ALA B 1 81 ? 17.797 6.652 11.57 1 98.62 81 ALA B N 1
ATOM 2508 C CA . ALA B 1 81 ? 18.438 5.523 12.234 1 98.62 81 ALA B CA 1
ATOM 2509 C C . ALA B 1 81 ? 17.812 5.273 13.609 1 98.62 81 ALA B C 1
ATOM 2511 O O . ALA B 1 81 ? 17.688 4.121 14.039 1 98.62 81 ALA B O 1
ATOM 2512 N N . LYS B 1 82 ? 17.406 6.324 14.25 1 98.75 82 LYS B N 1
ATOM 2513 C CA . LYS B 1 82 ? 16.906 6.219 15.617 1 98.75 82 LYS B CA 1
ATOM 2514 C C . LYS B 1 82 ? 15.391 5.996 15.625 1 98.75 82 LYS B C 1
ATOM 2516 O O . LYS B 1 82 ? 14.82 5.629 16.656 1 98.75 82 LYS B O 1
ATOM 2521 N N . LEU B 1 83 ? 14.742 6.191 14.523 1 98.62 83 LEU B N 1
ATOM 2522 C CA . LEU B 1 83 ? 13.297 6.039 14.43 1 98.62 83 LEU B CA 1
ATOM 2523 C C . LEU B 1 83 ? 12.906 4.57 14.359 1 98.62 83 LEU B C 1
ATOM 2525 O O . LEU B 1 83 ? 11.789 4.199 14.727 1 98.62 83 LEU B O 1
ATOM 2529 N N . ARG B 1 84 ? 13.82 3.791 13.961 1 93.94 84 ARG B N 1
ATOM 2530 C CA . ARG B 1 84 ? 13.523 2.367 13.844 1 93.94 84 ARG B CA 1
ATOM 2531 C C . ARG B 1 84 ? 13.258 1.752 15.211 1 93.94 84 ARG B C 1
ATOM 2533 O O . ARG B 1 84 ? 13.984 2.02 16.172 1 93.94 84 ARG B O 1
ATOM 2540 N N . PRO B 1 85 ? 12.109 1.016 15.367 1 96.25 85 PRO B N 1
ATOM 2541 C CA . PRO B 1 85 ? 11.312 0.392 14.305 1 96.25 85 PRO B CA 1
ATOM 2542 C C . PRO B 1 85 ? 10.008 1.145 14.031 1 96.25 85 PRO B C 1
ATOM 2544 O O . PRO B 1 85 ? 9.109 0.608 13.375 1 96.25 85 PRO B O 1
ATOM 2547 N N . ALA B 1 86 ? 9.859 2.34 14.609 1 98 86 ALA B N 1
ATOM 2548 C CA . ALA B 1 86 ? 8.633 3.092 14.352 1 98 86 ALA B CA 1
ATOM 2549 C C . ALA B 1 86 ? 8.461 3.355 12.859 1 98 86 ALA B C 1
ATOM 2551 O O . ALA B 1 86 ? 9.43 3.668 12.156 1 98 86 ALA B O 1
ATOM 2552 N N . PRO B 1 87 ? 7.285 3.203 12.328 1 98.75 87 PRO B N 1
ATOM 2553 C CA . PRO B 1 87 ? 7.055 3.416 10.898 1 98.75 87 PRO B CA 1
ATOM 2554 C C . PRO B 1 87 ? 6.938 4.895 10.531 1 98.75 87 PRO B C 1
ATOM 2556 O O . PRO B 1 87 ? 5.898 5.328 10.031 1 98.75 87 PRO B O 1
ATOM 2559 N N . VAL B 1 88 ? 7.918 5.602 10.797 1 98.94 88 VAL B N 1
ATOM 2560 C CA . VAL B 1 88 ? 8.109 7.016 10.492 1 98.94 88 VAL B CA 1
ATOM 2561 C C . VAL B 1 88 ? 9.43 7.219 9.766 1 98.94 88 VAL B C 1
ATOM 2563 O O . VAL B 1 88 ? 10.43 6.578 10.094 1 98.94 88 VAL B O 1
ATOM 2566 N N . ALA B 1 89 ? 9.43 8.109 8.797 1 98.94 89 ALA B N 1
ATOM 2567 C CA . ALA B 1 89 ? 10.664 8.367 8.062 1 98.94 89 ALA B CA 1
ATOM 2568 C C . ALA B 1 89 ? 10.789 9.844 7.695 1 98.94 89 ALA B C 1
ATOM 2570 O O . ALA B 1 89 ? 9.805 10.477 7.301 1 98.94 89 ALA B O 1
ATOM 2571 N N . ILE B 1 90 ? 11.953 10.375 7.859 1 98.94 90 ILE B N 1
ATOM 2572 C CA . ILE B 1 90 ? 12.289 11.695 7.332 1 98.94 90 ILE B CA 1
ATOM 2573 C C . ILE B 1 90 ? 12.758 11.562 5.883 1 98.94 90 ILE B C 1
ATOM 2575 O O . ILE B 1 90 ? 13.828 11.023 5.617 1 98.94 90 ILE B O 1
ATOM 2579 N N . LEU B 1 91 ? 12.016 12.094 5 1 98.69 91 LEU B N 1
ATOM 2580 C CA . LEU B 1 91 ? 12.312 11.984 3.574 1 98.69 91 LEU B CA 1
ATOM 2581 C C . LEU B 1 91 ? 13.297 13.062 3.137 1 98.69 91 LEU B C 1
ATOM 2583 O O . LEU B 1 91 ? 14.133 12.836 2.266 1 98.69 91 LEU B O 1
ATOM 2587 N N . GLU B 1 92 ? 13.078 14.242 3.66 1 98.5 92 GLU B N 1
ATOM 2588 C CA . GLU B 1 92 ? 13.883 15.414 3.34 1 98.5 92 GLU B CA 1
ATOM 2589 C C . GLU B 1 92 ? 14.164 16.25 4.586 1 98.5 92 GLU B C 1
ATOM 2591 O O . GLU B 1 92 ? 13.344 16.297 5.504 1 98.5 92 GLU B O 1
ATOM 2596 N N . CYS B 1 93 ? 15.273 16.828 4.625 1 98.81 93 CYS B N 1
ATOM 2597 C CA . CYS B 1 93 ? 15.703 17.766 5.66 1 98.81 93 CYS B CA 1
ATOM 2598 C C . CYS B 1 93 ? 16.469 18.922 5.059 1 98.81 93 CYS B C 1
ATOM 2600 O O . CYS B 1 93 ? 17.406 18.734 4.277 1 98.81 93 CYS B O 1
ATOM 2602 N N . MET B 1 94 ? 16.047 20.141 5.367 1 98.69 94 MET B N 1
ATOM 2603 C CA . MET B 1 94 ? 16.75 21.297 4.844 1 98.69 94 MET B CA 1
ATOM 2604 C C . MET B 1 94 ? 16.766 22.438 5.867 1 98.69 94 MET B C 1
ATOM 2606 O O . MET B 1 94 ? 15.867 22.516 6.707 1 98.69 94 MET B O 1
ATOM 2610 N N . ILE B 1 95 ? 17.719 23.297 5.766 1 98.75 95 ILE B N 1
ATOM 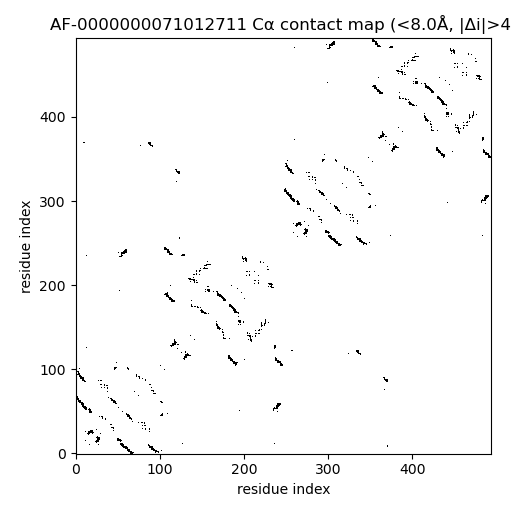2611 C CA . ILE B 1 95 ? 17.766 24.5 6.594 1 98.75 95 ILE B CA 1
ATOM 2612 C C . ILE B 1 95 ? 16.797 25.547 6.027 1 98.75 95 ILE B C 1
ATOM 2614 O O . ILE B 1 95 ? 16.75 25.75 4.812 1 98.75 95 ILE B O 1
ATOM 2618 N N . VAL B 1 96 ? 16.062 26.203 6.891 1 98.5 96 VAL B N 1
ATOM 2619 C CA . VAL B 1 96 ? 15.133 27.25 6.488 1 98.5 96 VAL B CA 1
ATOM 2620 C C . VAL B 1 96 ? 15.352 28.484 7.348 1 98.5 96 VAL B C 1
ATOM 2622 O O . VAL B 1 96 ? 16.031 28.438 8.375 1 98.5 96 VAL B O 1
ATOM 2625 N N . PRO B 1 97 ? 14.836 29.641 6.887 1 97.94 97 PRO B N 1
ATOM 2626 C CA . PRO B 1 97 ? 14.977 30.859 7.695 1 97.94 97 PRO B CA 1
ATOM 2627 C C . PRO B 1 97 ? 14.352 30.719 9.078 1 97.94 97 PRO B C 1
ATOM 2629 O O . PRO B 1 97 ? 13.367 30 9.25 1 97.94 97 PRO B O 1
ATOM 2632 N N . ASP B 1 98 ? 14.828 31.469 10.023 1 96.62 98 ASP B N 1
ATOM 2633 C CA . ASP B 1 98 ? 14.414 31.391 11.422 1 96.62 98 ASP B CA 1
ATOM 2634 C C . ASP B 1 98 ? 12.945 31.766 11.586 1 96.62 98 ASP B C 1
ATOM 2636 O O . ASP B 1 98 ? 12.289 31.375 12.547 1 96.62 98 ASP B O 1
ATOM 2640 N N . ASP B 1 99 ? 12.469 32.531 10.664 1 97 99 ASP B N 1
ATOM 2641 C CA . ASP B 1 99 ? 11.094 33 10.797 1 97 99 ASP B CA 1
ATOM 2642 C C . ASP B 1 99 ? 10.117 32.094 10.062 1 97 99 ASP B C 1
ATOM 2644 O O . ASP B 1 99 ? 8.906 32.312 10.094 1 97 99 ASP B O 1
ATOM 2648 N N . TRP B 1 100 ? 10.672 31.109 9.375 1 98.06 100 TRP B N 1
ATOM 2649 C CA . TRP B 1 100 ? 9.82 30.109 8.75 1 98.06 100 TRP B CA 1
ATOM 2650 C C . TRP B 1 100 ? 9.211 29.172 9.797 1 98.06 100 TRP B C 1
ATOM 2652 O O . TRP B 1 100 ? 9.898 28.75 10.734 1 98.06 100 TRP B O 1
ATOM 2662 N N . HIS B 1 101 ? 7.934 28.875 9.695 1 98.44 101 HIS B N 1
ATOM 2663 C CA . HIS B 1 101 ? 7.219 28 10.617 1 98.44 101 HIS B CA 1
ATOM 2664 C C . HIS B 1 101 ? 6.352 27 9.859 1 98.44 101 HIS B C 1
ATOM 2666 O O . HIS B 1 101 ? 5.531 27.391 9.023 1 98.44 101 HIS B O 1
ATOM 2672 N N . ALA B 1 102 ? 6.535 25.688 10.188 1 98.62 102 ALA B N 1
ATOM 2673 C CA . ALA B 1 102 ? 5.859 24.641 9.438 1 98.62 102 ALA B CA 1
ATOM 2674 C C . ALA B 1 102 ? 4.352 24.859 9.406 1 98.62 102 ALA B C 1
ATOM 2676 O O . ALA B 1 102 ? 3.699 24.609 8.391 1 98.62 102 ALA B O 1
ATOM 2677 N N . ARG B 1 103 ? 3.779 25.328 10.445 1 97.5 103 ARG B N 1
ATOM 2678 C CA . ARG B 1 103 ? 2.334 25.5 10.562 1 97.5 103 ARG B CA 1
ATOM 2679 C C . ARG B 1 103 ? 1.908 26.891 10.078 1 97.5 103 ARG B C 1
ATOM 2681 O O . ARG B 1 103 ? 1.033 27 9.211 1 97.5 103 ARG B O 1
ATOM 2688 N N . PHE B 1 104 ? 2.584 27.906 10.547 1 97.12 104 PHE B N 1
ATOM 2689 C CA . PHE B 1 104 ? 2.078 29.266 10.383 1 97.12 104 PHE B CA 1
ATOM 2690 C C . PHE B 1 104 ? 2.471 29.844 9.023 1 97.12 104 PHE B C 1
ATOM 2692 O O . PHE B 1 104 ? 1.781 30.719 8.492 1 97.12 104 PHE B O 1
ATOM 2699 N N . SER B 1 105 ? 3.58 29.375 8.477 1 98.25 105 SER B N 1
ATOM 2700 C CA . SER B 1 105 ? 3.994 29.828 7.152 1 98.25 105 SER B CA 1
ATOM 2701 C C . SER B 1 105 ? 3.279 29.047 6.055 1 98.25 105 SER B C 1
ATOM 2703 O O . SER B 1 105 ? 3.357 29.391 4.879 1 98.25 105 SER B O 1
ATOM 2705 N N . CYS B 1 106 ? 2.605 27.953 6.473 1 98.31 106 CYS B N 1
ATOM 2706 C CA . CYS B 1 106 ? 1.936 27.078 5.508 1 98.31 106 CYS B CA 1
ATOM 2707 C C . CYS B 1 106 ? 0.695 27.766 4.938 1 98.31 106 CYS B C 1
ATOM 2709 O O . CYS B 1 106 ? -0.123 28.297 5.684 1 98.31 106 CYS B O 1
ATOM 2711 N N . ILE B 1 107 ? 0.51 27.703 3.6 1 98.31 107 ILE B N 1
ATOM 2712 C CA . ILE B 1 107 ? -0.614 28.391 2.982 1 98.31 107 ILE B CA 1
ATOM 2713 C C . ILE B 1 107 ? -1.545 27.375 2.318 1 98.31 107 ILE B C 1
ATOM 2715 O O . ILE B 1 107 ? -2.562 27.766 1.731 1 98.31 107 ILE B O 1
ATOM 2719 N N . GLY B 1 108 ? -1.247 26.188 2.361 1 98.38 108 GLY B N 1
ATOM 2720 C CA . GLY B 1 108 ? -2.08 25.141 1.788 1 98.38 108 GLY B CA 1
ATOM 2721 C C . GLY B 1 108 ? -1.775 23.75 2.346 1 98.38 108 GLY B C 1
ATOM 2722 O O . GLY B 1 108 ? -0.611 23.406 2.553 1 98.38 108 GLY B O 1
ATOM 2723 N N . ARG B 1 109 ? -2.771 23.016 2.627 1 98.62 109 ARG B N 1
ATOM 2724 C CA . ARG B 1 109 ? -2.674 21.609 3.039 1 98.62 109 ARG B CA 1
ATOM 2725 C C . ARG B 1 109 ? -3.5 20.719 2.125 1 98.62 109 ARG B C 1
ATOM 2727 O O . ARG B 1 109 ? -4.582 21.094 1.681 1 98.62 109 ARG B O 1
ATOM 2734 N N . SER B 1 110 ? -2.965 19.531 1.837 1 98.81 110 SER B N 1
ATOM 2735 C CA . SER B 1 110 ? -3.627 18.609 0.917 1 98.81 110 SER B CA 1
ATOM 2736 C C . SER B 1 110 ? -3.719 17.203 1.508 1 98.81 110 SER B C 1
ATOM 2738 O O . SER B 1 110 ? -2.775 16.734 2.143 1 98.81 110 SER B O 1
ATOM 2740 N N . TYR B 1 111 ? -4.848 16.609 1.211 1 98.88 111 TYR B N 1
ATOM 2741 C CA . TYR B 1 111 ? -5.129 15.258 1.676 1 98.88 111 TYR B CA 1
ATOM 2742 C C . TYR B 1 111 ? -5.621 14.375 0.532 1 98.88 111 TYR B C 1
ATOM 2744 O O . TYR B 1 111 ? -6.176 14.883 -0.449 1 98.88 111 TYR B O 1
ATOM 2752 N N . GLU B 1 112 ? -5.355 13.156 0.667 1 98.94 112 GLU B N 1
ATOM 2753 C CA . GLU B 1 112 ? -5.996 12.109 -0.119 1 98.94 112 GLU B CA 1
ATOM 2754 C C . GLU B 1 112 ? -6.695 11.094 0.78 1 98.94 112 GLU B C 1
ATOM 2756 O O . GLU B 1 112 ? -6.121 10.633 1.767 1 98.94 112 GLU B O 1
ATOM 2761 N N . TYR B 1 113 ? -7.938 10.828 0.505 1 98.94 113 TYR B N 1
ATOM 2762 C CA . TYR B 1 113 ? -8.656 9.734 1.151 1 98.94 113 TYR B CA 1
ATOM 2763 C C . TYR B 1 113 ? -8.883 8.578 0.181 1 98.94 113 TYR B C 1
ATOM 2765 O O . TYR B 1 113 ? -9.562 8.734 -0.834 1 98.94 113 TYR B O 1
ATOM 2773 N N . ARG B 1 114 ? -8.391 7.379 0.534 1 98.94 114 ARG B N 1
ATOM 2774 C CA . ARG B 1 114 ? -8.43 6.215 -0.346 1 98.94 114 ARG B CA 1
ATOM 2775 C C . ARG B 1 114 ? -9.562 5.273 0.04 1 98.94 114 ARG B C 1
ATOM 2777 O O . ARG B 1 114 ? -9.695 4.895 1.206 1 98.94 114 ARG B O 1
ATOM 2784 N N . ILE B 1 115 ? -10.359 4.926 -0.988 1 98.81 115 ILE B N 1
ATOM 2785 C CA . ILE B 1 115 ? -11.492 4.02 -0.796 1 98.81 115 ILE B CA 1
ATOM 2786 C C . ILE B 1 115 ? -11.383 2.852 -1.774 1 98.81 115 ILE B C 1
ATOM 2788 O O . ILE B 1 115 ? -11.078 3.045 -2.953 1 98.81 115 ILE B O 1
ATOM 2792 N N . VAL B 1 116 ? -11.562 1.67 -1.319 1 98.62 116 VAL B N 1
ATOM 2793 C CA . VAL B 1 116 ? -11.633 0.481 -2.164 1 98.62 116 VAL B CA 1
ATOM 2794 C C . VAL B 1 116 ? -13.062 -0.071 -2.154 1 98.62 116 VAL B C 1
ATOM 2796 O O . VAL B 1 116 ? -13.625 -0.323 -1.09 1 98.62 116 VAL B O 1
ATOM 2799 N N . LEU B 1 117 ? -13.602 -0.212 -3.379 1 98.12 117 LEU B N 1
ATOM 2800 C CA . LEU B 1 117 ? -14.977 -0.656 -3.541 1 98.12 117 LEU B CA 1
ATOM 2801 C C . LEU B 1 117 ? -15.039 -2.154 -3.818 1 98.12 117 LEU B C 1
ATOM 2803 O O . LEU B 1 117 ? -15.023 -2.576 -4.977 1 98.12 117 LEU B O 1
ATOM 2807 N N . ARG B 1 118 ? -15.219 -2.953 -2.699 1 97.62 118 ARG B N 1
ATOM 2808 C CA . ARG B 1 118 ? -15.367 -4.395 -2.877 1 97.62 118 ARG B CA 1
ATOM 2809 C C . ARG B 1 118 ? -15.891 -5.051 -1.602 1 97.62 118 ARG B C 1
ATOM 2811 O O . ARG B 1 118 ? -15.734 -4.504 -0.508 1 97.62 118 ARG B O 1
ATOM 2818 N N . ARG B 1 119 ? -16.438 -6.195 -1.709 1 97.12 119 ARG B N 1
ATOM 2819 C CA . ARG B 1 119 ? -16.969 -6.934 -0.57 1 97.12 119 ARG B CA 1
ATOM 2820 C C . ARG B 1 119 ? -15.859 -7.621 0.214 1 97.12 119 ARG B C 1
ATOM 2822 O O . ARG B 1 119 ? -15.867 -7.609 1.447 1 97.12 119 ARG B O 1
ATOM 2829 N N . ALA B 1 120 ? -14.906 -8.234 -0.508 1 98.25 120 ALA B N 1
ATOM 2830 C CA . ALA B 1 120 ? -13.836 -9.008 0.118 1 98.25 120 ALA B CA 1
ATOM 2831 C C . ALA B 1 120 ? -12.969 -8.125 1.01 1 98.25 120 ALA B C 1
ATOM 2833 O O . ALA B 1 120 ? -12.68 -6.977 0.662 1 98.25 120 ALA B O 1
ATOM 2834 N N . PRO B 1 121 ? -12.531 -8.625 2.119 1 98.19 121 PRO B N 1
ATOM 2835 C CA . PRO B 1 121 ? -11.664 -7.844 3.01 1 98.19 121 PRO B CA 1
ATOM 2836 C C . PRO B 1 121 ? -10.367 -7.402 2.334 1 98.19 121 PRO B C 1
ATOM 2838 O O . PRO B 1 121 ? -9.891 -8.07 1.414 1 98.19 121 PRO B O 1
ATOM 2841 N N . LEU B 1 122 ? -9.898 -6.285 2.787 1 98.44 122 LEU B N 1
ATOM 2842 C CA . LEU B 1 122 ? -8.57 -5.875 2.34 1 98.44 122 LEU B CA 1
ATOM 2843 C C . LEU B 1 122 ? -7.488 -6.738 2.982 1 98.44 122 LEU B C 1
ATOM 2845 O O . LEU B 1 122 ? -7.648 -7.199 4.117 1 98.44 122 LEU B O 1
ATOM 2849 N N . THR B 1 123 ? -6.414 -6.898 2.275 1 98.62 123 THR B N 1
ATOM 2850 C CA . THR B 1 123 ? -5.324 -7.727 2.785 1 98.62 123 THR B CA 1
ATOM 2851 C C . THR B 1 123 ? -4.066 -6.887 3.004 1 98.62 123 THR B C 1
ATOM 2853 O O . THR B 1 123 ? -3.914 -6.25 4.051 1 98.62 123 THR B O 1
ATOM 2856 N N . TRP B 1 124 ? -3.328 -6.629 1.896 1 97.69 124 TRP B N 1
ATOM 2857 C CA . TRP B 1 124 ? -2.09 -5.867 2.025 1 97.69 124 TRP B CA 1
ATOM 2858 C C . TRP B 1 124 ? -2.383 -4.379 2.193 1 97.69 124 TRP B C 1
ATOM 2860 O O . TRP B 1 124 ? -1.509 -3.611 2.602 1 97.69 124 TRP B O 1
ATOM 2870 N N . GLU B 1 125 ? -3.58 -3.953 2.023 1 97.81 125 GLU B N 1
ATOM 2871 C CA . GLU B 1 125 ? -3.969 -2.555 2.17 1 97.81 125 GLU B CA 1
ATOM 2872 C C . GLU B 1 125 ? -4.832 -2.348 3.412 1 97.81 125 GLU B C 1
ATOM 2874 O O . GLU B 1 125 ? -5.422 -1.282 3.594 1 97.81 125 GLU B O 1
ATOM 2879 N N . ARG B 1 126 ? -4.957 -3.373 4.188 1 97.75 126 ARG B N 1
ATOM 2880 C CA . ARG B 1 126 ? -5.707 -3.207 5.43 1 97.75 126 ARG B CA 1
ATOM 2881 C C . ARG B 1 126 ? -5.16 -2.041 6.246 1 97.75 126 ARG B C 1
ATOM 2883 O O . ARG B 1 126 ? -3.955 -1.967 6.504 1 97.75 126 ARG B O 1
ATOM 2890 N N . GLY B 1 127 ? -6.082 -1.098 6.582 1 98 127 GLY B N 1
ATOM 2891 C CA . GLY B 1 127 ? -5.68 0.072 7.348 1 98 127 GLY B CA 1
ATOM 2892 C C . GLY B 1 127 ? -5.145 1.196 6.48 1 98 127 GLY B C 1
ATOM 2893 O O . GLY B 1 127 ? -4.824 2.275 6.984 1 98 127 GLY B O 1
ATOM 2894 N N . LEU B 1 128 ? -5.047 0.958 5.176 1 98.69 128 LEU B N 1
ATOM 2895 C CA . LEU B 1 128 ? -4.477 1.96 4.285 1 98.69 128 LEU B CA 1
ATOM 2896 C C . LEU B 1 128 ? -5.527 2.484 3.312 1 98.69 128 LEU B C 1
ATOM 2898 O O . LEU B 1 128 ? -5.234 3.346 2.48 1 98.69 128 LEU B O 1
ATOM 2902 N N . ALA B 1 129 ? -6.676 1.955 3.363 1 98.75 129 ALA B N 1
ATOM 2903 C CA . ALA B 1 129 ? -7.848 2.363 2.594 1 98.75 129 ALA B CA 1
ATOM 2904 C C . ALA B 1 129 ? -9.141 2.023 3.336 1 98.75 129 ALA B C 1
ATOM 2906 O O . ALA B 1 129 ? -9.148 1.147 4.203 1 98.75 129 ALA B O 1
ATOM 2907 N N . TRP B 1 130 ? -10.141 2.764 3.031 1 98.69 130 TRP B N 1
ATOM 2908 C CA . TRP B 1 130 ? -11.477 2.453 3.535 1 98.69 130 TRP B CA 1
ATOM 2909 C C . TRP B 1 130 ? -12.203 1.494 2.598 1 98.69 130 TRP B C 1
ATOM 2911 O O . TRP B 1 130 ? -12.438 1.817 1.432 1 98.69 130 TRP B O 1
ATOM 2921 N N . ARG B 1 131 ? -12.461 0.29 3.047 1 98.62 131 ARG B N 1
ATOM 2922 C CA . ARG B 1 131 ? -13.219 -0.681 2.262 1 98.62 131 ARG B CA 1
ATOM 2923 C C . ARG B 1 131 ? -14.711 -0.382 2.312 1 98.62 131 ARG B C 1
ATOM 2925 O O . ARG B 1 131 ? -15.297 -0.308 3.395 1 98.62 131 ARG B O 1
ATOM 2932 N N . VAL B 1 132 ? -15.305 -0.225 1.215 1 98.12 132 VAL B N 1
ATOM 2933 C CA . VAL B 1 132 ? -16.75 -0.031 1.099 1 98.12 132 VAL B CA 1
ATOM 2934 C C . VAL B 1 132 ? -17.359 -1.162 0.275 1 98.12 132 VAL B C 1
ATOM 2936 O O . VAL B 1 132 ? -17.188 -1.208 -0.947 1 98.12 132 VAL B O 1
ATOM 2939 N N . PRO B 1 133 ? -18.031 -2.051 0.948 1 95.88 133 PRO B N 1
ATOM 2940 C CA . PRO B 1 133 ? -18.531 -3.24 0.255 1 95.88 133 PRO B CA 1
ATOM 2941 C C . PRO B 1 133 ? -19.609 -2.912 -0.78 1 95.88 133 PRO B C 1
ATOM 2943 O O . PRO B 1 133 ? -19.734 -3.611 -1.787 1 95.88 133 PRO B O 1
ATOM 2946 N N . LYS B 1 134 ? -20.312 -1.806 -0.416 1 87.56 134 LYS B N 1
ATOM 2947 C CA . LYS B 1 134 ? -21.391 -1.409 -1.323 1 87.56 134 LYS B CA 1
ATOM 2948 C C . LYS B 1 134 ? -20.891 -0.39 -2.346 1 87.56 134 LYS B C 1
ATOM 2950 O O . LYS B 1 134 ? -19.844 0.228 -2.158 1 87.56 134 LYS B O 1
ATOM 2955 N N . GLY B 1 135 ? -21.125 -0.51 -3.609 1 93.25 135 GLY B N 1
ATOM 2956 C CA . GLY B 1 135 ? -20.75 0.424 -4.66 1 93.25 135 GLY B CA 1
ATOM 2957 C C . GLY B 1 135 ? -21.016 1.872 -4.297 1 93.25 135 GLY B C 1
ATOM 2958 O O . GLY B 1 135 ? -21.797 2.152 -3.379 1 93.25 135 GLY B O 1
ATOM 2959 N N . LEU B 1 136 ? -20.234 2.83 -4.746 1 98.12 136 LEU B N 1
ATOM 2960 C CA . LEU B 1 136 ? -20.422 4.27 -4.609 1 98.12 136 LEU B CA 1
ATOM 2961 C C . LEU B 1 136 ? -20.578 4.934 -5.973 1 98.12 136 LEU B C 1
ATOM 2963 O O . LEU B 1 136 ? -19.828 4.625 -6.906 1 98.12 136 LEU B O 1
ATOM 2967 N N . ASP B 1 137 ? -21.578 5.734 -6.062 1 98.31 137 ASP B N 1
ATOM 2968 C CA . ASP B 1 137 ? -21.75 6.551 -7.262 1 98.31 137 ASP B CA 1
ATOM 2969 C C . ASP B 1 137 ? -20.797 7.75 -7.25 1 98.31 137 ASP B C 1
ATOM 2971 O O . ASP B 1 137 ? -21.109 8.773 -6.637 1 98.31 137 ASP B O 1
ATOM 2975 N N . ALA B 1 138 ? -19.719 7.633 -7.973 1 98.5 138 ALA B N 1
ATOM 2976 C CA . ALA B 1 138 ? -18.672 8.648 -7.953 1 98.5 138 ALA B CA 1
ATOM 2977 C C . ALA B 1 138 ? -19.188 9.984 -8.477 1 98.5 138 ALA B C 1
ATOM 2979 O O . ALA B 1 138 ? -18.797 11.047 -7.996 1 98.5 138 ALA B O 1
ATOM 2980 N N . GLU B 1 139 ? -20 9.953 -9.461 1 98.25 139 GLU B N 1
ATOM 2981 C CA . GLU B 1 139 ? -20.562 11.18 -10.016 1 98.25 139 GLU B CA 1
ATOM 2982 C C . GLU B 1 139 ? -21.438 11.906 -9 1 98.25 139 GLU B C 1
ATOM 2984 O O . GLU B 1 139 ? -21.359 13.125 -8.867 1 98.25 139 GLU B O 1
ATOM 2989 N N . ALA B 1 140 ? -22.281 11.141 -8.328 1 98.62 140 ALA B N 1
ATOM 2990 C CA . ALA B 1 140 ? -23.109 11.734 -7.273 1 98.62 140 ALA B CA 1
ATOM 2991 C C . ALA B 1 140 ? -22.234 12.352 -6.184 1 98.62 140 ALA B C 1
ATOM 2993 O O . ALA B 1 140 ? -22.531 13.43 -5.68 1 98.62 140 ALA B O 1
ATOM 2994 N N . MET B 1 141 ? -21.219 11.648 -5.832 1 98.88 141 MET B N 1
ATOM 2995 C CA . MET B 1 141 ? -20.281 12.156 -4.832 1 98.88 141 MET B CA 1
ATOM 2996 C C . MET B 1 141 ? -19.641 13.461 -5.301 1 98.88 141 MET B C 1
ATOM 2998 O O . MET B 1 141 ? -19.5 14.398 -4.52 1 98.88 141 MET B O 1
ATOM 3002 N N . ALA B 1 142 ? -19.234 13.461 -6.605 1 98.75 142 ALA B N 1
ATOM 3003 C CA . ALA B 1 142 ? -18.609 14.656 -7.172 1 98.75 142 ALA B CA 1
ATOM 3004 C C . ALA B 1 142 ? -19.578 15.844 -7.125 1 98.75 142 ALA B C 1
ATOM 3006 O O . ALA B 1 142 ? -19.172 16.969 -6.832 1 98.75 142 ALA B O 1
ATOM 3007 N N . GLU B 1 143 ? -20.797 15.594 -7.43 1 98.31 143 GLU B N 1
ATOM 3008 C CA . GLU B 1 143 ? -21.812 16.625 -7.332 1 98.31 143 GLU B CA 1
ATOM 3009 C C . GLU B 1 143 ? -21.938 17.156 -5.902 1 98.31 143 GLU B C 1
ATOM 3011 O O . GLU B 1 143 ? -22.016 18.359 -5.688 1 98.31 143 GLU B O 1
ATOM 3016 N N . GLY B 1 144 ? -22.016 16.234 -4.98 1 98.56 144 GLY B N 1
ATOM 3017 C CA . GLY B 1 144 ? -22.031 16.641 -3.582 1 98.56 144 GLY B CA 1
ATOM 3018 C C . GLY B 1 144 ? -20.797 17.422 -3.174 1 98.56 144 GLY B C 1
ATOM 3019 O O . GLY B 1 144 ? -20.922 18.438 -2.48 1 98.56 144 GLY B O 1
ATOM 3020 N N . ALA B 1 145 ? -19.625 16.969 -3.609 1 98.81 145 ALA B N 1
ATOM 3021 C CA . ALA B 1 145 ? -18.375 17.625 -3.281 1 98.81 145 ALA B CA 1
ATOM 3022 C C . ALA B 1 145 ? -18.375 19.078 -3.734 1 98.81 145 ALA B C 1
ATOM 3024 O O . ALA B 1 145 ? -17.891 19.969 -3.025 1 98.81 145 ALA B O 1
ATOM 3025 N N . ALA B 1 146 ? -18.938 19.328 -4.859 1 98.31 146 ALA B N 1
ATOM 3026 C CA . ALA B 1 146 ? -19 20.672 -5.426 1 98.31 146 ALA B CA 1
ATOM 3027 C C . ALA B 1 146 ? -19.75 21.625 -4.5 1 98.31 146 ALA B C 1
ATOM 3029 O O . ALA B 1 146 ? -19.453 22.812 -4.453 1 98.31 146 ALA B O 1
ATOM 3030 N N . ARG B 1 147 ? -20.656 21.078 -3.715 1 97.75 147 ARG B N 1
ATOM 3031 C CA . ARG B 1 147 ? -21.469 21.875 -2.809 1 97.75 147 ARG B CA 1
ATOM 3032 C C . ARG B 1 147 ? -20.625 22.375 -1.63 1 97.75 147 ARG B C 1
ATOM 3034 O O . ARG B 1 147 ? -21.031 23.328 -0.943 1 97.75 147 ARG B O 1
ATOM 3041 N N . LEU B 1 148 ? -19.531 21.75 -1.393 1 98.5 148 LEU B N 1
ATOM 3042 C CA . LEU B 1 148 ? -18.75 22.047 -0.199 1 98.5 148 LEU B CA 1
ATOM 3043 C C . LEU B 1 148 ? -17.594 22.984 -0.525 1 98.5 148 LEU B C 1
ATOM 3045 O O . LEU B 1 148 ? -16.969 23.547 0.38 1 98.5 148 LEU B O 1
ATOM 3049 N N . ILE B 1 149 ? -17.281 23.188 -1.79 1 98.69 149 ILE B N 1
ATOM 3050 C CA . ILE B 1 149 ? -16.172 24.031 -2.217 1 98.69 149 ILE B CA 1
ATOM 3051 C C . ILE B 1 149 ? -16.469 25.484 -1.89 1 98.69 149 ILE B C 1
ATOM 3053 O O . ILE B 1 149 ? -17.594 25.953 -2.086 1 98.69 149 ILE B O 1
ATOM 3057 N N . GLY B 1 150 ? -15.5 26.203 -1.442 1 98.5 150 GLY B N 1
ATOM 3058 C CA . GLY B 1 150 ? -15.641 27.625 -1.106 1 98.5 150 GLY B CA 1
ATOM 3059 C C . GLY B 1 150 ? -15.57 27.891 0.385 1 98.5 150 GLY B C 1
ATOM 3060 O O . GLY B 1 150 ? -15.07 27.047 1.146 1 98.5 150 GLY B O 1
ATOM 3061 N N . ARG B 1 151 ? -15.875 29.125 0.773 1 98.56 151 ARG B N 1
ATOM 3062 C CA . ARG B 1 151 ? -15.82 29.562 2.168 1 98.56 151 ARG B CA 1
ATOM 3063 C C . ARG B 1 151 ? -17.141 29.281 2.881 1 98.56 151 ARG B C 1
ATOM 3065 O O . ARG B 1 151 ? -18.188 29.781 2.465 1 98.56 151 ARG B O 1
ATOM 3072 N N . HIS B 1 152 ? -17.109 28.453 3.885 1 98.62 152 HIS B N 1
ATOM 3073 C CA . HIS B 1 152 ? -18.312 28.062 4.621 1 98.62 152 HIS B CA 1
ATOM 3074 C C . HIS B 1 152 ? -18.031 27.938 6.113 1 98.62 152 HIS B C 1
ATOM 3076 O O . HIS B 1 152 ? -16.875 27.953 6.531 1 98.62 152 HIS B O 1
ATOM 3082 N N . ASP B 1 153 ? -19.062 28.047 6.887 1 98.56 153 ASP B N 1
ATOM 3083 C CA . ASP B 1 153 ? -19.031 27.547 8.258 1 98.56 153 ASP B CA 1
ATOM 3084 C C . ASP B 1 153 ? -19.109 26.016 8.297 1 98.56 153 ASP B C 1
ATOM 3086 O O . ASP B 1 153 ? -20.156 25.438 7.988 1 98.56 153 ASP B O 1
ATOM 3090 N N . PHE B 1 154 ? -18.047 25.312 8.703 1 98.62 154 PHE B N 1
ATOM 3091 C CA . PHE B 1 154 ? -17.984 23.859 8.641 1 98.62 154 PHE B CA 1
ATOM 3092 C C . PHE B 1 154 ? -18.266 23.25 10.008 1 98.62 154 PHE B C 1
ATOM 3094 O O . PHE B 1 154 ? -17.766 22.156 10.328 1 98.62 154 PHE B O 1
ATOM 3101 N N . THR B 1 155 ? -19.016 23.906 10.844 1 98 155 THR B N 1
ATOM 3102 C CA . THR B 1 155 ? -19.344 23.422 12.18 1 98 155 THR B CA 1
ATOM 3103 C C . THR B 1 155 ? -19.891 21.984 12.109 1 98 155 THR B C 1
ATOM 3105 O O . THR B 1 155 ? -19.516 21.141 12.922 1 98 155 THR B O 1
ATOM 3108 N N . THR B 1 156 ? -20.781 21.672 11.164 1 97.94 156 THR B N 1
ATOM 3109 C CA . THR B 1 156 ? -21.359 20.344 11.023 1 97.94 156 THR B CA 1
ATOM 3110 C C . THR B 1 156 ? -20.266 19.297 10.844 1 97.94 156 THR B C 1
ATOM 3112 O O . THR B 1 156 ? -20.422 18.156 11.289 1 97.94 156 THR B O 1
ATOM 3115 N N . PHE B 1 157 ? -19.172 19.656 10.25 1 97.62 157 PHE B N 1
ATOM 3116 C CA . PHE B 1 157 ? -18.109 18.719 9.891 1 97.62 157 PHE B CA 1
ATOM 3117 C C . PHE B 1 157 ? -16.953 18.812 10.867 1 97.62 157 PHE B C 1
ATOM 3119 O O . PHE B 1 157 ? -15.867 18.281 10.602 1 97.62 157 PHE B O 1
ATOM 3126 N N . ARG B 1 158 ? -17.094 19.438 11.875 1 94.88 158 ARG B N 1
ATOM 3127 C CA . ARG B 1 158 ? -16.078 19.719 12.875 1 94.88 158 ARG B CA 1
ATOM 3128 C C . ARG B 1 158 ? -16.266 18.844 14.117 1 94.88 158 ARG B C 1
ATOM 3130 O O . ARG B 1 158 ? -17.391 18.672 14.586 1 94.88 158 ARG B O 1
ATOM 3137 N N . SER B 1 159 ? -15.148 18.297 14.57 1 92.75 159 SER B N 1
ATOM 3138 C CA . SER B 1 159 ? -15.227 17.531 15.812 1 92.75 159 SER B CA 1
ATOM 3139 C C . SER B 1 159 ? -15.672 18.422 16.984 1 92.75 159 SER B C 1
ATOM 3141 O O . SER B 1 159 ? -15.305 19.594 17.047 1 92.75 159 SER B O 1
ATOM 3143 N N . ALA B 1 160 ? -16.359 17.797 17.938 1 86.44 160 ALA B N 1
ATOM 3144 C CA . ALA B 1 160 ? -16.781 18.516 19.141 1 86.44 160 ALA B CA 1
ATOM 3145 C C . ALA B 1 160 ? -15.578 18.953 19.969 1 86.44 160 ALA B C 1
ATOM 3147 O O . ALA B 1 160 ? -15.664 19.891 20.75 1 86.44 160 ALA B O 1
ATOM 3148 N N . HIS B 1 161 ? -14.484 18.297 19.766 1 85.69 161 HIS B N 1
ATOM 3149 C CA . HIS B 1 161 ? -13.297 18.547 20.562 1 85.69 161 HIS B CA 1
ATOM 3150 C C . HIS B 1 161 ? -12.336 19.484 19.844 1 85.69 161 HIS B C 1
ATOM 3152 O O . HIS B 1 161 ? -11.219 19.734 20.312 1 85.69 161 HIS B O 1
ATOM 3158 N N . CYS B 1 162 ? -12.812 19.938 18.734 1 89.19 162 CYS B N 1
ATOM 3159 C CA . CYS B 1 162 ? -11.969 20.812 17.938 1 89.19 162 CYS B CA 1
ATOM 3160 C C . CYS B 1 162 ? -11.602 22.062 18.703 1 89.19 162 CYS B C 1
ATOM 3162 O O . CYS B 1 162 ? -12.461 22.688 19.344 1 89.19 162 CYS B O 1
ATOM 3164 N N . GLN B 1 163 ? -10.383 22.547 18.594 1 85.12 163 GLN B N 1
ATOM 3165 C CA . GLN B 1 163 ? -9.883 23.672 19.391 1 85.12 163 GLN B CA 1
ATOM 3166 C C . GLN B 1 163 ? -9.758 24.938 18.547 1 85.12 163 GLN B C 1
ATOM 3168 O O . GLN B 1 163 ? -9.344 25.984 19.047 1 85.12 163 GLN B O 1
ATOM 3173 N N . ALA B 1 164 ? -10.047 24.875 17.312 1 90.06 164 ALA B N 1
ATOM 3174 C CA . ALA B 1 164 ? -9.938 26.031 16.438 1 90.06 164 ALA B CA 1
ATOM 3175 C C . ALA B 1 164 ? -10.867 27.156 16.891 1 90.06 164 ALA B C 1
ATOM 3177 O O . ALA B 1 164 ? -11.961 26.891 17.406 1 90.06 164 ALA B O 1
ATOM 3178 N N . ASN B 1 165 ? -10.531 28.344 16.625 1 91 165 ASN B N 1
ATOM 3179 C CA . ASN B 1 165 ? -11.266 29.516 17.078 1 91 165 ASN B CA 1
ATOM 3180 C C . ASN B 1 165 ? -12.5 29.781 16.219 1 91 165 ASN B C 1
ATOM 3182 O O . ASN B 1 165 ? -13.453 30.422 16.672 1 91 165 ASN B O 1
ATOM 3186 N N . SER B 1 166 ? -12.414 29.391 14.984 1 95.44 166 SER B N 1
ATOM 3187 C CA . SER B 1 166 ? -13.492 29.641 14.039 1 95.44 166 SER B CA 1
ATOM 3188 C C . SER B 1 166 ? -13.781 28.422 13.18 1 95.44 166 SER B C 1
ATOM 3190 O O . SER B 1 166 ? -12.859 27.719 12.75 1 95.44 166 SER B O 1
ATOM 3192 N N . PRO B 1 167 ? -15.023 28.203 12.938 1 96.88 167 PRO B N 1
ATOM 3193 C CA . PRO B 1 167 ? -15.391 27.078 12.07 1 96.88 167 PRO B CA 1
ATOM 3194 C C . PRO B 1 167 ? -15.359 27.453 10.586 1 96.88 167 PRO B C 1
ATOM 3196 O O . PRO B 1 167 ? -15.633 26.609 9.727 1 96.88 167 PRO B O 1
ATOM 3199 N N . LEU B 1 168 ? -15.086 28.734 10.344 1 97.94 168 LEU B N 1
ATOM 3200 C CA . LEU B 1 168 ? -15.039 29.188 8.961 1 97.94 168 LEU B CA 1
ATOM 3201 C C . LEU B 1 168 ? -13.766 28.703 8.266 1 97.94 168 LEU B C 1
ATOM 3203 O O . LEU B 1 168 ? -12.664 28.891 8.789 1 97.94 168 LEU B O 1
ATOM 3207 N N . ARG B 1 169 ? -13.961 28.016 7.176 1 97.88 169 ARG B N 1
ATOM 3208 C CA . ARG B 1 169 ? -12.852 27.594 6.328 1 97.88 169 ARG B CA 1
ATOM 3209 C C . ARG B 1 169 ? -13.188 27.781 4.852 1 97.88 169 ARG B C 1
ATOM 3211 O O . ARG B 1 169 ? -14.359 27.781 4.473 1 97.88 169 ARG B O 1
ATOM 3218 N N . THR B 1 170 ? -12.141 27.938 4.074 1 98.5 170 THR B N 1
ATOM 3219 C CA . THR B 1 170 ? -12.273 27.906 2.621 1 98.5 170 THR B CA 1
ATOM 3220 C C . THR B 1 170 ? -11.703 26.625 2.053 1 98.5 170 THR B C 1
ATOM 3222 O O . THR B 1 170 ? -10.5 26.375 2.143 1 98.5 170 THR B O 1
ATOM 3225 N N . LEU B 1 171 ? -12.57 25.797 1.544 1 98.75 171 LEU B N 1
ATOM 3226 C CA . LEU B 1 171 ? -12.164 24.578 0.858 1 98.75 171 LEU B CA 1
ATOM 3227 C C . LEU B 1 171 ? -11.82 24.859 -0.601 1 98.75 171 LEU B C 1
ATOM 3229 O O . LEU B 1 171 ? -12.688 25.297 -1.371 1 98.75 171 LEU B O 1
ATOM 3233 N N . ASP B 1 172 ? -10.602 24.625 -1.022 1 98.62 172 ASP B N 1
ATOM 3234 C CA . ASP B 1 172 ? -10.125 24.969 -2.357 1 98.62 172 ASP B CA 1
ATOM 3235 C C . ASP B 1 172 ? -10.359 23.828 -3.342 1 98.62 172 ASP B C 1
ATOM 3237 O O . ASP B 1 172 ? -10.555 24.062 -4.535 1 98.62 172 ASP B O 1
ATOM 3241 N N . ARG B 1 173 ? -10.234 22.656 -2.854 1 98.69 173 ARG B N 1
ATOM 3242 C CA . ARG B 1 173 ? -10.352 21.469 -3.691 1 98.69 173 ARG B CA 1
ATOM 3243 C C . ARG B 1 173 ? -11.062 20.344 -2.949 1 98.69 173 ARG B C 1
ATOM 3245 O O . ARG B 1 173 ? -10.812 20.125 -1.765 1 98.69 173 ARG B O 1
ATOM 3252 N N . LEU B 1 174 ? -11.938 19.672 -3.592 1 98.88 174 LEU B N 1
ATOM 3253 C CA . LEU B 1 174 ? -12.555 18.422 -3.16 1 98.88 174 LEU B CA 1
ATOM 3254 C C . LEU B 1 174 ? -12.953 17.562 -4.359 1 98.88 174 LEU B C 1
ATOM 3256 O O . LEU B 1 174 ? -14.078 17.656 -4.848 1 98.88 174 LEU B O 1
ATOM 3260 N N . ASP B 1 175 ? -12.07 16.734 -4.816 1 98.81 175 ASP B N 1
ATOM 3261 C CA . ASP B 1 175 ? -12.234 15.969 -6.047 1 98.81 175 ASP B CA 1
ATOM 3262 C C . ASP B 1 175 ? -12.461 14.492 -5.742 1 98.81 175 ASP B C 1
ATOM 3264 O O . ASP B 1 175 ? -11.82 13.922 -4.859 1 98.81 175 ASP B O 1
ATOM 3268 N N . VAL B 1 176 ? -13.375 13.961 -6.434 1 98.81 176 VAL B N 1
ATOM 3269 C CA . VAL B 1 176 ? -13.617 12.523 -6.395 1 98.81 176 VAL B CA 1
ATOM 3270 C C . VAL B 1 176 ? -13.133 11.883 -7.691 1 98.81 176 VAL B C 1
ATOM 3272 O O . VAL B 1 176 ? -13.617 12.211 -8.773 1 98.81 176 VAL B O 1
ATOM 3275 N N . VAL B 1 177 ? -12.18 11.008 -7.617 1 98.62 177 VAL B N 1
ATOM 3276 C CA . VAL B 1 177 ? -11.602 10.359 -8.789 1 98.62 177 VAL B CA 1
ATOM 3277 C C . VAL B 1 177 ? -11.758 8.844 -8.68 1 98.62 177 VAL B C 1
ATOM 3279 O O . VAL B 1 177 ? -11.312 8.242 -7.699 1 98.62 177 VAL B O 1
ATOM 3282 N N . ARG B 1 178 ? -12.336 8.289 -9.68 1 98.06 178 ARG B N 1
ATOM 3283 C CA . ARG B 1 178 ? -12.523 6.84 -9.672 1 98.06 178 ARG B CA 1
ATOM 3284 C C . ARG B 1 178 ? -11.594 6.168 -10.68 1 98.06 178 ARG B C 1
ATOM 3286 O O . ARG B 1 178 ? -11.422 6.652 -11.797 1 98.06 178 ARG B O 1
ATOM 3293 N N . THR B 1 179 ? -10.953 5.172 -10.297 1 96.75 179 THR B N 1
ATOM 3294 C CA . THR B 1 179 ? -10.172 4.27 -11.133 1 96.75 179 THR B CA 1
ATOM 3295 C C . THR B 1 179 ? -10.531 2.814 -10.844 1 96.75 179 THR B C 1
ATOM 3297 O O . THR B 1 179 ? -10.016 2.223 -9.891 1 96.75 179 THR B O 1
ATOM 3300 N N . GLY B 1 180 ? -11.359 2.209 -11.672 1 95.44 180 GLY B N 1
ATOM 3301 C CA . GLY B 1 180 ? -11.828 0.861 -11.406 1 95.44 180 GLY B CA 1
ATOM 3302 C C . GLY B 1 180 ? -12.586 0.745 -10.102 1 95.44 180 GLY B C 1
ATOM 3303 O O . GLY B 1 180 ? -13.562 1.473 -9.875 1 95.44 180 GLY B O 1
ATOM 3304 N N . ASP B 1 181 ? -12.141 -0.094 -9.25 1 96.44 181 ASP B N 1
ATOM 3305 C CA . ASP B 1 181 ? -12.797 -0.33 -7.965 1 96.44 181 ASP B CA 1
ATOM 3306 C C . ASP B 1 181 ? -12.188 0.535 -6.863 1 96.44 181 ASP B C 1
ATOM 3308 O O . ASP B 1 181 ? -12.336 0.238 -5.68 1 96.44 181 ASP B O 1
ATOM 3312 N N . ARG B 1 182 ? -11.555 1.545 -7.289 1 98 182 ARG B N 1
ATOM 3313 C CA . ARG B 1 182 ? -10.914 2.439 -6.332 1 98 182 ARG B CA 1
ATOM 3314 C C . ARG B 1 182 ? -11.406 3.873 -6.504 1 98 182 ARG B C 1
ATOM 3316 O O . ARG B 1 182 ? -11.656 4.316 -7.629 1 98 182 ARG B O 1
ATOM 3323 N N . LEU B 1 183 ? -11.547 4.52 -5.402 1 98.38 183 LEU B N 1
ATOM 3324 C CA . LEU B 1 183 ? -11.883 5.941 -5.387 1 98.38 183 LEU B CA 1
ATOM 3325 C C . LEU B 1 183 ? -10.898 6.723 -4.523 1 98.38 183 LEU B C 1
ATOM 3327 O O . LEU B 1 183 ? -10.523 6.27 -3.439 1 98.38 183 LEU B O 1
ATOM 3331 N N . SER B 1 184 ? -10.477 7.816 -5 1 98.81 184 SER B N 1
ATOM 3332 C CA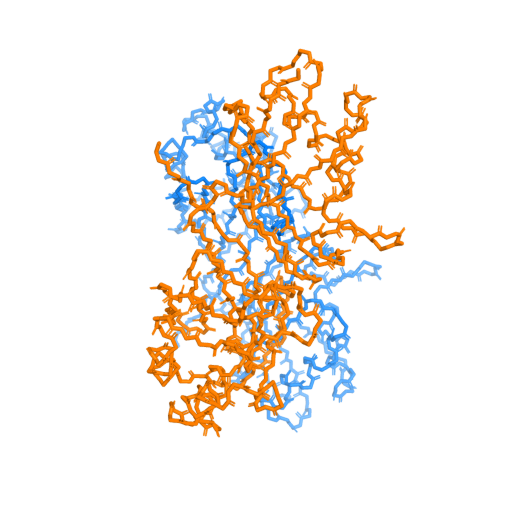 . SER B 1 184 ? -9.711 8.773 -4.211 1 98.81 184 SER B CA 1
ATOM 3333 C C . SER B 1 184 ? -10.461 10.094 -4.066 1 98.81 184 SER B C 1
ATOM 3335 O O . SER B 1 184 ? -11 10.617 -5.043 1 98.81 184 SER B O 1
ATOM 3337 N N . VAL B 1 185 ? -10.516 10.594 -2.891 1 98.94 185 VAL B N 1
ATOM 3338 C CA . VAL B 1 185 ? -11.023 11.945 -2.646 1 98.94 185 VAL B CA 1
ATOM 3339 C C . VAL B 1 185 ? -9.859 12.867 -2.277 1 98.94 185 VAL B C 1
ATOM 3341 O O . VAL B 1 185 ? -9.172 12.641 -1.284 1 98.94 185 VAL B O 1
ATOM 3344 N N . PHE B 1 186 ? -9.633 13.828 -3.084 1 98.94 186 PHE B N 1
ATOM 3345 C CA . PHE B 1 186 ? -8.586 14.805 -2.822 1 98.94 186 PHE B CA 1
ATOM 3346 C C . PHE B 1 186 ? -9.164 16.078 -2.23 1 98.94 186 PHE B C 1
ATOM 3348 O O . PHE B 1 186 ? -10.148 16.609 -2.744 1 98.94 186 PHE B O 1
ATOM 3355 N N . ALA B 1 187 ? -8.602 16.562 -1.158 1 98.88 187 ALA B N 1
ATOM 3356 C CA . ALA B 1 187 ? -9.031 17.797 -0.502 1 98.88 187 ALA B CA 1
ATOM 3357 C C . ALA B 1 187 ? -7.848 18.719 -0.26 1 98.88 187 ALA B C 1
ATOM 3359 O O . ALA B 1 187 ? -6.766 18.281 0.125 1 98.88 187 ALA B O 1
ATOM 3360 N N . SER B 1 188 ? -8 19.969 -0.56 1 98.81 188 SER B N 1
ATOM 3361 C CA . SER B 1 188 ? -6.988 20.969 -0.272 1 98.81 188 SER B CA 1
ATOM 3362 C C . SER B 1 188 ? -7.613 22.234 0.303 1 98.81 188 SER B C 1
ATOM 3364 O O . SER B 1 188 ? -8.703 22.641 -0.111 1 98.81 188 SER B O 1
ATOM 3366 N N . ALA B 1 189 ? -6.988 22.859 1.181 1 98.62 189 ALA B N 1
ATOM 3367 C CA . ALA B 1 189 ? -7.375 24.109 1.827 1 98.62 189 ALA B CA 1
ATOM 3368 C C . ALA B 1 189 ? -6.195 24.734 2.566 1 98.62 189 ALA B C 1
ATOM 3370 O O . ALA B 1 189 ? -5.148 24.094 2.729 1 98.62 189 ALA B O 1
ATOM 3371 N N . ARG B 1 190 ? -6.41 25.953 2.945 1 97.25 190 ARG B N 1
ATOM 3372 C CA . ARG B 1 190 ? -5.41 26.594 3.803 1 97.25 190 ARG B CA 1
ATOM 3373 C C . ARG B 1 190 ? -5.316 25.875 5.148 1 97.25 190 ARG B C 1
ATOM 3375 O O . ARG B 1 190 ? -4.223 25.719 5.695 1 97.25 190 ARG B O 1
ATOM 3382 N N . SER B 1 191 ? -6.383 25.547 5.652 1 96.81 191 SER B N 1
ATOM 3383 C CA . SER B 1 191 ? -6.453 24.812 6.906 1 96.81 191 SER B CA 1
ATOM 3384 C C . SER B 1 191 ? -7.762 24.031 7.012 1 96.81 191 SER B C 1
ATOM 3386 O O . SER B 1 191 ? -8.734 24.344 6.32 1 96.81 191 SER B O 1
ATOM 3388 N N . PHE B 1 192 ? -7.727 23.047 7.758 1 97.81 192 PHE B N 1
ATOM 3389 C CA . PHE B 1 192 ? -8.891 22.219 8.039 1 97.81 192 PHE B CA 1
ATOM 3390 C C . PHE B 1 192 ? -9.203 22.203 9.531 1 97.81 192 PHE B C 1
ATOM 3392 O O . PHE B 1 192 ? -8.305 22.391 10.359 1 97.81 192 PHE B O 1
ATOM 3399 N N . LEU B 1 193 ? -10.438 22.016 9.828 1 97.69 193 LEU B N 1
ATOM 3400 C CA . LEU B 1 193 ? -10.828 21.75 11.211 1 97.69 193 LEU B CA 1
ATOM 3401 C C . LEU B 1 193 ? -10.57 20.297 11.586 1 97.69 193 LEU B C 1
ATOM 3403 O O . LEU B 1 193 ? -10.375 19.453 10.711 1 97.69 193 LEU B O 1
ATOM 3407 N N . HIS B 1 194 ? -10.539 20.047 12.953 1 96.88 194 HIS B N 1
ATOM 3408 C CA . HIS B 1 194 ? -10.43 18.672 13.453 1 96.88 194 HIS B CA 1
ATOM 3409 C C . HIS B 1 194 ? -11.523 17.781 12.867 1 96.88 194 HIS B C 1
ATOM 3411 O O . HIS B 1 194 ? -12.703 18.109 12.953 1 96.88 194 HIS B O 1
ATOM 3417 N N . HIS B 1 195 ? -11.203 16.656 12.141 1 97.56 195 HIS B N 1
ATOM 3418 C CA . HIS B 1 195 ? -12.07 15.641 11.57 1 97.56 195 HIS B CA 1
ATOM 3419 C C . HIS B 1 195 ? -12.719 16.125 10.273 1 97.56 195 HIS B C 1
ATOM 3421 O O . HIS B 1 195 ? -13.477 15.391 9.641 1 97.56 195 HIS B O 1
ATOM 3427 N N . GLN B 1 196 ? -12.438 17.266 9.859 1 98.44 196 GLN B N 1
ATOM 3428 C CA . GLN B 1 196 ? -13.195 17.875 8.773 1 98.44 196 GLN B CA 1
ATOM 3429 C C . GLN B 1 196 ? -13.141 17 7.516 1 98.44 196 GLN B C 1
ATOM 3431 O O . GLN B 1 196 ? -14.172 16.703 6.914 1 98.44 196 GLN B O 1
ATOM 3436 N N . VAL B 1 197 ? -11.93 16.562 7.094 1 98.75 197 VAL B N 1
ATOM 3437 C CA . VAL B 1 197 ? -11.789 15.781 5.867 1 98.75 197 VAL B CA 1
ATOM 3438 C C . VAL B 1 197 ? -12.555 14.461 5.996 1 98.75 197 VAL B C 1
ATOM 3440 O O . VAL B 1 197 ? -13.312 14.086 5.098 1 98.75 197 VAL B O 1
ATOM 3443 N N . ARG B 1 198 ? -12.43 13.781 7.074 1 98.75 198 ARG B N 1
ATOM 3444 C CA . ARG B 1 198 ? -13.102 12.508 7.297 1 98.75 198 ARG B CA 1
ATOM 3445 C C . ARG B 1 198 ? -14.617 12.68 7.32 1 98.75 198 ARG B C 1
ATOM 3447 O O . ARG B 1 198 ? -15.344 11.852 6.773 1 98.75 198 ARG B O 1
ATOM 3454 N N . SER B 1 199 ? -15.039 13.758 7.969 1 98.62 199 SER B N 1
ATOM 3455 C CA . SER B 1 199 ? -16.469 14.047 8.016 1 98.62 199 SER B CA 1
ATOM 3456 C C . SER B 1 199 ? -17.031 14.312 6.625 1 98.62 199 SER B C 1
ATOM 3458 O O . SER B 1 199 ? -18.078 13.797 6.266 1 98.62 199 SER B O 1
ATOM 3460 N N . MET B 1 200 ? -16.266 15.094 5.875 1 98.81 200 MET B N 1
ATOM 3461 C CA . MET B 1 200 ? -16.703 15.383 4.512 1 98.81 200 MET B CA 1
ATOM 3462 C C . MET B 1 200 ? -16.75 14.117 3.672 1 98.81 200 MET B C 1
ATOM 3464 O O . MET B 1 200 ? -17.75 13.852 2.992 1 98.81 200 MET B O 1
ATOM 3468 N N . VAL B 1 201 ? -15.75 13.289 3.775 1 98.81 201 VAL B N 1
ATOM 3469 C CA . VAL B 1 201 ? -15.664 12.07 2.988 1 98.81 201 VAL B CA 1
ATOM 3470 C C . VAL B 1 201 ? -16.766 11.102 3.406 1 98.81 201 VAL B C 1
ATOM 3472 O O . VAL B 1 201 ? -17.406 10.469 2.561 1 98.81 201 VAL B O 1
ATOM 3475 N N . GLY B 1 202 ? -16.953 10.977 4.707 1 98.69 202 GLY B N 1
ATOM 3476 C CA . GLY B 1 202 ? -18.031 10.125 5.191 1 98.69 202 GLY B CA 1
ATOM 3477 C C . GLY B 1 202 ? -19.391 10.516 4.641 1 98.69 202 GLY B C 1
ATOM 3478 O O . GLY B 1 202 ? -20.156 9.656 4.207 1 98.69 202 GLY B O 1
ATOM 3479 N N . CYS B 1 203 ? -19.719 11.789 4.668 1 98.75 203 CYS B N 1
ATOM 3480 C CA . CYS B 1 203 ? -21 12.266 4.152 1 98.75 203 CYS B CA 1
ATOM 3481 C C . CYS B 1 203 ? -21.078 12.094 2.639 1 98.75 203 CYS B C 1
ATOM 3483 O O . CYS B 1 203 ? -22.125 11.773 2.1 1 98.75 203 CYS B O 1
ATOM 3485 N N . LEU B 1 204 ? -19.984 12.336 1.959 1 98.81 204 LEU B N 1
ATOM 3486 C CA . LEU B 1 204 ? -19.938 12.086 0.523 1 98.81 204 LEU B CA 1
ATOM 3487 C C . LEU B 1 204 ? -20.219 10.617 0.222 1 98.81 204 LEU B C 1
ATOM 3489 O O . LEU B 1 204 ? -20.844 10.289 -0.789 1 98.81 204 LEU B O 1
ATOM 3493 N N . ALA B 1 205 ? -19.703 9.719 1.07 1 98.62 205 ALA B N 1
ATOM 3494 C CA . ALA B 1 205 ? -19.984 8.297 0.891 1 98.62 205 ALA B CA 1
ATOM 3495 C C . ALA B 1 205 ? -21.484 8.016 1 1 98.62 205 ALA B C 1
ATOM 3497 O O . ALA B 1 205 ? -22.016 7.18 0.266 1 98.62 205 ALA B O 1
ATOM 3498 N N . LEU B 1 206 ? -22.172 8.703 1.928 1 98.56 206 LEU B N 1
ATOM 3499 C CA . LEU B 1 206 ? -23.609 8.562 2.027 1 98.56 206 LEU B CA 1
ATOM 3500 C C . LEU B 1 206 ? -24.297 9 0.733 1 98.56 206 LEU B C 1
ATOM 3502 O O . LEU B 1 206 ? -25.25 8.367 0.283 1 98.56 206 LEU B O 1
ATOM 3506 N N . VAL B 1 207 ? -23.797 10.102 0.159 1 98.69 207 VAL B N 1
ATOM 3507 C CA . VAL B 1 207 ? -24.312 10.57 -1.123 1 98.69 207 VAL B CA 1
ATOM 3508 C C . VAL B 1 207 ? -24.078 9.516 -2.197 1 98.69 207 VAL B C 1
ATOM 3510 O O . VAL B 1 207 ? -24.969 9.195 -2.975 1 98.69 207 VAL B O 1
ATOM 3513 N N . GLY B 1 208 ? -22.859 9.023 -2.23 1 98.62 208 GLY B N 1
ATOM 3514 C CA . GLY B 1 208 ? -22.516 7.98 -3.189 1 98.62 208 GLY B CA 1
ATOM 3515 C C . GLY B 1 208 ? -23.391 6.746 -3.053 1 98.62 208 GLY B C 1
ATOM 3516 O O . GLY B 1 208 ? -23.625 6.039 -4.035 1 98.62 208 GLY B O 1
ATOM 3517 N N . GLN B 1 209 ? -23.859 6.445 -1.885 1 98 209 GLN B N 1
ATOM 3518 C CA . GLN B 1 209 ? -24.734 5.309 -1.607 1 98 209 GLN B CA 1
ATOM 3519 C C . GLN B 1 209 ? -26.188 5.645 -1.903 1 98 209 GLN B C 1
ATOM 3521 O O . GLN B 1 209 ? -27.062 4.785 -1.785 1 98 209 GLN B O 1
ATOM 3526 N N . ARG B 1 210 ? -26.438 6.906 -2.207 1 97.12 210 ARG B N 1
ATOM 3527 C CA . ARG B 1 210 ? -27.766 7.434 -2.514 1 97.12 210 ARG B CA 1
ATOM 3528 C C . ARG B 1 210 ? -28.656 7.453 -1.269 1 97.12 210 ARG B C 1
ATOM 3530 O O . ARG B 1 210 ? -29.875 7.449 -1.372 1 97.12 210 ARG B O 1
ATOM 3537 N N . LYS B 1 211 ? -28.062 7.387 -0.165 1 97.69 211 LYS B N 1
ATOM 3538 C CA . LYS B 1 211 ? -28.766 7.598 1.096 1 97.69 211 LYS B CA 1
ATOM 3539 C C . LYS B 1 211 ? -29.016 9.086 1.35 1 97.69 211 LYS B C 1
ATOM 3541 O O . LYS B 1 211 ? -29.984 9.453 2.018 1 97.69 211 LYS B O 1
ATOM 3546 N N . TRP B 1 212 ? -28.062 9.875 0.93 1 97.88 212 TRP B N 1
ATOM 3547 C CA . TRP B 1 212 ? -28.172 11.328 0.885 1 97.88 212 TRP B CA 1
ATOM 3548 C C . TRP B 1 212 ? -28.156 11.836 -0.554 1 97.88 212 TRP B C 1
ATOM 3550 O O . TRP B 1 212 ? -27.547 11.219 -1.431 1 97.88 212 TRP B O 1
ATOM 3560 N N . SER B 1 213 ? -28.891 12.898 -0.846 1 97.88 213 SER B N 1
ATOM 3561 C CA . SER B 1 213 ? -28.688 13.672 -2.066 1 97.88 213 SER B CA 1
ATOM 3562 C C . SER B 1 213 ? -27.641 14.758 -1.86 1 97.88 213 SER B C 1
ATOM 3564 O O . SER B 1 213 ? -27.219 15.023 -0.729 1 97.88 213 SER B O 1
ATOM 3566 N N . ALA B 1 214 ? -27.203 15.312 -2.982 1 97.69 214 ALA B N 1
ATOM 3567 C CA . ALA B 1 214 ? -26.328 16.484 -2.883 1 97.69 214 ALA B CA 1
ATOM 3568 C C . ALA B 1 214 ? -27 17.594 -2.072 1 97.69 214 ALA B C 1
ATOM 3570 O O . ALA B 1 214 ? -26.328 18.328 -1.342 1 97.69 214 ALA B O 1
ATOM 3571 N N . ASP B 1 215 ? -28.281 17.703 -2.127 1 97.88 215 ASP B N 1
ATOM 3572 C CA . ASP B 1 215 ? -29.031 18.719 -1.387 1 97.88 215 ASP B CA 1
ATOM 3573 C C . ASP B 1 215 ? -29.031 18.422 0.111 1 97.88 215 ASP B C 1
ATOM 3575 O O . ASP B 1 215 ? -28.938 19.328 0.932 1 97.88 215 ASP B O 1
ATOM 3579 N N . ASP B 1 216 ? -29.172 17.125 0.411 1 98.06 216 ASP B N 1
ATOM 3580 C CA . ASP B 1 216 ? -29.078 16.75 1.814 1 98.06 216 ASP B CA 1
ATOM 3581 C C . ASP B 1 216 ? -27.734 17.156 2.412 1 98.06 216 ASP B C 1
ATOM 3583 O O . ASP B 1 216 ? -27.688 17.625 3.551 1 98.06 216 ASP B O 1
ATOM 3587 N N . LEU B 1 217 ? -26.672 16.953 1.642 1 98.44 217 LEU B N 1
ATOM 3588 C CA . LEU B 1 217 ? -25.328 17.344 2.078 1 98.44 217 LEU B CA 1
ATOM 3589 C C . LEU B 1 217 ? -25.25 18.859 2.262 1 98.44 217 LEU B C 1
ATOM 3591 O O . LEU B 1 217 ? -24.703 19.344 3.262 1 98.44 217 LEU B O 1
ATOM 3595 N N . ALA B 1 218 ? -25.781 19.609 1.314 1 98.06 218 ALA B N 1
ATOM 3596 C CA . ALA B 1 218 ? -25.812 21.062 1.397 1 98.06 218 ALA B CA 1
ATOM 3597 C C . ALA B 1 218 ? -26.594 21.531 2.625 1 98.06 218 ALA B C 1
ATOM 3599 O O . ALA B 1 218 ? -26.203 22.484 3.289 1 98.06 218 ALA B O 1
ATOM 3600 N N . ASP B 1 219 ? -27.656 20.828 2.875 1 98.31 219 ASP B N 1
ATOM 3601 C CA . ASP B 1 219 ? -28.469 21.141 4.043 1 98.31 219 ASP B CA 1
ATOM 3602 C C . ASP B 1 219 ? -27.688 20.922 5.336 1 98.31 219 ASP B C 1
ATOM 3604 O O . ASP B 1 219 ? -27.797 21.703 6.277 1 98.31 219 ASP B O 1
ATOM 3608 N N . ALA B 1 220 ? -27.031 19.812 5.348 1 98.25 220 ALA B N 1
ATOM 3609 C CA . ALA B 1 220 ? -26.203 19.516 6.516 1 98.25 220 ALA B CA 1
ATOM 3610 C C . ALA B 1 220 ? -25.156 20.625 6.738 1 98.25 220 ALA B C 1
ATOM 3612 O O . ALA B 1 220 ? -24.953 21.062 7.867 1 98.25 220 ALA B O 1
ATOM 3613 N N . LEU B 1 221 ? -24.469 21.031 5.68 1 98.19 221 LEU B N 1
ATOM 3614 C CA . LEU B 1 221 ? -23.516 22.125 5.746 1 98.19 221 LEU B CA 1
ATOM 3615 C C . LEU B 1 221 ? -24.172 23.406 6.273 1 98.19 221 LEU B C 1
ATOM 3617 O O . LEU B 1 221 ? -23.656 24.047 7.18 1 98.19 221 LEU B O 1
ATOM 3621 N N . ALA B 1 222 ? -25.375 23.734 5.777 1 98.12 222 ALA B N 1
ATOM 3622 C CA . ALA B 1 222 ? -26.078 24.969 6.102 1 98.12 222 ALA B CA 1
ATOM 3623 C C . ALA B 1 222 ? -26.578 24.969 7.543 1 98.12 222 ALA B C 1
ATOM 3625 O O . ALA B 1 222 ? -26.781 26.016 8.141 1 98.12 222 ALA B O 1
ATOM 3626 N N . ALA B 1 223 ? -26.703 23.797 8.078 1 98.12 223 ALA B N 1
ATOM 3627 C CA . ALA B 1 223 ? -27.266 23.656 9.422 1 98.12 223 ALA B CA 1
ATOM 3628 C C . ALA B 1 223 ? -26.281 24.188 10.469 1 98.12 223 ALA B C 1
ATOM 3630 O O . ALA B 1 223 ? -26.703 24.562 11.57 1 98.12 223 ALA B O 1
ATOM 3631 N N . LYS B 1 224 ? -24.938 24.094 10.18 1 97.81 224 LYS B N 1
ATOM 3632 C CA . LYS B 1 224 ? -23.922 24.531 11.133 1 97.81 224 LYS B CA 1
ATOM 3633 C C . LYS B 1 224 ? -24.156 23.906 12.508 1 97.81 224 LYS B C 1
ATOM 3635 O O . LYS B 1 224 ? -24.109 24.609 13.523 1 97.81 224 LYS B O 1
ATOM 3640 N N . ASN B 1 225 ? -24.391 22.656 12.453 1 97.12 225 ASN B N 1
ATOM 3641 C CA . ASN B 1 225 ? -24.75 21.859 13.625 1 97.12 225 ASN B CA 1
ATOM 3642 C C . ASN B 1 225 ? -24.156 20.453 13.555 1 97.12 225 ASN B C 1
ATOM 3644 O O . ASN B 1 225 ? -24.578 19.641 12.727 1 97.12 225 ASN B O 1
ATOM 3648 N N . ARG B 1 226 ? -23.25 20.156 14.445 1 95.94 226 ARG B N 1
ATOM 3649 C CA . ARG B 1 226 ? -22.516 18.906 14.438 1 95.94 226 ARG B CA 1
ATOM 3650 C C . ARG B 1 226 ? -23.469 17.703 14.492 1 95.94 226 ARG B C 1
ATOM 3652 O O . ARG B 1 226 ? -23.188 16.656 13.914 1 95.94 226 ARG B O 1
ATOM 3659 N N . THR B 1 227 ? -24.594 17.844 15.078 1 95.56 227 THR B N 1
ATOM 3660 C CA . THR B 1 227 ? -25.531 16.734 15.234 1 95.56 227 THR B CA 1
ATOM 3661 C C . THR B 1 227 ? -26.125 16.344 13.891 1 95.56 227 THR B C 1
ATOM 3663 O O . THR B 1 227 ? -26.75 15.281 13.766 1 95.56 227 THR B O 1
ATOM 3666 N N . ARG B 1 228 ? -25.922 17.156 12.906 1 96.5 228 ARG B N 1
ATOM 3667 C CA . ARG B 1 228 ? -26.438 16.875 11.57 1 96.5 228 ARG B CA 1
ATOM 3668 C C . ARG B 1 228 ? -25.422 16.109 10.734 1 96.5 228 ARG B C 1
ATOM 3670 O O . ARG B 1 228 ? -25.688 15.773 9.578 1 96.5 228 ARG B O 1
ATOM 3677 N N . LEU B 1 229 ? -24.297 15.836 11.312 1 96 229 LEU B N 1
ATOM 3678 C CA . LEU B 1 229 ? -23.297 15.039 10.609 1 96 229 LEU B CA 1
ATOM 3679 C C . LEU B 1 229 ? -23.828 13.641 10.312 1 96 229 LEU B C 1
ATOM 3681 O O . LEU B 1 229 ? -24.375 12.977 11.195 1 96 229 LEU B O 1
ATOM 3685 N N . GLY B 1 230 ? -23.734 13.227 9.125 1 95.75 230 GLY B N 1
ATOM 3686 C CA . GLY B 1 230 ? -24.188 11.906 8.734 1 95.75 230 GLY B CA 1
ATOM 3687 C C . GLY B 1 230 ? -23.234 10.797 9.141 1 95.75 230 GLY B C 1
ATOM 3688 O O . GLY B 1 230 ? -23.625 9.852 9.82 1 95.75 230 GLY B O 1
ATOM 3689 N N . LEU B 1 231 ? -22.016 10.859 8.734 1 96.81 231 LEU B N 1
ATOM 3690 C CA . LEU B 1 231 ? -21.016 9.82 8.953 1 96.81 231 LEU B CA 1
ATOM 3691 C C . LEU B 1 231 ? -19.609 10.422 8.992 1 96.81 231 LEU B C 1
ATOM 3693 O O . LEU B 1 231 ? -19.266 11.266 8.164 1 96.81 231 LEU B O 1
ATOM 3697 N N . ASN B 1 232 ? -18.797 10.117 9.945 1 97.94 232 ASN B N 1
ATOM 3698 C CA . ASN B 1 232 ? -17.375 10.406 9.992 1 97.94 232 ASN B CA 1
ATOM 3699 C C . ASN B 1 232 ? -16.547 9.219 9.484 1 97.94 232 ASN B C 1
ATOM 3701 O O . ASN B 1 232 ? -16.5 8.172 10.133 1 97.94 232 ASN B O 1
ATOM 3705 N N . ALA B 1 233 ? -15.945 9.359 8.359 1 98.5 233 ALA B N 1
ATOM 3706 C CA . ALA B 1 233 ? -15.234 8.25 7.727 1 98.5 233 ALA B CA 1
ATOM 3707 C C . ALA B 1 233 ? -14.094 7.75 8.617 1 98.5 233 ALA B C 1
ATOM 3709 O O . ALA B 1 233 ? -13.547 8.508 9.414 1 98.5 233 ALA B O 1
ATOM 3710 N N . PRO B 1 234 ? -13.75 6.453 8.508 1 98.44 234 PRO B N 1
ATOM 3711 C CA . PRO B 1 234 ? -12.625 5.93 9.289 1 98.44 234 PRO B CA 1
ATOM 3712 C C . PRO B 1 234 ? -11.297 6.578 8.906 1 98.44 234 PRO B C 1
ATOM 3714 O O . PRO B 1 234 ? -11.172 7.156 7.824 1 98.44 234 PRO B O 1
ATOM 3717 N N . PRO B 1 235 ? -10.32 6.516 9.82 1 98.44 235 PRO B N 1
ATOM 3718 C CA . PRO B 1 235 ? -9.023 7.129 9.523 1 98.44 235 PRO B CA 1
ATOM 3719 C C . PRO B 1 235 ? -8.211 6.332 8.508 1 98.44 235 PRO B C 1
ATOM 3721 O O . PRO B 1 235 ? -7.262 6.855 7.922 1 98.44 235 PRO B O 1
ATOM 3724 N N . ASP B 1 236 ? -8.508 5.039 8.203 1 96 236 ASP B N 1
ATOM 3725 C CA . ASP B 1 236 ? -7.742 4.055 7.449 1 96 236 ASP B CA 1
ATOM 3726 C C . ASP B 1 236 ? -7.336 4.602 6.086 1 96 236 ASP B C 1
ATOM 3728 O O . ASP B 1 236 ? -6.242 4.312 5.594 1 96 236 ASP B O 1
ATOM 3732 N N . GLY B 1 237 ? -8.133 5.406 5.531 1 97.69 237 GLY B N 1
ATOM 3733 C CA . GLY B 1 237 ? -7.91 5.801 4.152 1 97.69 237 GLY B CA 1
ATOM 3734 C C . GLY B 1 237 ? -7.332 7.195 4.016 1 97.69 237 GLY B C 1
ATOM 3735 O O . GLY B 1 237 ? -7.047 7.648 2.904 1 97.69 237 GLY B O 1
ATOM 3736 N N . LEU B 1 238 ? -7.086 7.852 5.121 1 98.88 238 LEU B N 1
ATOM 3737 C CA . LEU B 1 238 ? -6.734 9.266 5.031 1 98.88 238 LEU B CA 1
ATOM 3738 C C . LEU B 1 238 ? -5.223 9.453 5.09 1 98.88 238 LEU B C 1
ATOM 3740 O O . LEU B 1 238 ? -4.559 8.93 5.988 1 98.88 238 LEU B O 1
ATOM 3744 N N . PHE B 1 239 ? -4.668 10.164 4.066 1 98.94 239 PHE B N 1
ATOM 3745 C CA . PHE B 1 239 ? -3.252 10.5 3.969 1 98.94 239 PHE B CA 1
ATOM 3746 C C . PHE B 1 239 ? -3.064 12.008 3.855 1 98.94 239 PHE B C 1
ATOM 3748 O O . PHE B 1 239 ? -3.662 12.656 2.99 1 98.94 239 PHE B O 1
ATOM 3755 N N . PHE B 1 240 ? -2.293 12.625 4.766 1 98.88 240 PHE B N 1
ATOM 3756 C CA . PHE B 1 240 ? -1.752 13.953 4.512 1 98.88 240 PHE B CA 1
ATOM 3757 C C . PHE B 1 240 ? -0.701 13.906 3.41 1 98.88 240 PHE B C 1
ATOM 3759 O O . PHE B 1 240 ? 0.33 13.25 3.555 1 98.88 240 PHE B O 1
ATOM 3766 N N . ILE B 1 241 ? -0.894 14.664 2.273 1 98.69 241 ILE B N 1
ATOM 3767 C CA . ILE B 1 241 ? -0.032 14.359 1.137 1 98.69 241 ILE B CA 1
ATOM 3768 C C . ILE B 1 241 ? 0.777 15.602 0.758 1 98.69 241 ILE B C 1
ATOM 3770 O O . ILE B 1 241 ? 1.644 15.539 -0.117 1 98.69 241 ILE B O 1
ATOM 3774 N N . GLY B 1 242 ? 0.457 16.719 1.442 1 98.12 242 GLY B N 1
ATOM 3775 C CA . GLY B 1 242 ? 1.289 17.844 1.042 1 98.12 242 GLY B CA 1
ATOM 3776 C C . GLY B 1 242 ? 0.986 19.109 1.812 1 98.12 242 GLY B C 1
ATOM 3777 O O . GLY B 1 242 ? -0.149 19.328 2.24 1 98.12 242 GLY B O 1
ATOM 3778 N N . ALA B 1 243 ? 1.918 19.953 1.966 1 98.56 243 ALA B N 1
ATOM 3779 C CA . ALA B 1 243 ? 1.848 21.312 2.486 1 98.56 243 ALA B CA 1
ATOM 3780 C C . ALA B 1 243 ? 2.516 22.297 1.533 1 98.56 243 ALA B C 1
ATOM 3782 O O . ALA B 1 243 ? 3.566 22 0.96 1 98.56 243 ALA B O 1
ATOM 3783 N N . THR B 1 244 ? 1.851 23.406 1.359 1 98.19 244 THR B N 1
ATOM 3784 C CA . THR B 1 244 ? 2.379 24.406 0.438 1 98.19 244 THR B CA 1
ATOM 3785 C C . THR B 1 244 ? 2.83 25.656 1.194 1 98.19 244 THR B C 1
ATOM 3787 O O . THR B 1 244 ? 2.168 26.078 2.141 1 98.19 244 THR B O 1
ATOM 3790 N N . TYR B 1 245 ? 3.902 26.219 0.774 1 98.06 245 TYR B N 1
ATOM 3791 C CA . TYR B 1 245 ? 4.465 27.422 1.377 1 98.06 245 TYR B CA 1
ATOM 3792 C C . TYR B 1 245 ? 4.707 28.5 0.325 1 98.06 245 TYR B C 1
ATOM 3794 O O . TYR B 1 245 ? 4.852 28.203 -0.861 1 98.06 245 TYR B O 1
ATOM 3802 N N . PRO B 1 246 ? 4.746 29.781 0.872 1 94.81 246 PRO B N 1
ATOM 3803 C CA . PRO B 1 246 ? 5.055 30.859 -0.074 1 94.81 246 PRO B CA 1
ATOM 3804 C C . PRO B 1 246 ? 6.457 30.734 -0.671 1 94.81 246 PRO B C 1
ATOM 3806 O O . PRO B 1 246 ? 7.352 30.156 -0.042 1 94.81 246 PRO B O 1
ATOM 3809 N N . ASP B 1 247 ? 6.781 31.141 -1.901 1 85.06 247 ASP B N 1
ATOM 3810 C CA . ASP B 1 247 ? 8.086 31.109 -2.562 1 85.06 247 ASP B CA 1
ATOM 3811 C C . ASP B 1 247 ? 9.102 31.938 -1.785 1 85.06 247 ASP B C 1
ATOM 3813 O O . ASP B 1 247 ? 8.75 32.938 -1.139 1 85.06 247 ASP B O 1
#

InterPro domains:
  IPR001406 Pseudouridine synthase I, TruA [MF_00171] (2-245)
  IPR001406 Pseudouridine synthase I, TruA [PIRSF001430] (1-246)
  IPR001406 Pseudouridine synthase I, TruA [PTHR11142] (3-240)
  IPR001406 Pseudouridine synthase I, TruA [TIGR00071] (3-239)
  IPR001406 Pseudouridine synthase I, TruA [cd02570] (6-245)
  IPR020094 Pseudouridine synthase TruA/RsuA/RluB/E/F, N-terminal [G3DSA:3.30.70.580] (1-106)
  IPR020095 Pseudouridine synthase I, TruA, C-terminal [G3DSA:3.30.70.660] (108-242)
  IPR020097 Pseudouridine synthase I, TruA, alpha/beta domain [PF01416] (8-104)
  IPR020097 Pseudouridine synthase I, TruA, alpha/beta domain [PF01416] (145-246)
  IPR020103 Pseudouridine synthase, catalytic domain superfamily [SSF55120] (1-247)

Sequence (494 aa):
MTRFALTVEYDGRPFAGWQRQSVSPSVQAAIEAAILAATGEEVAVHSAGRTDAGVHATAMRAHVDIARDIAPFRLSEAINAKLRPAPVAILECMIVPDDWHARFSCIGRSYEYRIVLRRAPLTWERGLAWRVPKGLDAEAMAEGAARLIGRHDFTTFRSAHCQANSPLRTLDRLDVVRTGDRLSVFASARSFLHHQVRSMVGCLALVGQRKWSADDLADALAAKNRTRLGLNAPPDGLFFIGATYPDMTRFALTVEYDGRPFAGWQRQSVSPSVQAAIEAAILAATGEEVAVHSAGRTDAGVHATAMRAHVDIARDIAPFRLSEAINAKLRPAPVAILECMIVPDDWHARFSCIGRSYEYRIVLRRAPLTWERGLAWRVPKGLDAEAMAEGAARLIGRHDFTTFRSAHCQANSPLRTLDRLDVVRTGDRLSVFASARSFLHHQVRSMVGCLALVGQRKWSADDLADALAAKNRTRLGLNAPPDGLFFIGATYPD

Secondary structure (DSSP, 8-state):
-EEEEEEEEE--TTSS-SS--SSS--HHHHHHHHHHHHHS-----EES--PPTT-EEEEEEEEEEE-S---HHHHHHHHHHHHTTSSEEEEEEEE--TT--TTTS--EEEEEEEEE--SSPPSTTBTTBEE-SS---HHHHHHHHHTT-EEEE-GGGS-TT---S--EEEEEEEEEEEETTEEEEEEEES---TTHHHHHHHHHHHHHTTSS-HHHHHHHHHHT-GGG------GGGEEEEEEE---/-EEEEEEEEE--TTSS-SS--SSS--HHHHHHHHHHHHHS-----EES--PPTT-EEEEEEEEEEE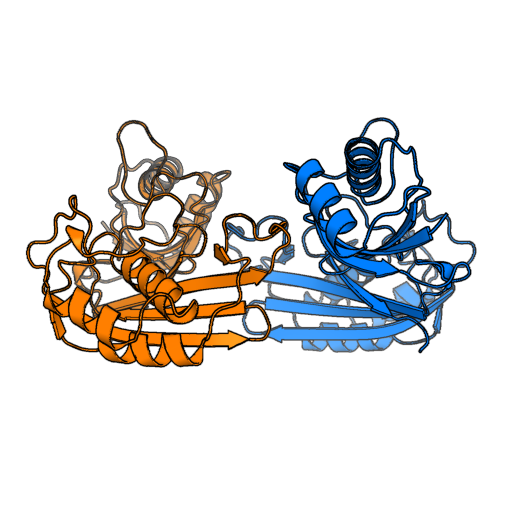-S---HHHHHHHHHHHHTTSSEEEEEEEE--TT--TTTS--EEEEEEEEE--SSPPSTTBTTBEE-SS---HHHHHHHHHTT-EEEE-GGGS-TT---S--EEEEEEEEEEEETTEEEEEEEES---TTHHHHHHHHHHHHHTTSS-HHHHHHHHHHT-GGG------GGGEEEEEEE---

Foldseek 3Di:
DFKKKWWKWFQQAQFQKADDDDPTHHVQVLLQVLLCVQQVDRWGKAWQDITGRLATADTIMIMIDDPDDDAQVSSQVSSQVSSPPHGMHTPGMDTDDPPDGNHPQFQKWKKKFKEFADQDDDDPLVLAHHYDHHFFQQVQLQLLQVLVAAWAQQLLLADPPWDDPGSTFHKHDWHWDDDVRMIMTMTMGRDHIHLNVQLSVFVSRCSRVVVDGSVLSNVSRVVSHNVSRDDRHDSSGMYGYDTDGDD/DFKKKWWKWFQLAQFQKADDDDPTHHVQVLLQVLLCVQQVDRWGKAWQDITGRLATADTIMIMIDDPDDDAQVSSQVSSQVSSPPHGMHTPGMDTDDPPDGNHPQFQKWKKKFKEFADQDDDDPLVLAHHYDHHFFQQVQLQLLQVLVAAWAQQLLQADPPWDDPGSTFHKHDWHWDDDVRMIMTMTMGRDHIHLNVQLSVFVSRCSRVVVDGSVLSNVSRVVSHNVSRDDRHDSSGMYGYDTDGDD

Organism: NCBI:txid2759526

Nearest PDB structures (foldseek):
  2nr0-assembly1_B  TM=9.584E-01  e=5.460E-30  Escherichia coli K-12
  1vs3-assembly1_B  TM=9.251E-01  e=6.230E-29  Thermus thermophilus HB8
  2nre-assembly1_A-2  TM=9.478E-01  e=3.530E-25  Escherichia coli K-12
  6sgb-assembly1_FB  TM=8.901E-01  e=7.328E-25  Trypanosoma brucei brucei
  8q70-assembly1_A-2  TM=8.999E-01  e=4.985E-21  Pyrococcus furiosus